Protein AF-A0A838TVC4-F1 (afdb_monomer_lite)

Foldseek 3Di:
DDDDDDDDDDDDDDDDDDDDDDDPPPPPPPQDDDADDPLWFFCADCAGDPQKDWPWPQWDWDQNDQPPAPDDRTWIKIFHAFFTKTKIFGLDWDFPVWFFWKKKKKAWQDPQWWKWKWWAFNVRHTDDDTGTQVVFHNTHDHRDIHMGTGTDDPGTITGMMMITIPSRHGRGMMIMHSTITHTDPPCPPDPPPQFDFDFWQAALFGDPQKDWPWPQWDWDNHCQPPHDPDGTWIKIWRRFFFTKTKIFGPDWAFCQFFFWKKKKKEDQDPPFKKWKAFAFPVRDTLDPTHICCVVNDHDYPDIDMDTGTCVNRNCVRTTTGIMMIIGHPRGTDGIMIMHRTGTGGDPPPDPPPPDDDDDDDDDDDDDDDDDDLDQQAADAAPDDADALVRLLVSQPADPDALCVVCQQQLPDWFAQQDDALFLFDPVLRVPQSRRQTLPDHHHLLSLLSSLCRRLRHGSLLSLLQLCLQPLSAQQDFDDDPVPGTQFGGRNGDGPVRGDRLPPSCSRHSSNVSNSLSSSLSSQLNQRRVPDDSVSNNVSLQSSQCSPAVDGPFADCPDPPRGSNVSSNSSVVCSVVVCVVPPCSRPDDD

Secondary structure (DSSP, 8-state):
----------------------------------PPPTTSEEEESSSBPTTEEE--EEEEEEEEE-SS-SSSS-EEEEEEEEEEEEEEEEEEEEETTTEEEEEEEEEESSTT--EEEEEE-TTS-B-SS-EEGGGSSSPP-TT--EEEEEEPPTT-EEEEEEEEE-S--SSEEEEEEEEEEEEPP-----------EEEEEESSSBPTTEEE--BSEEEEEEE-SS-SSSS-EEEEEE-STT-EEEEEEEEEEEGGGEEEEEEEEEESSTT--EEEEEEETTS-BSSSPEEGGGG-PPPBTSEEEEEEETTTTT-TT-EEEEEEEEE-SSS--PPEEEEEEEEEE------------------------PPP-----PPPTTPPPPPHHHHHHHS---S--S-GGGHHHHT-------S--TT--HHHHHHHGGG------S-HHHHHHHHHHHHT--HHHHHHHHHHHHTT-TT-EE---SSS--EETTTTEETTTSTT-TTHHHH-HHHHHHHHHHHHHHHHTT--TTS-GGGTT-HHHHHHHHHHSSTT-S-TTSTT-SHHHHHHHHHHHHHH-GGGSGGGSS---

Sequence (589 aa):
MKLKLKIVSVFCLALVVLPGFVWLLLTGKIAQAFTPTSTDSIIYDESLSNGWQNWSWNSTVDFNALETPKSGAKAIAATMNSWGGLYLHTDTAIDSTVSEAIIFSLRPTQDGTNFAVLLYDENNQPIGNSMPITTFGEAPTIHMWKSYSIPHPANRKVKGVAIQDISGKNDNKVLIDDFFVKQKPIVIPTPIAVPAKGGTIYTEGLASGWENWSWSSAINFDNATPALTGQKSLAFAPQSPWAGMYLHTNAAVDANLFASLQFSLYASQANQQFALTVIDEYSQMAASPINLEKYGAPVQGAWKTYTVPLSDLGATNKRLRGIILQEVKGQAQPAIYLDDVAFISNATSSPAIVQPSVLATQAPTAMPTPLPVRKFTTLTPGSQLPSGEECTAMVRRSPWEPRPENTQANNTKGIQLTTRIDGANAEGNQKYLARINGDFTGTTDEIIQWGACKWGLDEEIVRAVAAQESWWRQSTLGDYNGKDYESYGLLQVRRTYHEGTHPTSVTSVPFNVDYALGWRRACMDGYFDWIPAESRGDEWGCVGLWFSGQWKNGDQNVPYSGSNWYTGKVKGYLETKPWLHPDFVGSSQ

pLDDT: mean 82.08, std 20.89, range [23.67, 98.81]

Structure (mmCIF, N/CA/C/O backbone):
data_AF-A0A838TVC4-F1
#
_entry.id   AF-A0A838TVC4-F1
#
loop_
_atom_site.group_PDB
_atom_site.id
_atom_site.type_symbol
_atom_site.label_atom_id
_atom_site.label_alt_id
_atom_site.label_comp_id
_atom_site.label_asym_id
_atom_site.label_entity_id
_atom_site.label_seq_id
_atom_site.pdbx_PDB_ins_code
_atom_site.Cartn_x
_atom_site.Cartn_y
_atom_site.Cartn_z
_atom_site.occupancy
_atom_site.B_iso_or_equiv
_atom_site.auth_seq_id
_atom_site.auth_comp_id
_atom_site.auth_asym_id
_atom_site.auth_atom_id
_at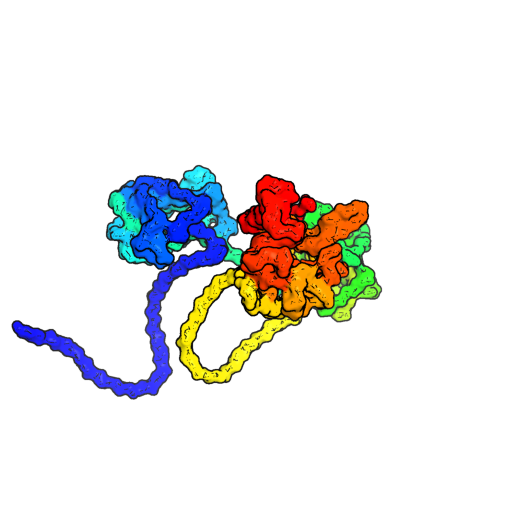om_site.pdbx_PDB_model_num
ATOM 1 N N . MET A 1 1 ? -74.069 -22.576 29.865 1.00 34.75 1 MET A N 1
ATOM 2 C CA . MET A 1 1 ? -73.734 -23.362 28.660 1.00 34.75 1 MET A CA 1
ATOM 3 C C . MET A 1 1 ? -73.745 -22.419 27.459 1.00 34.75 1 MET A C 1
ATOM 5 O O . MET A 1 1 ? -74.777 -21.831 27.191 1.00 34.75 1 MET A O 1
ATOM 9 N N . LYS A 1 2 ? -72.579 -22.255 26.821 1.00 33.16 2 LYS A N 1
ATOM 10 C CA . LYS A 1 2 ? -72.332 -21.864 25.418 1.00 33.16 2 LYS A CA 1
ATOM 11 C C . LYS A 1 2 ? -72.866 -20.521 24.854 1.00 33.16 2 LYS A C 1
ATOM 13 O O . LYS A 1 2 ? -74.043 -20.346 24.587 1.00 33.16 2 LYS A O 1
ATOM 18 N N . LEU A 1 3 ? -71.872 -19.680 24.534 1.00 31.53 3 LEU A N 1
ATOM 19 C CA . LEU A 1 3 ? -71.645 -18.994 23.250 1.00 31.53 3 LEU A CA 1
ATOM 20 C C . LEU A 1 3 ? -72.685 -17.954 22.778 1.00 31.53 3 LEU A C 1
ATOM 22 O O . LEU A 1 3 ? -73.655 -18.276 22.102 1.00 31.53 3 LEU A O 1
ATOM 26 N N . LYS A 1 4 ? -72.388 -16.666 23.005 1.00 28.44 4 LYS A N 1
ATOM 27 C CA . LYS A 1 4 ? -72.875 -15.566 22.155 1.00 28.44 4 LYS A CA 1
ATOM 28 C C . LYS A 1 4 ? -71.727 -15.075 21.274 1.00 28.44 4 LYS A C 1
ATOM 30 O O . LYS A 1 4 ? -70.900 -14.275 21.699 1.00 28.44 4 LYS A O 1
ATOM 35 N N . LEU A 1 5 ? -71.693 -15.600 20.052 1.00 28.67 5 LEU A N 1
ATOM 36 C CA . LEU A 1 5 ? -70.869 -15.130 18.945 1.00 28.67 5 LEU A CA 1
ATOM 37 C C . LEU A 1 5 ? -71.483 -13.812 18.435 1.00 28.67 5 LEU A C 1
ATOM 39 O O . LEU A 1 5 ? -72.615 -13.803 17.949 1.00 28.67 5 LEU A O 1
ATOM 43 N N . LYS A 1 6 ? -70.783 -12.684 18.597 1.00 30.80 6 LYS A N 1
ATOM 44 C CA . LYS A 1 6 ? -71.183 -11.402 18.001 1.00 30.80 6 LYS A CA 1
ATOM 45 C C . LYS A 1 6 ? -70.674 -11.339 16.559 1.00 30.80 6 LYS A C 1
ATOM 47 O O . LYS A 1 6 ? -69.481 -11.205 16.329 1.00 30.80 6 LYS A O 1
ATOM 52 N N . ILE A 1 7 ? -71.623 -11.494 15.640 1.00 29.84 7 ILE A N 1
ATOM 53 C CA . ILE A 1 7 ? -71.842 -10.733 14.399 1.00 29.84 7 ILE A CA 1
ATOM 54 C C . ILE A 1 7 ? -70.603 -9.991 13.868 1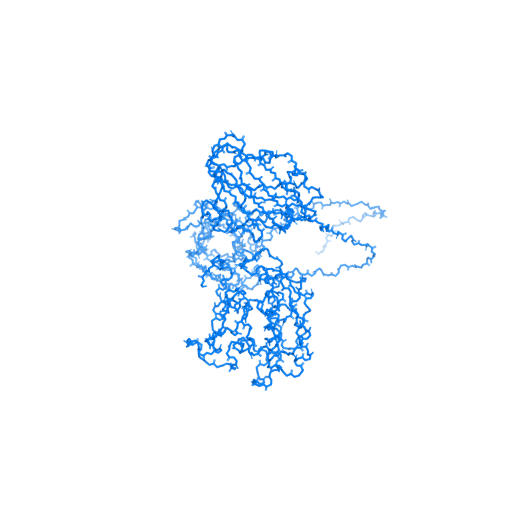.00 29.84 7 ILE A C 1
ATOM 56 O O . ILE A 1 7 ? -70.255 -8.921 14.361 1.00 29.84 7 ILE A O 1
ATOM 60 N N . VAL A 1 8 ? -70.036 -10.513 12.780 1.00 27.53 8 VAL A N 1
ATOM 61 C CA . VAL A 1 8 ? -69.363 -9.699 11.763 1.00 27.53 8 VAL A CA 1
ATOM 62 C C . VAL A 1 8 ? -70.283 -9.699 10.547 1.00 27.53 8 VAL A C 1
ATOM 64 O O . VAL A 1 8 ? -70.556 -10.750 9.967 1.00 27.53 8 VAL A O 1
ATOM 67 N N . SER A 1 9 ? -70.819 -8.525 10.217 1.00 28.19 9 SER A N 1
ATOM 68 C CA . SER A 1 9 ? -71.619 -8.310 9.017 1.00 28.19 9 SER A CA 1
ATOM 69 C C . SER A 1 9 ? -70.767 -8.539 7.775 1.00 28.19 9 SER A C 1
ATOM 71 O O . SER A 1 9 ? -69.770 -7.857 7.550 1.00 28.19 9 SER A O 1
ATOM 73 N N . VAL A 1 10 ? -71.215 -9.484 6.958 1.00 32.06 10 VAL A N 1
ATOM 74 C CA . VAL A 1 10 ? -70.822 -9.645 5.562 1.00 32.06 10 VAL A CA 1
ATOM 75 C C . VAL A 1 10 ? -71.477 -8.508 4.780 1.00 32.06 10 VAL A C 1
ATOM 77 O O . VAL A 1 10 ? -72.697 -8.485 4.637 1.00 32.06 10 VAL A O 1
ATOM 80 N N . PHE A 1 11 ? -70.679 -7.565 4.283 1.00 27.64 11 PHE A N 1
ATOM 81 C CA . PHE A 1 11 ? -71.085 -6.702 3.177 1.00 27.64 11 PHE A CA 1
ATOM 82 C C . PHE A 1 11 ? -70.313 -7.129 1.933 1.00 27.64 11 PHE A C 1
ATOM 84 O O . PHE A 1 11 ? -69.095 -6.995 1.846 1.00 27.64 11 PHE A O 1
ATOM 91 N N . CYS A 1 12 ? -71.065 -7.680 0.985 1.00 31.25 12 CYS A N 1
ATOM 92 C CA . CYS A 1 12 ? -70.664 -7.855 -0.398 1.00 31.25 12 CYS A CA 1
ATOM 93 C C . CYS A 1 12 ? -70.329 -6.471 -0.972 1.00 31.25 12 CYS A C 1
ATOM 95 O O . CYS A 1 12 ? -71.213 -5.619 -1.053 1.00 31.25 12 CYS A O 1
ATOM 97 N N . LEU A 1 13 ? -69.086 -6.251 -1.400 1.00 27.48 13 LEU A N 1
ATOM 98 C CA . LEU A 1 13 ? -68.775 -5.200 -2.362 1.00 27.48 13 LEU A CA 1
ATOM 99 C C . LEU A 1 13 ? -67.993 -5.836 -3.507 1.00 27.48 13 LEU A C 1
ATOM 101 O O . LEU A 1 13 ? -66.939 -6.437 -3.309 1.00 27.48 13 LEU A O 1
ATOM 105 N N . ALA A 1 14 ? -68.596 -5.768 -4.689 1.00 30.25 14 ALA A N 1
ATOM 106 C CA . ALA A 1 14 ? -68.063 -6.287 -5.931 1.00 30.25 14 ALA A CA 1
ATOM 107 C C . ALA A 1 14 ? -66.675 -5.697 -6.215 1.00 30.25 14 ALA A C 1
ATOM 109 O O . ALA A 1 14 ? -66.478 -4.483 -6.143 1.00 30.25 14 ALA A O 1
ATOM 110 N N . LEU A 1 15 ? -65.728 -6.569 -6.567 1.00 26.12 15 LEU A N 1
ATOM 111 C CA . LEU A 1 15 ? -64.448 -6.177 -7.140 1.00 26.12 15 LEU A CA 1
ATOM 112 C C . LEU A 1 15 ? -64.706 -5.487 -8.489 1.00 26.12 15 LEU A C 1
ATOM 114 O O . LEU A 1 15 ? -65.032 -6.142 -9.476 1.00 26.12 15 LEU A O 1
ATOM 118 N N . VAL A 1 16 ? -64.522 -4.170 -8.532 1.00 30.31 16 VAL A N 1
ATOM 119 C CA . VAL A 1 16 ? -64.167 -3.455 -9.759 1.00 30.31 16 VAL A CA 1
ATOM 120 C C . VAL A 1 16 ? -62.679 -3.159 -9.653 1.00 30.31 16 VAL A C 1
ATOM 122 O O . VAL A 1 16 ? -62.239 -2.397 -8.795 1.00 30.31 16 VAL A O 1
ATOM 125 N N . VAL A 1 17 ? -61.897 -3.830 -10.493 1.00 37.28 17 VAL A N 1
ATOM 126 C CA . VAL A 1 17 ? -60.451 -3.644 -10.594 1.00 37.28 17 VAL A CA 1
ATOM 127 C C . VAL A 1 17 ? -60.181 -2.353 -11.366 1.00 37.28 17 VAL A C 1
ATOM 129 O O . VAL A 1 17 ? -60.438 -2.283 -12.564 1.00 37.28 17 VAL A O 1
ATOM 132 N N . LEU A 1 18 ? -59.622 -1.356 -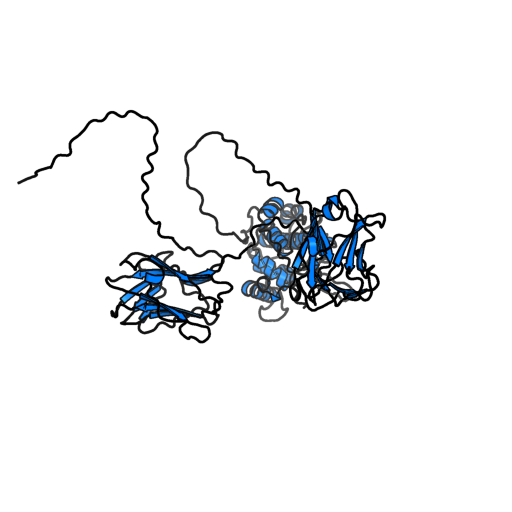10.683 1.00 30.02 18 LEU A N 1
ATOM 133 C CA . LEU A 1 18 ? -58.846 -0.267 -11.279 1.00 30.02 18 LEU A CA 1
ATOM 134 C C . LEU A 1 18 ? -57.564 -0.085 -10.442 1.00 30.02 18 LEU A C 1
ATOM 136 O O . LEU A 1 18 ? -57.641 -0.142 -9.212 1.00 30.02 18 LEU A O 1
ATOM 140 N N . PRO A 1 19 ? -56.380 0.099 -11.055 1.00 35.38 19 PRO A N 1
ATOM 141 C CA . PRO A 1 19 ? -55.118 0.122 -10.330 1.00 35.38 19 PRO A CA 1
ATOM 142 C C . PRO A 1 19 ? -54.889 1.508 -9.717 1.00 35.38 19 PRO A C 1
ATOM 144 O O . PRO A 1 19 ? -54.484 2.446 -10.396 1.00 35.38 19 PRO A O 1
ATOM 147 N N . GLY A 1 20 ? -55.141 1.632 -8.416 1.00 31.16 20 GLY A N 1
ATOM 148 C CA . GLY A 1 20 ? -54.747 2.781 -7.606 1.00 31.16 20 GLY A CA 1
ATOM 149 C C . GLY A 1 20 ? -53.953 2.300 -6.398 1.00 31.16 20 GLY A C 1
ATOM 150 O O . GLY A 1 20 ? -54.527 1.771 -5.450 1.00 31.16 20 GLY A O 1
ATOM 151 N N . PHE A 1 21 ? -52.630 2.450 -6.442 1.00 32.91 21 PHE A N 1
ATOM 152 C CA . PHE A 1 21 ? -51.742 2.196 -5.309 1.00 32.91 21 PHE A CA 1
ATOM 153 C C . PHE A 1 21 ? -52.058 3.189 -4.179 1.00 32.91 21 PHE A C 1
ATOM 155 O O . PHE A 1 21 ? -51.666 4.352 -4.238 1.00 32.91 21 PHE A O 1
ATOM 162 N N . VAL A 1 22 ? -52.754 2.736 -3.136 1.00 27.67 22 VAL A N 1
ATOM 163 C CA . VAL A 1 22 ? -52.838 3.454 -1.858 1.00 27.67 22 VAL A CA 1
ATOM 164 C C . VAL A 1 22 ? -51.601 3.080 -1.047 1.00 27.67 22 VAL A C 1
ATOM 166 O O . VAL A 1 22 ? -51.481 1.956 -0.563 1.00 27.67 22 VAL A O 1
ATOM 169 N N . TRP A 1 23 ? -50.660 4.014 -0.913 1.00 25.03 23 TRP A N 1
ATOM 170 C CA . TRP A 1 23 ? -49.555 3.896 0.037 1.00 25.03 23 TRP A CA 1
ATOM 171 C C . TRP A 1 23 ? -50.095 4.098 1.456 1.00 25.03 23 TRP A C 1
ATOM 173 O O . TRP A 1 23 ? -50.334 5.222 1.894 1.00 25.03 23 TRP A O 1
ATOM 183 N N . LEU A 1 24 ? -50.287 3.003 2.190 1.00 27.67 24 LEU A N 1
ATOM 184 C CA . LEU A 1 24 ? -50.418 3.055 3.641 1.00 27.67 24 LEU A CA 1
ATOM 185 C C . LEU A 1 24 ? -49.003 3.244 4.215 1.00 27.67 24 LEU A C 1
ATOM 187 O O . LEU A 1 24 ? -48.240 2.287 4.334 1.00 27.67 24 LEU A O 1
ATOM 191 N N . LEU A 1 25 ? -48.625 4.489 4.512 1.00 29.84 25 LEU A N 1
ATOM 192 C CA . LEU A 1 25 ? -47.379 4.819 5.209 1.00 29.84 25 LEU A CA 1
ATOM 193 C C . LEU A 1 25 ? -47.442 4.280 6.648 1.00 29.84 25 LEU A C 1
ATOM 195 O O . LEU A 1 25 ? -47.848 4.985 7.570 1.00 29.84 25 LEU A O 1
ATOM 199 N N . LEU A 1 26 ? -47.025 3.028 6.858 1.00 30.11 26 LEU A N 1
ATOM 200 C CA . LEU A 1 26 ? -46.535 2.605 8.166 1.00 30.11 26 LEU A CA 1
ATOM 201 C C . LEU A 1 26 ? -45.203 3.323 8.401 1.00 30.11 26 LEU A C 1
ATOM 203 O O . LEU A 1 26 ? -44.170 2.925 7.868 1.00 30.11 26 LEU A O 1
ATOM 207 N N . THR A 1 27 ? -45.206 4.371 9.221 1.00 38.78 27 THR A N 1
ATOM 208 C CA . THR A 1 27 ? -43.979 4.964 9.770 1.00 38.78 27 THR A CA 1
ATOM 209 C C . THR A 1 27 ? -43.417 4.054 10.863 1.00 38.78 27 THR A C 1
ATOM 211 O O . THR A 1 27 ? -43.375 4.412 12.039 1.00 38.78 27 THR A O 1
ATOM 214 N N . GLY A 1 28 ? -43.018 2.838 10.495 1.00 31.03 28 GLY A N 1
ATOM 215 C CA . GLY A 1 28 ? -42.122 2.048 11.324 1.00 31.03 28 GLY A CA 1
ATOM 216 C C . GLY A 1 28 ? -40.736 2.665 11.211 1.00 31.03 28 GLY A C 1
ATOM 217 O O . GLY A 1 28 ? -40.090 2.518 10.177 1.00 31.03 28 GLY A O 1
ATOM 218 N N . LYS A 1 29 ? -40.279 3.383 12.245 1.00 35.72 29 LYS A N 1
ATOM 219 C CA . LYS A 1 29 ? -38.851 3.688 12.394 1.00 35.72 29 LYS A CA 1
ATOM 220 C C . LYS A 1 29 ? -38.128 2.346 12.473 1.00 35.72 29 LYS A C 1
ATOM 222 O O . LYS A 1 29 ? -38.241 1.638 13.469 1.00 35.72 29 LYS A O 1
ATOM 227 N N . ILE A 1 30 ? -37.459 1.967 11.393 1.00 34.75 30 ILE A N 1
ATOM 228 C CA . ILE A 1 30 ? -36.629 0.767 11.356 1.00 34.75 30 ILE A CA 1
ATOM 229 C C . ILE A 1 30 ? -35.493 1.006 12.356 1.00 34.75 30 ILE A C 1
ATOM 231 O O . ILE A 1 30 ? -34.791 2.012 12.260 1.00 34.75 30 ILE A O 1
ATOM 235 N N . ALA A 1 31 ? -35.352 0.120 13.343 1.00 42.56 31 ALA A N 1
ATOM 236 C CA . ALA A 1 31 ? -34.215 0.134 14.251 1.00 42.56 31 ALA A CA 1
ATOM 237 C C . ALA A 1 31 ? -32.936 -0.012 13.417 1.00 42.56 31 ALA A C 1
ATOM 239 O O . ALA A 1 31 ? -32.775 -0.989 12.684 1.00 42.56 31 ALA A O 1
ATOM 240 N N . GLN A 1 32 ? -32.062 0.988 13.483 1.00 42.69 32 GLN A N 1
ATOM 241 C CA . GLN A 1 32 ? -30.815 0.998 12.733 1.00 42.69 32 GLN A CA 1
ATOM 242 C C . GLN A 1 32 ? -29.891 -0.065 13.335 1.00 42.69 32 GLN A C 1
ATOM 244 O O . GLN A 1 32 ? -29.397 0.084 14.450 1.00 42.69 32 GLN A O 1
ATOM 249 N N . ALA A 1 33 ? -29.721 -1.183 12.632 1.00 54.28 33 ALA A N 1
ATOM 250 C CA . ALA A 1 33 ? -28.702 -2.159 12.981 1.00 54.28 33 ALA A CA 1
ATOM 251 C C . ALA A 1 33 ? -27.337 -1.567 12.612 1.00 54.28 33 ALA A C 1
ATOM 253 O O . ALA A 1 33 ? -27.116 -1.188 11.461 1.00 54.28 33 ALA A O 1
ATOM 254 N N . PHE A 1 34 ? -26.440 -1.460 13.589 1.00 63.44 34 PHE A N 1
ATOM 255 C CA . PHE A 1 34 ? -25.065 -1.035 13.363 1.00 63.44 34 PHE A CA 1
ATOM 256 C C . PHE A 1 34 ? -24.195 -2.282 13.238 1.00 63.44 34 PHE A C 1
ATOM 258 O O . PHE A 1 34 ? -23.872 -2.913 14.236 1.00 63.44 34 PHE A O 1
ATOM 265 N N . THR A 1 35 ? -23.847 -2.658 12.012 1.00 70.25 35 THR A N 1
ATOM 266 C CA . THR A 1 35 ? -22.865 -3.718 11.754 1.00 70.25 35 THR A CA 1
ATOM 267 C C . THR A 1 35 ? -21.490 -3.086 11.534 1.00 70.25 35 THR A C 1
ATOM 269 O O . THR A 1 35 ? -21.408 -2.150 10.726 1.00 70.25 35 THR A O 1
ATOM 272 N N . PRO A 1 36 ? -20.424 -3.565 12.199 1.00 71.81 36 PRO A N 1
ATOM 273 C CA . PRO A 1 36 ? -19.084 -3.034 11.985 1.00 71.81 36 PRO A CA 1
ATOM 274 C C . PRO A 1 36 ? -18.639 -3.249 10.532 1.00 71.81 36 PRO A C 1
ATOM 276 O O . PRO A 1 36 ? -18.905 -4.288 9.925 1.00 71.81 36 PRO A O 1
ATOM 279 N N . THR A 1 37 ? -17.971 -2.253 9.952 1.00 66.88 37 THR A N 1
ATOM 280 C CA . THR A 1 37 ? -17.292 -2.366 8.651 1.00 66.88 37 THR A CA 1
ATOM 281 C C . THR A 1 37 ? -15.850 -2.836 8.838 1.00 66.88 37 THR A C 1
ATOM 283 O O . THR A 1 37 ? -15.317 -2.786 9.938 1.00 66.88 37 THR A O 1
ATOM 286 N N . SER A 1 38 ? -15.165 -3.245 7.764 1.00 51.25 38 SER A N 1
ATOM 287 C CA . SER A 1 38 ? -13.771 -3.732 7.840 1.00 51.25 38 SER A CA 1
ATOM 288 C C . SER A 1 38 ? -12.761 -2.713 8.387 1.00 51.25 38 SER A C 1
ATOM 290 O O . SER A 1 38 ? -11.631 -3.072 8.695 1.00 51.25 38 SER A O 1
ATOM 292 N N . THR A 1 39 ? -13.143 -1.438 8.441 1.00 62.69 39 THR A N 1
ATOM 293 C CA . THR A 1 39 ? -12.354 -0.340 9.006 1.00 62.69 39 THR A CA 1
ATOM 294 C C . THR A 1 39 ? -12.625 -0.113 10.489 1.00 62.69 39 THR A C 1
ATOM 296 O O . THR A 1 39 ? -11.811 0.522 11.145 1.00 62.69 39 THR A O 1
ATOM 299 N N . ASP A 1 40 ? -13.758 -0.582 11.014 1.00 81.31 40 ASP A N 1
ATOM 300 C CA . ASP A 1 40 ? -14.143 -0.357 12.404 1.00 81.31 40 ASP A CA 1
ATOM 301 C C . ASP A 1 40 ? -13.272 -1.197 13.343 1.00 81.31 40 ASP A C 1
ATOM 303 O O . ASP A 1 40 ? -12.870 -2.316 13.022 1.00 81.31 40 ASP A O 1
ATOM 307 N N . SER A 1 41 ? -12.950 -0.650 14.514 1.00 85.88 41 SER A N 1
ATOM 308 C CA . SER A 1 41 ? -12.091 -1.341 15.478 1.00 85.88 41 SER A CA 1
ATOM 309 C C . SER A 1 41 ? -12.947 -2.095 16.483 1.00 85.88 41 SER A C 1
ATOM 311 O O . SER A 1 41 ? -13.598 -1.487 17.330 1.00 85.88 41 SER A O 1
ATOM 313 N N . ILE A 1 42 ? -12.950 -3.421 16.394 1.00 88.94 42 ILE A N 1
ATOM 314 C CA . ILE A 1 42 ? -13.739 -4.282 17.277 1.00 88.94 42 ILE A CA 1
ATOM 315 C C . ILE A 1 42 ? -13.236 -4.171 18.721 1.00 88.94 42 ILE A C 1
ATOM 317 O O . ILE A 1 42 ? -12.038 -4.305 18.975 1.00 88.94 42 ILE A O 1
ATOM 321 N N . ILE A 1 43 ? -14.154 -3.961 19.665 1.00 92.19 43 ILE A N 1
ATOM 322 C CA . ILE A 1 43 ? -13.892 -4.031 21.110 1.00 92.19 43 ILE A CA 1
ATOM 323 C C . ILE A 1 43 ? -14.217 -5.439 21.611 1.00 92.19 43 ILE A C 1
ATOM 325 O O . ILE A 1 43 ? -13.424 -6.035 22.338 1.00 92.19 43 ILE A O 1
ATOM 329 N N . TYR A 1 44 ? -15.357 -5.985 21.191 1.00 94.06 44 TYR A N 1
ATOM 330 C CA . TYR A 1 44 ? -15.773 -7.349 21.487 1.00 94.06 44 TYR A CA 1
ATOM 331 C C . TYR A 1 44 ? -16.507 -7.961 20.290 1.00 94.06 44 TYR A C 1
ATOM 333 O O . TYR A 1 44 ? -17.456 -7.363 19.783 1.00 94.06 44 TYR A O 1
ATOM 341 N N . ASP A 1 45 ? -16.067 -9.153 19.891 1.00 87.69 45 ASP A N 1
ATOM 342 C CA . ASP A 1 45 ? -16.735 -10.057 18.946 1.00 87.69 45 ASP A CA 1
ATOM 343 C C . ASP A 1 45 ? -16.335 -11.489 19.314 1.00 87.69 45 ASP A C 1
ATOM 345 O O . ASP A 1 45 ? -15.158 -11.855 19.210 1.00 87.69 45 ASP A O 1
ATOM 349 N N . GLU A 1 46 ? -17.274 -12.257 19.875 1.00 88.69 46 GLU A N 1
ATOM 350 C CA . GLU A 1 46 ? -17.082 -13.602 20.460 1.00 88.69 46 GLU A CA 1
ATOM 351 C C . GLU A 1 46 ? -16.029 -13.719 21.590 1.00 88.69 46 GLU A C 1
ATOM 353 O O . GLU A 1 46 ? -15.910 -14.742 22.275 1.00 88.69 46 GLU A O 1
ATOM 358 N N . SER A 1 47 ? -15.227 -12.678 21.774 1.00 89.88 47 SER A N 1
ATOM 359 C CA . SER A 1 47 ? -14.105 -12.544 22.685 1.00 89.88 47 SER A CA 1
ATOM 360 C C . SER A 1 47 ? -13.726 -11.065 22.788 1.00 89.88 47 SER A C 1
ATOM 362 O O . SER A 1 47 ? -13.974 -10.275 21.875 1.00 89.88 47 SER A O 1
ATOM 364 N N . LEU A 1 48 ? -13.128 -10.678 23.915 1.00 92.12 48 LEU A N 1
ATOM 365 C CA . LEU A 1 48 ? -12.578 -9.335 24.078 1.00 92.12 48 LEU A CA 1
ATOM 366 C C . LEU A 1 48 ? -11.361 -9.176 23.155 1.00 92.12 48 LEU A C 1
ATOM 368 O O . LEU A 1 48 ? -10.437 -9.990 23.213 1.00 92.12 48 LEU A O 1
ATOM 372 N N . SER A 1 49 ? -11.361 -8.140 22.317 1.00 86.81 49 SER A N 1
ATOM 373 C CA . SER A 1 49 ? -10.281 -7.886 21.363 1.00 86.81 49 SER A CA 1
ATOM 374 C C . SER A 1 49 ? -8.933 -7.684 22.052 1.00 86.81 49 SER A C 1
ATOM 376 O O . SER A 1 49 ? -8.843 -7.090 23.128 1.00 86.81 49 SER A O 1
ATOM 378 N N . ASN A 1 50 ? -7.856 -8.111 21.389 1.00 78.81 50 ASN A N 1
ATOM 379 C CA . ASN A 1 50 ? -6.499 -7.887 21.882 1.00 78.81 50 ASN A CA 1
ATOM 380 C C . ASN A 1 50 ? -6.230 -6.383 22.094 1.00 78.81 50 ASN A C 1
ATOM 382 O O . ASN A 1 50 ? -6.594 -5.558 21.257 1.00 78.81 50 ASN A O 1
ATOM 386 N N . GLY A 1 51 ? -5.596 -6.034 23.214 1.00 80.81 51 GLY A N 1
ATOM 387 C CA . GLY A 1 51 ? -5.377 -4.646 23.635 1.00 80.81 51 GLY A CA 1
ATOM 388 C C . GLY A 1 51 ? -6.505 -4.041 24.480 1.00 80.81 51 GLY A C 1
ATOM 389 O O . GLY A 1 51 ? -6.287 -2.994 25.087 1.00 80.81 51 GLY A O 1
ATOM 390 N N . TRP A 1 52 ? -7.662 -4.704 24.590 1.00 93.31 52 TRP A N 1
ATOM 391 C CA . TRP A 1 52 ? -8.718 -4.323 25.528 1.00 93.31 52 TRP A CA 1
ATOM 392 C C . TRP A 1 52 ? -8.651 -5.131 26.825 1.00 93.31 52 TRP A C 1
ATOM 394 O O . TRP A 1 52 ? -8.321 -6.315 26.843 1.00 93.31 52 TRP A O 1
ATOM 404 N N . GLN A 1 53 ? -8.982 -4.473 27.929 1.00 94.31 53 GLN A N 1
ATOM 405 C CA . GLN A 1 53 ? -8.908 -4.988 29.289 1.00 94.31 53 GLN A CA 1
ATOM 406 C C . GLN A 1 53 ? -10.219 -4.713 30.025 1.00 94.31 53 GLN A C 1
ATOM 408 O O . GLN A 1 53 ? -10.881 -3.700 29.804 1.00 94.31 53 GLN A O 1
ATOM 413 N N . ASN A 1 54 ? -10.576 -5.607 30.943 1.00 97.06 54 ASN A N 1
ATOM 414 C CA . ASN A 1 54 ? -11.732 -5.438 31.812 1.00 97.06 54 ASN A CA 1
ATOM 415 C C . ASN A 1 54 ? -11.336 -4.701 33.097 1.00 97.06 54 ASN A C 1
ATOM 417 O O . ASN A 1 54 ? -10.654 -5.271 33.945 1.00 97.06 54 ASN A O 1
ATOM 421 N N . TRP A 1 55 ? -11.773 -3.453 33.243 1.00 97.50 55 TRP A N 1
ATOM 422 C CA . TRP A 1 55 ? -11.545 -2.608 34.423 1.00 97.50 55 TRP A CA 1
ATOM 423 C C . TRP A 1 55 ? -12.861 -2.313 35.166 1.00 97.50 55 TRP A C 1
ATOM 425 O O . TRP A 1 55 ? -13.008 -1.301 35.851 1.00 97.50 55 TRP A O 1
ATOM 435 N N . SER A 1 56 ? -13.852 -3.189 34.996 1.00 97.75 56 SER A N 1
ATOM 436 C CA . SER A 1 56 ? -15.182 -3.064 35.596 1.00 97.75 56 SER A CA 1
ATOM 437 C C . SER A 1 56 ? -15.137 -2.965 37.121 1.00 97.75 56 SER A C 1
ATOM 439 O O . SER A 1 56 ? -14.264 -3.538 37.772 1.00 97.75 56 SER A O 1
ATOM 441 N N . TRP A 1 57 ? -16.112 -2.268 37.706 1.00 97.62 57 TRP A N 1
ATOM 442 C CA . TRP A 1 57 ? -16.219 -2.089 39.154 1.00 97.62 57 TRP A CA 1
ATOM 443 C C . TRP A 1 57 ? -17.603 -2.478 39.659 1.00 97.62 57 TRP A C 1
ATOM 445 O O . TRP A 1 57 ? -18.614 -2.281 38.981 1.00 97.62 57 TRP A O 1
ATOM 455 N N . ASN A 1 58 ? -17.642 -2.990 40.892 1.00 97.19 58 ASN A N 1
ATOM 456 C CA . ASN A 1 58 ? -18.867 -3.397 41.584 1.00 97.19 58 ASN A CA 1
ATOM 457 C C . ASN A 1 58 ? -19.814 -4.238 40.697 1.00 97.19 58 ASN A C 1
ATOM 459 O O . ASN A 1 58 ? -21.036 -4.086 40.723 1.00 97.19 58 ASN A O 1
ATOM 463 N N . SER A 1 59 ? -19.227 -5.092 39.862 1.00 97.44 59 SER A N 1
ATOM 464 C CA . SER A 1 59 ? -19.919 -5.930 38.895 1.00 97.44 59 SER A CA 1
ATOM 465 C C . SER A 1 59 ? -19.134 -7.220 38.665 1.00 97.44 59 SER A C 1
ATOM 467 O O . SER A 1 59 ? -17.929 -7.290 38.911 1.00 97.44 59 SER A O 1
ATOM 469 N N . THR A 1 60 ? -19.828 -8.259 38.210 1.00 97.94 60 THR A N 1
ATOM 470 C CA . THR A 1 60 ? -19.218 -9.492 37.695 1.00 97.94 60 THR A CA 1
ATOM 471 C C . THR A 1 60 ? -19.410 -9.523 36.186 1.00 97.94 60 THR A C 1
ATOM 473 O O . THR A 1 60 ? -20.532 -9.323 35.721 1.00 97.94 60 THR A O 1
ATOM 476 N N . VAL A 1 61 ? -18.338 -9.763 35.426 1.00 98.19 61 VAL A N 1
ATOM 477 C CA . VAL A 1 61 ? -18.361 -9.753 33.955 1.00 98.19 61 VAL A CA 1
ATOM 478 C C . VAL A 1 61 ? -17.923 -11.106 33.410 1.00 98.19 61 VAL A C 1
ATOM 480 O O . VAL A 1 61 ? -16.836 -11.582 33.729 1.00 98.19 61 VAL A O 1
ATOM 483 N N . ASP A 1 62 ? -18.761 -11.692 32.563 1.00 97.31 62 ASP A N 1
ATOM 484 C CA . ASP A 1 62 ? -18.483 -12.901 31.793 1.00 97.31 62 ASP A CA 1
ATOM 485 C C . ASP A 1 62 ? -18.460 -12.564 30.295 1.00 97.31 62 ASP A C 1
ATOM 487 O O . ASP A 1 62 ? -19.462 -12.129 29.732 1.00 97.31 62 ASP A O 1
ATOM 491 N N . PHE A 1 63 ? -17.312 -12.764 29.647 1.00 96.25 63 PHE A N 1
ATOM 492 C CA . PHE A 1 63 ? -17.116 -12.527 28.210 1.00 96.25 63 PHE A CA 1
ATOM 493 C C . PHE A 1 63 ? -17.505 -13.724 27.331 1.00 96.25 63 PHE A C 1
ATOM 495 O O . PHE A 1 63 ? -17.356 -13.654 26.113 1.00 96.25 63 PHE A O 1
ATOM 502 N N . ASN A 1 64 ? -17.948 -14.837 27.918 1.00 94.88 64 ASN A N 1
ATOM 503 C CA . ASN A 1 64 ? -18.300 -16.066 27.206 1.00 94.88 64 ASN A CA 1
ATOM 504 C C . ASN A 1 64 ? -19.766 -16.464 27.426 1.00 94.88 64 ASN A C 1
ATOM 506 O O . ASN A 1 64 ? -20.105 -17.644 27.308 1.00 94.88 64 ASN A O 1
ATOM 510 N N . ALA A 1 65 ? -20.637 -15.506 27.748 1.00 93.25 65 ALA A N 1
ATOM 511 C CA . ALA A 1 65 ? -22.032 -15.802 28.023 1.00 93.25 65 ALA A CA 1
ATOM 512 C C . ALA A 1 65 ? -22.734 -16.302 26.751 1.00 93.25 65 ALA A C 1
ATOM 514 O O . ALA A 1 65 ? -22.755 -15.626 25.727 1.00 93.25 65 ALA A O 1
ATOM 515 N N . LEU A 1 66 ? -23.341 -17.487 26.836 1.00 91.69 66 LEU A N 1
ATOM 516 C CA . LEU A 1 66 ? -24.027 -18.148 25.714 1.00 91.69 66 LEU A CA 1
ATOM 517 C C . LEU A 1 66 ? -25.522 -17.800 25.633 1.00 91.69 66 LEU A C 1
ATOM 519 O O . LEU A 1 66 ? -26.247 -18.283 24.764 1.00 91.69 66 LEU A O 1
ATOM 523 N N . GLU A 1 67 ? -26.028 -17.016 26.583 1.00 82.75 67 GLU A N 1
ATOM 524 C CA . GLU A 1 67 ? -27.449 -16.706 26.668 1.00 82.75 67 GLU A CA 1
ATOM 525 C C . GLU A 1 67 ? -27.839 -15.556 25.737 1.00 82.75 67 GLU A C 1
ATOM 527 O O . GLU A 1 67 ? -27.532 -14.392 25.972 1.00 82.75 67 GLU A O 1
ATOM 532 N N . THR A 1 68 ? -28.640 -15.870 24.718 1.00 85.19 68 THR A N 1
ATOM 533 C CA . THR A 1 68 ? -29.309 -14.880 23.853 1.00 85.19 68 THR A CA 1
ATOM 534 C C . THR A 1 68 ? -28.382 -13.839 23.198 1.00 85.19 68 THR A C 1
ATOM 536 O O . THR A 1 68 ? -28.741 -12.656 23.220 1.00 85.19 68 THR A O 1
ATOM 539 N N . PRO A 1 69 ? -27.232 -14.234 22.610 1.00 88.44 69 PRO A N 1
ATOM 540 C CA . PRO A 1 69 ? -26.369 -13.299 21.890 1.00 88.44 69 PRO A CA 1
ATOM 541 C C . PRO A 1 69 ? -27.148 -12.602 20.765 1.00 88.44 69 PRO A C 1
ATOM 543 O O . PRO A 1 69 ? -28.115 -13.151 20.222 1.00 88.44 69 PRO A O 1
ATOM 546 N N . LYS A 1 70 ? -26.790 -11.352 20.469 1.00 86.06 70 LYS A N 1
ATOM 547 C CA . LYS A 1 70 ? -27.408 -10.582 19.385 1.00 86.06 70 LYS A CA 1
ATOM 548 C C . LYS A 1 70 ? -26.874 -11.060 18.040 1.00 86.06 70 LYS A C 1
ATOM 550 O O . LYS A 1 70 ? -27.657 -11.209 17.100 1.00 86.06 70 LYS A O 1
ATOM 555 N N . SER A 1 71 ? -25.568 -11.284 17.973 1.00 81.81 71 SER A N 1
ATOM 556 C CA . SER A 1 71 ? -24.840 -11.809 16.827 1.00 81.81 71 SER A CA 1
ATOM 557 C C . SER A 1 71 ? -23.908 -12.935 17.294 1.00 81.81 71 SER A C 1
ATOM 559 O O . SER A 1 71 ? -23.587 -13.045 18.469 1.00 81.81 71 SER A O 1
ATOM 561 N N . GLY A 1 72 ? -23.566 -13.857 16.390 1.00 85.75 72 GLY A N 1
ATOM 562 C CA . GLY A 1 72 ? -22.685 -14.979 16.724 1.00 85.75 72 GLY A CA 1
ATOM 563 C C . GLY A 1 72 ? -23.217 -15.922 17.820 1.00 85.75 72 GLY A C 1
ATOM 564 O O . GLY A 1 72 ? -24.403 -16.269 17.837 1.00 85.75 72 GLY A O 1
ATOM 565 N N . ALA A 1 73 ? -22.319 -16.425 18.667 1.00 90.12 73 ALA A N 1
ATOM 566 C CA . ALA A 1 73 ? -22.570 -17.438 19.690 1.00 90.12 73 ALA A CA 1
ATOM 567 C C . ALA A 1 73 ? -22.367 -16.936 21.129 1.00 90.12 73 ALA A C 1
ATOM 569 O O . ALA A 1 73 ? -22.833 -17.608 22.057 1.00 90.12 73 ALA A O 1
ATOM 570 N N . LYS A 1 74 ? -21.706 -15.790 21.339 1.00 92.12 74 LYS A N 1
ATOM 571 C CA . LYS A 1 74 ? -21.394 -15.266 22.675 1.00 92.12 74 LYS A CA 1
ATOM 572 C C . LYS A 1 74 ? -21.688 -13.776 22.793 1.00 92.12 74 LYS A C 1
ATOM 574 O O . LYS A 1 74 ? -21.517 -13.020 21.853 1.00 92.12 74 LYS A O 1
ATOM 579 N N . ALA A 1 75 ? -22.064 -13.364 23.998 1.00 95.38 75 ALA A N 1
ATOM 580 C CA . ALA A 1 75 ? -22.177 -11.966 24.389 1.00 95.38 75 ALA A CA 1
ATOM 581 C C . ALA A 1 75 ? -21.410 -11.707 25.694 1.00 95.38 75 ALA A C 1
ATOM 583 O O . ALA A 1 75 ? -21.035 -12.630 26.426 1.00 95.38 75 ALA A O 1
ATOM 584 N N . ILE A 1 76 ? -21.227 -10.432 26.030 1.00 98.06 76 ILE A N 1
ATOM 585 C CA . ILE A 1 76 ? -20.777 -10.025 27.361 1.00 98.06 76 ILE A CA 1
ATOM 586 C C . ILE A 1 76 ? -21.988 -10.046 28.294 1.00 98.06 76 ILE A C 1
ATOM 588 O O . ILE A 1 76 ? -22.968 -9.349 28.042 1.00 98.06 76 ILE A O 1
ATOM 592 N N . ALA A 1 77 ? -21.914 -10.769 29.407 1.00 97.75 77 ALA A N 1
ATOM 593 C CA . ALA A 1 77 ? -22.853 -10.624 30.513 1.00 97.75 77 ALA A CA 1
ATOM 594 C C . ALA A 1 77 ? -22.203 -9.839 31.653 1.00 97.75 77 ALA A C 1
ATOM 596 O O . ALA A 1 77 ? -21.217 -10.284 32.236 1.00 97.75 77 ALA A O 1
ATOM 597 N N . ALA A 1 78 ? -22.777 -8.690 32.002 1.00 97.81 78 ALA A N 1
ATOM 598 C CA . ALA A 1 78 ? -22.373 -7.903 33.159 1.00 97.81 78 ALA A CA 1
ATOM 599 C C . ALA A 1 78 ? -23.494 -7.905 34.204 1.00 97.81 78 ALA A C 1
ATOM 601 O O . ALA A 1 78 ? -24.597 -7.427 33.941 1.00 97.81 78 ALA A O 1
ATOM 602 N N . THR A 1 79 ? -23.212 -8.431 35.394 1.00 97.44 79 THR A N 1
ATOM 603 C CA . THR A 1 79 ? -24.110 -8.386 36.556 1.00 97.44 79 THR A CA 1
ATOM 604 C C . THR A 1 79 ? -23.621 -7.297 37.499 1.00 97.44 79 THR A C 1
ATOM 606 O O . THR A 1 79 ? -22.590 -7.462 38.151 1.00 97.44 79 THR A O 1
ATOM 609 N N . MET A 1 80 ? -24.322 -6.166 37.530 1.00 96.81 80 MET A N 1
ATOM 610 C CA . MET A 1 80 ? -23.925 -4.961 38.259 1.00 96.81 80 MET A CA 1
ATOM 611 C C . MET A 1 80 ? -24.657 -4.867 39.599 1.00 96.81 80 MET A C 1
ATOM 613 O O . MET A 1 80 ? -25.875 -5.016 39.656 1.00 96.81 80 MET A O 1
ATOM 617 N N . ASN A 1 81 ? -23.929 -4.579 40.675 1.00 94.56 81 ASN A N 1
ATOM 618 C CA . ASN A 1 81 ? -24.544 -4.120 41.920 1.00 94.56 81 ASN A CA 1
ATOM 619 C C . ASN A 1 81 ? -24.894 -2.627 41.821 1.00 94.56 81 ASN A C 1
ATOM 621 O O . ASN A 1 81 ? -24.579 -1.987 40.818 1.00 94.56 81 ASN A O 1
ATOM 625 N N . SER A 1 82 ? -25.508 -2.059 42.865 1.00 92.62 82 SER A N 1
ATOM 626 C CA . SER A 1 82 ? -25.897 -0.642 42.897 1.00 92.62 82 SER A CA 1
ATOM 627 C C . SER A 1 82 ? -24.735 0.261 42.456 1.00 92.62 82 SER A C 1
ATOM 629 O O . SER A 1 82 ? -23.662 0.234 43.067 1.00 92.62 82 SER A O 1
ATOM 631 N N . TRP A 1 83 ? -24.929 1.029 41.376 1.00 92.44 83 TRP A N 1
ATOM 632 C CA . TRP A 1 83 ? -23.919 1.921 40.770 1.00 92.44 83 TRP A CA 1
ATOM 633 C C . TRP A 1 83 ? -22.663 1.245 40.188 1.00 92.44 83 TRP A C 1
ATOM 635 O O . TRP A 1 83 ? -21.670 1.922 39.885 1.00 92.44 83 TRP A O 1
ATOM 645 N N . GLY A 1 84 ? -22.685 -0.077 40.023 1.00 96.31 84 GLY A N 1
ATOM 646 C CA . GLY A 1 84 ? -21.648 -0.839 39.333 1.00 96.31 84 GLY A CA 1
ATOM 647 C C . GLY A 1 84 ? -21.628 -0.577 37.832 1.00 96.31 84 GLY A C 1
ATOM 648 O O . GLY A 1 84 ? -22.587 -0.054 37.265 1.00 96.31 84 GLY A O 1
ATOM 649 N N . GLY A 1 85 ? -20.520 -0.927 37.185 1.00 96.62 85 GLY A N 1
ATOM 650 C CA . GLY A 1 85 ? -20.344 -0.691 35.757 1.00 96.62 85 GLY A CA 1
ATOM 651 C C . GLY A 1 85 ? -19.525 -1.767 35.063 1.00 96.62 85 GLY A C 1
ATOM 652 O O . GLY A 1 85 ? -18.668 -2.404 35.678 1.00 96.62 85 GLY A O 1
ATOM 653 N N . LEU A 1 86 ? -19.807 -1.956 33.776 1.00 98.38 86 LEU A N 1
ATOM 654 C CA . LEU A 1 86 ? -18.935 -2.632 32.821 1.00 98.38 86 LEU A CA 1
ATOM 655 C C . LEU A 1 86 ? -17.984 -1.573 32.279 1.00 98.38 86 LEU A C 1
ATOM 657 O O . LEU A 1 86 ? -18.460 -0.626 31.660 1.00 98.38 86 LEU A O 1
ATOM 661 N N . TYR A 1 87 ? -16.682 -1.727 32.488 1.00 98.12 87 TYR A N 1
ATOM 662 C CA . TYR A 1 87 ? -15.672 -0.798 31.990 1.00 98.12 87 TYR A CA 1
ATOM 663 C C . TYR A 1 87 ? -14.624 -1.535 31.169 1.00 98.12 87 TYR A C 1
ATOM 665 O O . TYR A 1 87 ? -13.907 -2.393 31.688 1.00 98.12 87 TYR A O 1
ATOM 673 N N . LEU A 1 88 ? -14.555 -1.197 29.881 1.00 97.69 88 LEU A N 1
ATOM 674 C CA . LEU A 1 88 ? -13.543 -1.712 28.968 1.00 97.69 88 LEU A CA 1
ATOM 675 C C . LEU A 1 88 ? -12.510 -0.618 28.699 1.00 97.69 88 LEU A C 1
ATOM 677 O O . LEU A 1 88 ? -12.863 0.497 28.306 1.00 97.69 88 LEU A O 1
ATOM 681 N N . HIS A 1 89 ? -11.246 -0.960 28.938 1.00 95.19 89 HIS A N 1
ATOM 682 C CA . HIS A 1 89 ? -10.085 -0.075 28.864 1.00 95.19 89 HIS A CA 1
ATOM 683 C C . HIS A 1 89 ? -9.101 -0.553 27.797 1.00 95.19 89 HIS A C 1
ATOM 685 O O . HIS A 1 89 ? -8.916 -1.753 27.626 1.00 95.19 89 HIS A O 1
ATOM 691 N N . THR A 1 90 ? -8.427 0.372 27.124 1.00 91.44 90 THR A N 1
ATOM 692 C CA . THR A 1 90 ? -7.300 0.112 26.227 1.00 91.44 90 THR A CA 1
ATOM 693 C C . THR A 1 90 ? -6.145 1.057 26.540 1.00 91.44 90 THR A C 1
ATOM 695 O O . THR A 1 90 ? -6.330 2.246 26.806 1.00 91.44 90 THR A O 1
ATOM 698 N N . ASP A 1 91 ? -4.913 0.549 26.475 1.00 86.69 91 ASP A N 1
ATOM 699 C CA . ASP A 1 91 ? -3.719 1.380 26.660 1.00 86.69 91 ASP A CA 1
ATOM 700 C C . ASP A 1 91 ? -3.401 2.232 25.423 1.00 86.69 91 ASP A C 1
ATOM 702 O O . ASP A 1 91 ? -2.674 3.229 25.519 1.00 86.69 91 ASP A O 1
ATOM 706 N N . THR A 1 92 ? -4.002 1.898 24.278 1.00 82.19 92 THR A N 1
ATOM 707 C CA . THR A 1 92 ? -3.898 2.653 23.031 1.00 82.19 92 THR A CA 1
ATOM 708 C C . THR A 1 92 ? -5.048 3.647 22.928 1.00 82.19 92 THR A C 1
ATOM 710 O O . THR A 1 92 ? -6.202 3.277 22.737 1.00 82.19 92 THR A O 1
ATOM 713 N N . ALA A 1 93 ? -4.727 4.935 23.036 1.00 80.56 93 ALA A N 1
ATOM 714 C CA . ALA A 1 93 ? -5.714 5.999 22.906 1.00 80.56 93 ALA A CA 1
ATOM 715 C C . ALA A 1 93 ? -6.377 6.004 21.519 1.00 80.56 93 ALA A C 1
ATOM 717 O O . ALA A 1 93 ? -5.697 6.051 20.496 1.00 80.56 93 ALA A O 1
ATOM 718 N N . ILE A 1 94 ? -7.707 6.040 21.505 1.00 83.94 94 ILE A N 1
ATOM 719 C CA . ILE A 1 94 ? -8.534 6.225 20.315 1.00 83.94 94 ILE A CA 1
ATOM 720 C C . ILE A 1 94 ? -8.660 7.728 20.060 1.00 83.94 94 ILE A C 1
ATOM 722 O O . ILE A 1 94 ? -9.146 8.468 20.920 1.00 83.94 94 ILE A O 1
ATOM 726 N N . ASP A 1 95 ? -8.218 8.194 18.894 1.00 76.06 95 ASP A N 1
ATOM 727 C CA . ASP A 1 95 ? -8.220 9.616 18.546 1.00 76.06 95 ASP A CA 1
ATOM 728 C C . ASP A 1 95 ? -9.501 10.028 17.797 1.00 76.06 95 ASP A C 1
ATOM 730 O O . ASP A 1 95 ? -9.981 9.336 16.892 1.00 76.06 95 ASP A O 1
ATOM 734 N N . SER A 1 96 ? -10.028 11.204 18.143 1.00 74.38 96 SER A N 1
ATOM 735 C CA . SER A 1 96 ? -11.160 11.847 17.466 1.00 74.38 96 SER A CA 1
ATOM 736 C C . SER A 1 96 ? -10.908 12.185 15.991 1.00 74.38 96 SER A C 1
ATOM 738 O O . SER A 1 96 ? -11.850 12.490 15.263 1.00 74.38 96 SER A O 1
ATOM 740 N N . THR A 1 97 ? -9.658 12.174 15.523 1.00 68.12 97 THR A N 1
ATOM 741 C CA . THR A 1 97 ? -9.295 12.379 14.110 1.00 68.12 97 THR A CA 1
ATOM 742 C C . THR A 1 97 ? -9.680 11.195 13.229 1.00 68.12 97 THR A C 1
ATOM 744 O O . THR A 1 97 ? -10.037 11.408 12.072 1.00 68.12 97 THR A O 1
ATOM 747 N N . VAL A 1 98 ? -9.684 9.979 13.781 1.00 64.69 98 VAL A N 1
ATOM 748 C CA . VAL A 1 98 ? -9.955 8.738 13.038 1.00 64.69 98 VAL A CA 1
ATOM 749 C C . VAL A 1 98 ? -11.292 8.103 13.397 1.00 64.69 98 VAL A C 1
ATOM 751 O O . VAL A 1 98 ? -11.878 7.444 12.551 1.00 64.69 98 VAL A O 1
ATOM 754 N N . SER A 1 99 ? -11.832 8.360 14.590 1.00 82.19 99 SER A N 1
ATOM 755 C CA . SER A 1 99 ? -13.074 7.750 15.088 1.00 82.19 99 SER A CA 1
ATOM 756 C C . SER A 1 99 ? -14.238 8.740 15.183 1.00 82.19 99 SER A C 1
ATOM 758 O O . SER A 1 99 ? -14.043 9.931 15.441 1.00 82.19 99 SER A O 1
ATOM 760 N N . GLU A 1 100 ? -15.461 8.264 14.927 1.00 86.81 100 GLU A N 1
ATOM 761 C CA . GLU A 1 100 ? -16.687 9.074 15.025 1.00 86.81 100 GLU A CA 1
ATOM 762 C C . GLU A 1 100 ? -17.570 8.692 16.207 1.00 86.81 100 GLU A C 1
ATOM 764 O O . GLU A 1 100 ? -18.220 9.565 16.783 1.00 86.81 100 GLU A O 1
ATOM 769 N N . ALA A 1 101 ? -17.597 7.414 16.585 1.00 89.81 101 ALA A N 1
ATOM 770 C CA . ALA A 1 101 ? -18.439 6.933 17.667 1.00 89.81 101 ALA A CA 1
ATOM 771 C C . ALA A 1 101 ? -17.933 5.614 18.255 1.00 89.81 101 ALA A C 1
ATOM 773 O O . ALA A 1 101 ? -17.162 4.885 17.639 1.00 89.81 101 ALA A O 1
ATOM 774 N N . ILE A 1 102 ? -18.427 5.280 19.440 1.00 93.94 102 ILE A N 1
ATOM 775 C CA . ILE A 1 102 ? -18.355 3.945 20.025 1.00 93.94 102 ILE A CA 1
ATOM 776 C C . ILE A 1 102 ? -19.758 3.345 19.959 1.00 93.94 102 ILE A C 1
ATOM 778 O O . ILE A 1 102 ? -20.722 3.951 20.429 1.00 93.94 102 ILE A O 1
ATOM 782 N N . ILE A 1 103 ? -19.871 2.169 19.355 1.00 94.56 103 ILE A N 1
ATOM 783 C CA . ILE A 1 103 ? -21.121 1.455 19.122 1.00 94.56 103 ILE A CA 1
ATOM 784 C C . ILE A 1 103 ? -21.168 0.242 20.041 1.00 94.56 103 ILE A C 1
ATOM 786 O O . ILE A 1 103 ? -20.184 -0.484 20.161 1.00 94.56 103 ILE A O 1
ATOM 790 N N . PHE A 1 104 ? -22.321 0.006 20.659 1.00 95.56 104 PHE A N 1
ATOM 791 C CA . PHE A 1 104 ? -22.626 -1.265 21.306 1.00 95.56 104 PHE A CA 1
ATOM 792 C C . PHE A 1 104 ? -24.127 -1.529 21.300 1.00 95.56 104 PHE A C 1
ATOM 794 O O . PHE A 1 104 ? -24.954 -0.613 21.248 1.00 95.56 104 PHE A O 1
ATOM 801 N N . SER A 1 105 ? -24.493 -2.796 21.403 1.00 94.38 105 SER A N 1
ATOM 802 C CA . SER A 1 105 ? -25.852 -3.239 21.669 1.00 94.38 105 SER A CA 1
ATOM 803 C C . SER A 1 105 ? -25.991 -3.686 23.109 1.00 94.38 105 SER A C 1
ATOM 805 O O . SER A 1 105 ? -25.091 -4.300 23.664 1.00 94.38 105 SER A O 1
ATOM 807 N N . LEU A 1 106 ? -27.132 -3.383 23.716 1.00 95.12 106 LEU A N 1
ATOM 808 C CA . LEU A 1 106 ? -27.434 -3.694 25.102 1.00 95.12 106 LEU A CA 1
ATOM 809 C C . LEU A 1 106 ? -28.829 -4.320 25.214 1.00 95.12 106 LEU A C 1
ATOM 811 O O . LEU A 1 106 ? -29.787 -3.851 24.590 1.00 95.12 106 LEU A O 1
ATOM 815 N N . ARG A 1 107 ? -28.944 -5.372 26.030 1.00 95.19 107 ARG A N 1
ATOM 816 C CA . ARG A 1 107 ? -30.195 -6.064 26.362 1.00 95.19 107 ARG A CA 1
ATOM 817 C C . ARG A 1 107 ? -30.297 -6.266 27.876 1.00 95.19 107 ARG A C 1
ATOM 819 O O . ARG A 1 107 ? -29.614 -7.133 28.424 1.00 95.19 107 ARG A O 1
ATOM 826 N N . PRO A 1 108 ? -31.154 -5.506 28.575 1.00 94.31 108 PRO A N 1
ATOM 827 C CA . PRO A 1 108 ? -31.381 -5.723 29.996 1.00 94.31 108 PRO A CA 1
ATOM 828 C C . PRO A 1 108 ? -32.174 -7.009 30.230 1.00 94.31 108 PRO A C 1
ATOM 830 O O . PRO A 1 108 ? -33.041 -7.387 29.433 1.00 94.31 108 PRO A O 1
ATOM 833 N N . THR A 1 109 ? -31.890 -7.679 31.344 1.00 93.56 109 THR A N 1
ATOM 834 C CA . THR A 1 109 ? -32.582 -8.920 31.733 1.00 93.56 109 THR A CA 1
ATOM 835 C C . THR A 1 109 ? -33.637 -8.708 32.817 1.00 93.56 109 THR A C 1
ATOM 837 O O . THR A 1 109 ? -34.403 -9.622 33.106 1.00 93.56 109 THR A O 1
ATOM 840 N N . GLN A 1 110 ? -33.705 -7.505 33.390 1.00 89.62 110 GLN A N 1
ATOM 841 C CA . GLN A 1 110 ? -34.627 -7.138 34.462 1.00 89.62 110 GLN A CA 1
ATOM 842 C C . GLN A 1 110 ? -35.412 -5.879 34.092 1.00 89.62 110 GLN A C 1
ATOM 844 O O . GLN A 1 110 ? -34.979 -5.080 33.262 1.00 89.62 110 GLN A O 1
ATOM 849 N N . ASP A 1 111 ? -36.583 -5.709 34.703 1.00 87.31 111 ASP A N 1
ATOM 850 C CA . ASP A 1 111 ? -37.410 -4.517 34.506 1.00 87.31 111 ASP A CA 1
ATOM 851 C C . ASP A 1 111 ? -36.904 -3.352 35.369 1.00 87.31 111 ASP A C 1
ATOM 853 O O . ASP A 1 111 ? -36.225 -3.559 36.376 1.00 87.31 111 ASP A O 1
ATOM 857 N N . GLY A 1 112 ? -37.234 -2.115 35.002 1.00 83.56 112 GLY A N 1
ATOM 858 C CA . GLY A 1 112 ? -36.867 -0.904 35.743 1.00 83.56 112 GLY A CA 1
ATOM 859 C C . GLY A 1 112 ? -35.357 -0.670 35.866 1.00 83.56 112 GLY A C 1
ATOM 860 O O . GLY A 1 112 ? -34.914 -0.070 36.843 1.00 83.56 112 GLY A O 1
ATOM 861 N N . THR A 1 113 ? -34.566 -1.193 34.929 1.00 87.75 113 THR A N 1
ATOM 862 C CA . THR A 1 113 ? -33.121 -0.955 34.829 1.00 87.75 113 THR A CA 1
ATOM 863 C C . THR A 1 113 ? -32.855 0.341 34.081 1.00 87.75 113 THR A C 1
ATOM 865 O O . THR A 1 113 ? -33.561 0.656 33.121 1.00 87.75 113 THR A O 1
ATOM 868 N N . ASN A 1 114 ? -31.809 1.062 34.466 1.00 91.06 114 ASN A N 1
ATOM 869 C CA . ASN A 1 114 ? -31.399 2.277 33.782 1.00 91.06 114 ASN A CA 1
ATOM 870 C C . ASN A 1 114 ? -29.875 2.358 33.769 1.00 91.06 114 ASN A C 1
ATOM 872 O O . ASN A 1 114 ? -29.238 1.981 34.752 1.00 91.06 114 ASN A O 1
ATOM 876 N N . PHE A 1 115 ? -29.309 2.846 32.669 1.00 95.50 115 PHE A N 1
ATOM 877 C CA . PHE A 1 115 ? -27.865 2.861 32.460 1.00 95.50 115 PHE A CA 1
ATOM 878 C C . PHE A 1 115 ? -27.385 4.242 32.032 1.00 95.50 115 PHE A C 1
ATOM 880 O O . PHE A 1 115 ? -28.129 5.011 31.419 1.00 95.50 115 PHE A O 1
ATOM 887 N N . ALA A 1 116 ? -26.126 4.533 32.323 1.00 95.50 116 ALA A N 1
ATOM 888 C CA . ALA A 1 116 ? -25.416 5.687 31.807 1.00 95.50 116 ALA A CA 1
ATOM 889 C C . ALA A 1 116 ? -24.083 5.272 31.184 1.00 95.50 116 ALA A C 1
ATOM 891 O O . ALA A 1 116 ? -23.533 4.224 31.516 1.00 95.50 116 ALA A O 1
ATOM 892 N N . VAL A 1 117 ? -23.578 6.100 30.276 1.00 97.25 117 VAL A N 1
ATOM 893 C CA . VAL A 1 117 ? -22.287 5.910 29.617 1.00 97.25 117 VAL A CA 1
ATOM 894 C C . VAL A 1 117 ? -21.295 6.954 30.115 1.00 97.25 117 VAL A C 1
ATOM 896 O O . VAL A 1 117 ? -21.628 8.138 30.221 1.00 97.25 117 VAL A O 1
ATOM 899 N N . LEU A 1 118 ? -20.073 6.506 30.404 1.00 95.56 118 LEU A N 1
ATOM 900 C CA . LEU A 1 118 ? -18.926 7.347 30.734 1.00 95.56 118 LEU A CA 1
ATOM 901 C C . LEU A 1 118 ? -17.773 7.015 29.785 1.00 95.56 118 LEU A C 1
ATOM 903 O O . LEU A 1 118 ? -17.487 5.845 29.541 1.00 95.56 118 LEU A O 1
ATOM 907 N N . LEU A 1 119 ? -17.098 8.040 29.270 1.00 95.62 119 LEU A N 1
ATOM 908 C CA . LEU A 1 119 ? -15.865 7.888 28.496 1.00 95.62 119 LEU A CA 1
ATOM 909 C C . LEU A 1 119 ? -14.679 8.361 29.332 1.00 95.62 119 LEU A C 1
ATOM 911 O O . LEU A 1 119 ? -14.832 9.281 30.131 1.00 95.62 119 LEU A O 1
ATOM 915 N N . TYR A 1 120 ? -13.510 7.763 29.130 1.00 94.75 120 TYR A N 1
ATOM 916 C CA . TYR A 1 120 ? -12.286 8.083 29.867 1.00 94.75 120 TYR A CA 1
ATOM 917 C C . TYR A 1 120 ? -11.182 8.542 28.919 1.00 94.75 120 TYR A C 1
ATOM 919 O O . TYR A 1 120 ? -11.022 7.975 27.835 1.00 94.75 120 TYR A O 1
ATOM 927 N N . ASP A 1 121 ? -10.437 9.575 29.314 1.00 92.25 121 ASP A N 1
ATOM 928 C CA . ASP A 1 121 ? -9.353 10.147 28.515 1.00 92.25 121 ASP A CA 1
ATOM 929 C C . ASP A 1 121 ? -8.025 9.385 28.641 1.00 92.25 121 ASP A C 1
ATOM 931 O O . ASP A 1 121 ? -7.927 8.346 29.291 1.00 92.25 121 ASP A O 1
ATOM 935 N N . GLU A 1 122 ? -6.977 9.902 27.996 1.00 87.81 122 GLU A N 1
ATOM 936 C CA . GLU A 1 122 ? -5.643 9.291 27.992 1.00 87.81 122 GLU A CA 1
ATOM 937 C C . GLU A 1 122 ? -4.975 9.196 29.376 1.00 87.81 122 GLU A C 1
ATOM 939 O O . GLU A 1 122 ? -4.039 8.411 29.533 1.00 87.81 122 GLU A O 1
ATOM 944 N N . ASN A 1 123 ? -5.483 9.942 30.364 1.00 89.31 123 ASN A N 1
ATOM 945 C CA . ASN A 1 123 ? -5.037 9.946 31.757 1.00 89.31 123 ASN A CA 1
ATOM 946 C C . ASN A 1 123 ? -5.997 9.168 32.676 1.00 89.31 123 ASN A C 1
ATOM 948 O O . ASN A 1 123 ? -5.936 9.310 33.902 1.00 89.31 123 ASN A O 1
ATOM 952 N N . ASN A 1 124 ? -6.899 8.367 32.097 1.00 88.38 124 ASN A N 1
ATOM 953 C CA . ASN A 1 124 ? -7.941 7.616 32.796 1.00 88.38 124 ASN A CA 1
ATOM 954 C C . ASN A 1 124 ? -8.881 8.508 33.626 1.00 88.38 124 ASN A C 1
ATOM 956 O O . ASN A 1 124 ? -9.404 8.072 34.652 1.00 88.38 124 ASN A O 1
ATOM 960 N N . GLN A 1 125 ? -9.105 9.756 33.202 1.00 92.44 125 GLN A N 1
ATOM 961 C CA . GLN A 1 125 ? -10.075 10.651 33.833 1.00 92.44 125 GLN A CA 1
ATOM 962 C C . GLN A 1 125 ? -11.401 10.653 33.060 1.00 92.44 125 GLN A C 1
ATOM 964 O O . GLN A 1 125 ? -11.379 10.601 31.828 1.00 92.44 125 GLN A O 1
ATOM 969 N N . PRO A 1 126 ? -12.561 10.740 33.741 1.00 91.88 126 PRO A N 1
ATOM 970 C CA . PRO A 1 126 ? -13.848 10.860 33.066 1.00 91.88 126 PRO A CA 1
ATOM 971 C C . PRO A 1 126 ? -13.908 12.093 32.152 1.00 91.88 126 PRO A C 1
ATOM 973 O O . PRO A 1 126 ? -13.618 13.219 32.563 1.00 91.88 126 PRO A O 1
ATOM 976 N N . ILE A 1 127 ? -14.335 11.891 30.908 1.00 89.44 127 ILE A N 1
ATOM 977 C CA . ILE A 1 127 ? -14.604 12.955 29.944 1.00 89.44 127 ILE A CA 1
ATOM 978 C C . ILE A 1 127 ? -16.027 13.455 30.178 1.00 89.44 127 ILE A C 1
ATOM 980 O O . ILE A 1 127 ? -16.998 12.905 29.660 1.00 89.44 127 ILE A O 1
ATOM 984 N N . GLY A 1 128 ? -16.142 14.535 30.946 1.00 86.31 128 GLY A N 1
ATOM 985 C CA . GLY A 1 128 ? -17.433 15.135 31.270 1.00 86.31 128 GLY A CA 1
ATOM 986 C C . GLY A 1 128 ? -18.233 14.320 32.290 1.00 86.31 128 GLY A C 1
ATOM 987 O O . GLY A 1 128 ? -17.680 13.556 33.077 1.00 86.31 128 GLY A O 1
ATOM 988 N N . ASN A 1 129 ? -19.549 14.538 32.302 1.00 87.88 129 ASN A N 1
ATOM 989 C CA . ASN A 1 129 ? -20.460 13.890 33.244 1.00 87.88 129 ASN A CA 1
ATOM 990 C C . ASN A 1 129 ? -20.988 12.561 32.693 1.00 87.88 129 ASN A C 1
ATOM 992 O O . ASN A 1 129 ? -21.086 12.376 31.481 1.00 87.88 129 ASN A O 1
ATOM 996 N N . SER A 1 130 ? -21.416 11.680 33.600 1.00 87.81 130 SER A N 1
ATOM 997 C CA . SER A 1 130 ? -22.165 10.469 33.254 1.00 87.81 130 SER A CA 1
ATOM 998 C C . SER A 1 130 ? -23.428 10.820 32.466 1.00 87.81 130 SER A C 1
ATOM 1000 O O . SER A 1 130 ? -24.239 11.636 32.914 1.00 87.81 130 SER A O 1
ATOM 1002 N N . MET A 1 131 ? -23.574 10.238 31.274 1.00 92.81 131 MET A N 1
ATOM 1003 C CA . MET A 1 131 ? -24.679 10.538 30.365 1.00 92.81 131 MET A CA 1
ATOM 1004 C C . MET A 1 131 ? -25.697 9.396 30.367 1.00 92.81 131 MET A C 1
ATOM 1006 O O . MET A 1 131 ? -25.328 8.279 30.004 1.00 92.81 131 MET A O 1
ATOM 1010 N N . PRO A 1 132 ? -26.977 9.635 30.717 1.00 94.00 132 PRO A N 1
ATOM 1011 C CA . PRO A 1 132 ? -28.013 8.609 30.630 1.00 94.00 132 PRO A CA 1
ATOM 1012 C C . PRO A 1 132 ? -28.067 8.003 29.228 1.00 94.00 132 PRO A C 1
ATOM 1014 O O . PRO A 1 132 ? -27.995 8.733 28.238 1.00 94.00 132 PRO A O 1
ATOM 1017 N N . ILE A 1 133 ? -28.234 6.684 29.127 1.00 92.56 133 ILE A N 1
ATOM 1018 C CA . ILE A 1 133 ? -28.197 5.966 27.845 1.00 92.56 133 ILE A CA 1
ATOM 1019 C C . ILE A 1 133 ? -29.309 6.427 26.883 1.00 92.56 133 ILE A C 1
ATOM 1021 O O . ILE A 1 133 ? -29.145 6.393 25.665 1.00 92.56 133 ILE A O 1
ATOM 1025 N N . THR A 1 134 ? -30.404 6.966 27.431 1.00 90.12 134 THR A N 1
ATOM 1026 C CA . THR A 1 134 ? -31.507 7.608 26.699 1.00 90.12 134 THR A CA 1
ATOM 1027 C C . THR A 1 134 ? -31.103 8.879 25.944 1.00 90.12 134 THR A C 1
ATOM 1029 O O . THR A 1 134 ? -31.860 9.362 25.107 1.00 90.12 134 THR A O 1
ATOM 1032 N N . THR A 1 135 ? -29.912 9.421 26.204 1.00 90.88 135 THR A N 1
ATOM 1033 C CA . THR A 1 135 ? -29.331 10.534 25.435 1.00 90.88 135 THR A CA 1
ATOM 1034 C C . THR A 1 135 ? -28.964 10.102 24.011 1.00 90.88 135 THR A C 1
ATOM 1036 O O . THR A 1 135 ? -28.965 10.926 23.101 1.00 90.88 135 THR A O 1
ATOM 1039 N N . PHE A 1 136 ? -28.676 8.812 23.801 1.00 87.75 136 PHE A N 1
ATOM 1040 C CA . PHE A 1 136 ? -28.163 8.272 22.533 1.00 87.75 136 PHE A CA 1
ATOM 1041 C C . PHE A 1 136 ? -29.175 7.410 21.774 1.00 87.75 136 PHE A C 1
ATOM 1043 O O . PHE A 1 136 ? -28.871 6.891 20.703 1.00 87.75 136 PHE A O 1
ATOM 1050 N N . GLY A 1 137 ? -30.372 7.220 22.327 1.00 85.62 137 GLY A N 1
ATOM 1051 C CA . GLY A 1 137 ? -31.389 6.357 21.745 1.00 85.62 137 GLY A CA 1
ATOM 1052 C C . GLY A 1 137 ? -32.602 6.196 22.651 1.00 85.62 137 GLY A C 1
ATOM 1053 O O . GLY A 1 137 ? -32.706 6.801 23.715 1.00 85.62 137 GLY A O 1
ATOM 1054 N N . GLU A 1 138 ? -33.547 5.364 22.227 1.00 87.06 138 GLU A N 1
ATOM 1055 C CA . GLU A 1 138 ? -34.694 5.023 23.064 1.00 87.06 138 GLU A CA 1
ATOM 1056 C C . GLU A 1 138 ? -34.267 4.272 24.328 1.00 87.06 138 GLU A C 1
ATOM 1058 O O . GLU A 1 138 ? -33.295 3.520 24.311 1.00 87.06 138 GLU A O 1
ATOM 1063 N N . ALA A 1 139 ? -35.055 4.392 25.400 1.00 87.25 139 ALA A N 1
ATOM 1064 C CA . ALA A 1 139 ? -34.802 3.657 26.635 1.00 87.25 139 ALA A CA 1
ATOM 1065 C C . ALA A 1 139 ? -34.680 2.138 26.382 1.00 87.25 139 ALA A C 1
ATOM 1067 O O . ALA A 1 139 ? -35.484 1.594 25.610 1.00 87.25 139 ALA A O 1
ATOM 1068 N N . PRO A 1 140 ? -33.724 1.446 27.033 1.00 90.56 140 PRO A N 1
ATOM 1069 C CA . PRO A 1 140 ? -33.619 -0.005 26.987 1.00 90.56 140 PRO A CA 1
ATOM 1070 C C . PRO A 1 140 ? -34.954 -0.654 27.342 1.00 90.56 140 PRO A C 1
ATOM 1072 O O . PRO A 1 140 ? -35.652 -0.200 28.247 1.00 90.56 140 PRO A O 1
ATOM 1075 N N . THR A 1 141 ? -35.317 -1.726 26.643 1.00 90.88 141 THR A N 1
ATOM 1076 C CA . THR A 1 141 ? -36.513 -2.501 26.985 1.00 90.88 141 THR A CA 1
ATOM 1077 C C . THR A 1 141 ? -36.094 -3.895 27.395 1.00 90.88 141 THR A C 1
ATOM 1079 O O . THR A 1 141 ? -35.237 -4.496 26.746 1.00 90.88 141 THR A O 1
ATOM 1082 N N . ILE A 1 142 ? -36.688 -4.395 28.479 1.00 93.19 142 ILE A N 1
ATOM 1083 C CA . ILE A 1 142 ? -36.390 -5.724 29.004 1.00 93.19 142 ILE A CA 1
ATOM 1084 C C . ILE A 1 142 ? -36.446 -6.769 27.886 1.00 93.19 142 ILE A C 1
ATOM 1086 O O . ILE A 1 142 ? -37.360 -6.779 27.061 1.00 93.19 142 ILE A O 1
ATOM 1090 N N . HIS A 1 143 ? -35.425 -7.621 27.840 1.00 91.12 143 HIS A N 1
ATOM 1091 C CA . HIS A 1 143 ? -35.283 -8.719 26.888 1.00 91.12 143 HIS A CA 1
ATOM 1092 C C . HIS A 1 143 ? -35.212 -8.336 25.405 1.00 91.12 143 HIS A C 1
ATOM 1094 O O . HIS A 1 143 ? -35.160 -9.238 24.563 1.00 91.12 143 HIS A O 1
ATOM 1100 N N . MET A 1 144 ? -35.122 -7.048 25.073 1.00 91.75 144 MET A N 1
ATOM 1101 C CA . MET A 1 144 ? -34.935 -6.580 23.705 1.00 91.75 144 MET A CA 1
ATOM 1102 C C . MET A 1 144 ? -33.559 -5.950 23.530 1.00 91.75 144 MET A C 1
ATOM 1104 O O . MET A 1 144 ? -33.125 -5.128 24.336 1.00 91.75 144 MET A O 1
ATOM 1108 N N . TRP A 1 145 ? -32.885 -6.322 22.445 1.00 92.75 145 TRP A N 1
ATOM 1109 C CA . TRP A 1 145 ? -31.639 -5.691 22.035 1.00 92.75 145 TRP A CA 1
ATOM 1110 C C . TRP A 1 145 ? -31.906 -4.283 21.508 1.00 92.75 145 TRP A C 1
ATOM 1112 O O . TRP A 1 145 ? -32.689 -4.107 20.573 1.00 92.75 145 TRP A O 1
ATOM 1122 N N . LYS A 1 146 ? -31.206 -3.294 22.063 1.00 91.12 146 LYS A N 1
ATOM 1123 C CA . LYS A 1 146 ? -31.132 -1.936 21.513 1.00 91.12 146 LYS A CA 1
ATOM 1124 C C . LYS A 1 146 ? -29.680 -1.547 21.288 1.00 91.12 146 LYS A C 1
ATOM 1126 O O . LYS A 1 146 ? -28.834 -1.862 22.115 1.00 91.12 146 LYS A O 1
ATOM 1131 N N . SER A 1 147 ? -29.407 -0.886 20.171 1.00 91.69 147 SER A N 1
ATOM 1132 C CA . SER A 1 147 ? -28.063 -0.446 19.797 1.00 91.69 147 SER A CA 1
ATOM 1133 C C . SER A 1 147 ? -27.917 1.052 20.033 1.00 91.69 147 SER A C 1
ATOM 1135 O O . SER A 1 147 ? -28.840 1.815 19.748 1.00 91.69 147 SER A O 1
ATOM 1137 N N . TYR A 1 148 ? -26.766 1.454 20.560 1.00 92.31 148 TYR A N 1
ATOM 1138 C CA . TYR A 1 148 ? -26.451 2.828 20.928 1.00 92.31 148 TYR A CA 1
ATOM 1139 C C . TYR A 1 148 ? -25.162 3.259 20.235 1.00 92.31 148 TYR A C 1
ATOM 1141 O O . TYR A 1 148 ? -24.209 2.487 20.145 1.00 92.31 148 TYR A O 1
ATOM 1149 N N . SER A 1 149 ? -25.151 4.503 19.758 1.00 93.12 149 SER A N 1
ATOM 1150 C CA . SER A 1 149 ? -23.993 5.148 19.143 1.00 93.12 149 SER A CA 1
ATOM 1151 C C . SER A 1 149 ? -23.567 6.318 20.010 1.00 93.12 149 SER A C 1
ATOM 1153 O O . SER A 1 149 ? -24.269 7.325 20.081 1.00 93.12 149 SER A O 1
ATOM 1155 N N . ILE A 1 150 ? -22.426 6.181 20.675 1.00 93.69 150 ILE A N 1
ATOM 1156 C CA . ILE A 1 150 ? -21.868 7.183 21.579 1.00 93.69 150 ILE A CA 1
ATOM 1157 C C . ILE A 1 150 ? -20.879 8.034 20.784 1.00 93.69 150 ILE A C 1
ATOM 1159 O O . ILE A 1 150 ? -19.823 7.516 20.422 1.00 93.69 150 ILE A O 1
ATOM 1163 N N . PRO A 1 151 ? -21.180 9.308 20.477 1.00 91.88 151 PRO A N 1
ATOM 1164 C CA . PRO A 1 151 ? -20.292 10.136 19.674 1.00 91.88 151 PRO A CA 1
ATOM 1165 C C . PRO A 1 151 ? -18.920 10.276 20.326 1.00 91.88 151 PRO A C 1
ATOM 1167 O O . PRO A 1 151 ? -18.811 10.499 21.535 1.00 91.88 151 PRO A O 1
ATOM 1170 N N . HIS A 1 152 ? -17.873 10.188 19.512 1.00 89.31 152 HIS A N 1
ATOM 1171 C CA . HIS A 1 152 ? -16.519 10.411 19.983 1.00 89.31 152 HIS A CA 1
ATOM 1172 C C . HIS A 1 152 ? -16.336 11.899 20.335 1.00 89.31 152 HIS A C 1
ATOM 1174 O O . HIS A 1 152 ? -16.656 12.769 19.518 1.00 89.31 152 HIS A O 1
ATOM 1180 N N . PRO A 1 153 ? -15.831 12.237 21.535 1.00 86.69 153 PRO A N 1
ATOM 1181 C CA . PRO A 1 153 ? -15.674 13.624 21.953 1.00 86.69 153 PRO A CA 1
ATOM 1182 C C . PRO A 1 153 ? -14.645 14.357 21.077 1.00 86.69 153 PRO A C 1
ATOM 1184 O O . PRO A 1 153 ? -13.510 13.911 20.911 1.00 86.69 153 PRO A O 1
ATOM 1187 N N . ALA A 1 154 ? -15.031 15.506 20.515 1.00 80.25 154 ALA A N 1
ATOM 1188 C CA . ALA A 1 154 ? -14.172 16.282 19.621 1.00 80.25 154 ALA A CA 1
ATOM 1189 C C . ALA A 1 154 ? -12.857 16.701 20.301 1.00 80.25 154 ALA A C 1
ATOM 1191 O O . ALA A 1 154 ? -12.866 17.184 21.435 1.00 80.25 154 ALA A O 1
ATOM 1192 N N . ASN A 1 155 ? -11.735 16.557 19.585 1.00 80.00 155 ASN A N 1
ATOM 1193 C CA . ASN A 1 155 ? -10.386 16.913 20.045 1.00 80.00 155 ASN A CA 1
ATOM 1194 C C . ASN A 1 155 ? -9.976 16.220 21.355 1.00 80.00 155 ASN A C 1
ATOM 1196 O O . ASN A 1 155 ? -9.200 16.763 22.143 1.00 80.00 155 ASN A O 1
ATOM 1200 N N . ARG A 1 156 ? -10.525 15.032 21.618 1.00 83.62 156 ARG A N 1
ATOM 1201 C CA . ARG A 1 156 ? -10.196 14.220 22.787 1.00 83.62 156 ARG A CA 1
ATOM 1202 C C . ARG A 1 156 ? -9.769 12.829 22.353 1.00 83.62 156 ARG A C 1
ATOM 1204 O O . ARG A 1 156 ? -10.284 12.256 21.392 1.00 83.62 156 ARG A O 1
ATOM 1211 N N . LYS A 1 157 ? -8.836 12.281 23.116 1.00 88.00 157 LYS A N 1
ATOM 1212 C CA . LYS A 1 157 ? -8.456 10.876 23.065 1.00 88.00 157 LYS A CA 1
ATOM 1213 C C . LYS A 1 157 ? -9.280 10.100 24.079 1.00 88.00 157 LYS A C 1
ATOM 1215 O O . LYS A 1 157 ? -9.465 10.588 25.190 1.00 88.00 157 LYS A O 1
ATOM 1220 N N . VAL A 1 158 ? -9.756 8.921 23.698 1.00 92.12 158 VAL A N 1
ATOM 1221 C CA . VAL A 1 158 ? -10.539 8.028 24.560 1.00 92.12 158 VAL A CA 1
ATOM 1222 C C . VAL A 1 158 ? -9.752 6.741 24.776 1.00 92.12 158 VAL A C 1
ATOM 1224 O O . VAL A 1 158 ? -9.303 6.132 23.810 1.00 92.12 158 VAL A O 1
ATOM 1227 N N . LYS A 1 159 ? -9.574 6.325 26.030 1.00 93.56 159 LYS A N 1
ATOM 1228 C CA . LYS A 1 159 ? -8.963 5.035 26.392 1.00 93.56 159 LYS A CA 1
ATOM 1229 C C . LYS A 1 159 ? -9.939 4.053 27.011 1.00 93.56 159 LYS A C 1
ATOM 1231 O O . LYS A 1 159 ? -9.616 2.882 27.150 1.00 93.56 159 LYS A O 1
ATOM 1236 N N . GLY A 1 160 ? -11.148 4.490 27.335 1.00 93.00 160 GLY A N 1
ATOM 1237 C CA . GLY A 1 160 ? -12.114 3.561 27.876 1.00 93.00 160 GLY A CA 1
ATOM 1238 C C . GLY A 1 160 ? -13.547 4.048 27.817 1.00 93.00 160 GLY A C 1
ATOM 1239 O O . GLY A 1 160 ? -13.830 5.244 27.719 1.00 93.00 160 GLY A O 1
ATOM 1240 N N . VAL A 1 161 ? -14.445 3.074 27.876 1.00 96.50 161 VAL A N 1
ATOM 1241 C CA . VAL A 1 161 ? -15.893 3.251 27.826 1.00 96.50 161 VAL A CA 1
ATOM 1242 C C . VAL A 1 161 ? -16.526 2.407 28.921 1.00 96.50 161 VAL A C 1
ATOM 1244 O O . VAL A 1 161 ? -16.290 1.200 29.008 1.00 96.50 161 VAL A O 1
ATOM 1247 N N . ALA A 1 162 ? -17.319 3.050 29.775 1.00 97.75 162 ALA A N 1
ATOM 1248 C CA . ALA A 1 162 ? -18.065 2.390 30.828 1.00 97.75 162 ALA A CA 1
ATOM 1249 C C . ALA A 1 162 ? -19.573 2.500 30.607 1.00 97.75 162 ALA A C 1
ATOM 1251 O O . ALA A 1 162 ? -20.078 3.565 30.255 1.00 97.75 162 ALA A O 1
ATOM 1252 N N . ILE A 1 163 ? -20.281 1.405 30.870 1.00 97.94 163 ILE A N 1
ATOM 1253 C CA . ILE A 1 163 ? -21.739 1.339 30.966 1.00 97.94 163 ILE A CA 1
ATOM 1254 C C . ILE A 1 163 ? -22.060 1.085 32.436 1.00 97.94 163 ILE A C 1
ATOM 1256 O O . ILE A 1 163 ? -21.729 0.027 32.967 1.00 97.94 163 ILE A O 1
ATOM 1260 N N . GLN A 1 164 ? -22.668 2.063 33.095 1.00 96.50 164 GLN A N 1
ATOM 1261 C CA . GLN A 1 164 ? -22.922 2.065 34.532 1.00 96.50 164 GLN A CA 1
ATOM 1262 C C . GLN A 1 164 ? -24.414 1.906 34.824 1.00 96.50 164 GLN A C 1
ATOM 1264 O O . GLN A 1 164 ? -25.232 2.574 34.191 1.00 96.50 164 GLN A O 1
ATOM 1269 N N . ASP A 1 165 ? -24.777 1.085 35.810 1.00 95.06 165 ASP A N 1
ATOM 1270 C CA . ASP A 1 165 ? -26.119 1.106 36.391 1.00 95.06 165 ASP A CA 1
ATOM 1271 C C . ASP A 1 165 ? -26.379 2.443 37.100 1.00 95.06 165 ASP A C 1
ATOM 1273 O O . ASP A 1 165 ? -25.609 2.878 37.953 1.00 95.06 165 ASP A O 1
ATOM 1277 N N . ILE A 1 166 ? -27.503 3.077 36.776 1.00 94.00 166 ILE A N 1
ATOM 1278 C CA . ILE A 1 166 ? -28.000 4.276 37.468 1.00 94.00 166 ILE A CA 1
ATOM 1279 C C . ILE A 1 166 ? -29.403 4.062 38.048 1.00 94.00 166 ILE A C 1
ATOM 1281 O O . ILE A 1 166 ? -30.068 5.017 38.447 1.00 94.00 166 ILE A O 1
ATOM 1285 N N . SER A 1 167 ? -29.886 2.815 38.067 1.00 90.81 167 SER A N 1
ATOM 1286 C CA . SER A 1 167 ? -31.145 2.464 38.733 1.00 90.81 167 SER A CA 1
ATOM 1287 C C . SER A 1 167 ? -30.970 2.249 40.237 1.00 90.81 167 SER A C 1
ATOM 1289 O O . SER A 1 167 ? -31.945 2.328 40.984 1.00 90.81 167 SER A O 1
ATOM 1291 N N . GLY A 1 168 ? -29.737 1.986 40.683 1.00 88.00 168 GLY A N 1
ATOM 1292 C CA . GLY A 1 168 ? -29.398 1.708 42.073 1.00 88.00 168 GLY A CA 1
ATOM 1293 C C . GLY A 1 168 ? -29.732 0.279 42.506 1.00 88.00 168 GLY A C 1
ATOM 1294 O O . GLY A 1 168 ? -29.667 -0.015 43.702 1.00 88.00 168 GLY A O 1
ATOM 1295 N N . LYS A 1 169 ? -30.090 -0.605 41.568 1.00 88.69 169 LYS A N 1
ATOM 1296 C CA . LYS A 1 169 ? -30.444 -2.003 41.840 1.00 88.69 169 LYS A CA 1
ATOM 1297 C C . LYS A 1 169 ? -29.202 -2.862 42.052 1.00 88.69 169 LYS A C 1
ATOM 1299 O O . LYS A 1 169 ? -28.159 -2.614 41.459 1.00 88.69 169 LYS A O 1
ATOM 1304 N N . ASN A 1 170 ? -29.339 -3.896 42.877 1.00 92.06 170 ASN A N 1
ATOM 1305 C CA . ASN A 1 170 ? -28.333 -4.951 42.988 1.00 92.06 170 ASN A CA 1
ATOM 1306 C C . ASN A 1 170 ? -28.629 -6.081 42.006 1.00 92.06 170 ASN A C 1
ATOM 1308 O O . ASN A 1 170 ? -29.778 -6.250 41.595 1.00 92.06 170 ASN A O 1
ATOM 1312 N N . ASP A 1 171 ? -27.588 -6.833 41.650 1.00 92.12 171 ASP A N 1
ATOM 1313 C CA . ASP A 1 171 ? -27.667 -7.957 40.716 1.00 92.12 171 ASP A CA 1
ATOM 1314 C C . ASP A 1 171 ? -28.329 -7.601 39.371 1.00 92.12 171 ASP A C 1
ATOM 1316 O O . ASP A 1 171 ? -28.952 -8.446 38.725 1.00 92.12 171 ASP A O 1
ATOM 1320 N N . ASN A 1 172 ? -28.207 -6.344 38.928 1.00 93.94 172 ASN A N 1
ATOM 1321 C CA . ASN A 1 172 ? -28.748 -5.872 37.663 1.00 93.94 172 ASN A CA 1
ATOM 1322 C C . ASN A 1 172 ? -27.925 -6.449 36.503 1.00 93.94 172 ASN A C 1
ATOM 1324 O O . ASN A 1 172 ? -26.848 -5.950 36.168 1.00 93.94 172 ASN A O 1
ATOM 1328 N N . LYS A 1 173 ? -28.435 -7.526 35.899 1.00 95.12 173 LYS A N 1
ATOM 1329 C CA . LYS A 1 173 ? -27.782 -8.214 34.787 1.00 95.12 173 LYS A CA 1
ATOM 1330 C C . LYS A 1 173 ? -28.179 -7.628 33.436 1.00 95.12 173 LYS A C 1
ATOM 1332 O O . LYS A 1 173 ? -29.362 -7.520 33.089 1.00 95.12 173 LYS A O 1
ATOM 1337 N N . VAL A 1 174 ? -27.166 -7.342 32.632 1.00 96.12 174 VAL A N 1
ATOM 1338 C CA . VAL A 1 174 ? -27.294 -6.810 31.281 1.00 96.12 174 VAL A CA 1
ATOM 1339 C C . VAL A 1 174 ? -26.365 -7.548 30.323 1.00 96.12 174 VAL A C 1
ATOM 1341 O O . VAL A 1 174 ? -25.248 -7.915 30.686 1.00 96.12 174 VAL A O 1
ATOM 1344 N N . LEU A 1 175 ? -26.851 -7.785 29.106 1.00 97.62 175 LEU A N 1
ATOM 1345 C CA . LEU A 1 175 ? -26.066 -8.356 28.018 1.00 97.62 175 LEU A CA 1
ATOM 1346 C C . LEU A 1 175 ? -25.592 -7.247 27.079 1.00 97.62 175 LEU A C 1
ATOM 1348 O O . LEU A 1 175 ? -26.373 -6.343 26.773 1.00 97.62 175 LEU A O 1
ATOM 1352 N N . ILE A 1 176 ? -24.336 -7.320 26.640 1.00 97.38 176 ILE A N 1
ATOM 1353 C CA . ILE A 1 176 ? -23.715 -6.393 25.692 1.00 97.38 176 ILE A CA 1
ATOM 1354 C C . ILE A 1 176 ? -23.137 -7.188 24.520 1.00 97.38 176 ILE A C 1
ATOM 1356 O O . ILE A 1 176 ? -22.515 -8.226 24.730 1.00 97.38 176 ILE A O 1
ATOM 1360 N N . ASP A 1 177 ? -23.354 -6.699 23.303 1.00 93.94 177 ASP A N 1
ATOM 1361 C CA . ASP A 1 177 ? -22.904 -7.337 22.062 1.00 93.94 177 ASP A CA 1
ATOM 1362 C C . ASP A 1 177 ? -22.701 -6.292 20.945 1.00 93.94 177 ASP A C 1
ATOM 1364 O O . ASP A 1 177 ? -23.067 -5.130 21.137 1.00 93.94 177 ASP A O 1
ATOM 1368 N N . ASP A 1 178 ? -22.137 -6.667 19.794 1.00 91.00 178 ASP A N 1
ATOM 1369 C CA . ASP A 1 178 ? -21.767 -5.764 18.686 1.00 91.00 178 ASP A CA 1
ATOM 1370 C C . ASP A 1 178 ? -20.974 -4.527 19.178 1.00 91.00 178 ASP A C 1
ATOM 1372 O O . ASP A 1 178 ? -21.332 -3.384 18.877 1.00 91.00 178 ASP A O 1
ATOM 1376 N N . PHE A 1 179 ? -19.933 -4.732 19.997 1.00 95.31 179 PHE A N 1
ATOM 1377 C CA . PHE A 1 179 ? -19.186 -3.644 20.644 1.00 95.31 179 PHE A CA 1
ATOM 1378 C C . PHE A 1 179 ? -17.956 -3.256 19.809 1.00 95.31 179 PHE A C 1
ATOM 1380 O O . PHE A 1 179 ? -16.994 -4.018 19.710 1.00 95.31 179 PHE A O 1
ATOM 1387 N N . PHE A 1 180 ? -17.944 -2.058 19.222 1.00 93.81 180 PHE A N 1
ATOM 1388 C CA . PHE A 1 180 ? -16.840 -1.588 18.381 1.00 93.81 180 PHE A CA 1
ATOM 1389 C C . PHE A 1 180 ? -16.696 -0.062 18.363 1.00 93.81 180 PHE A C 1
ATOM 1391 O O . PHE A 1 180 ? -17.623 0.686 18.660 1.00 93.81 180 PHE A O 1
ATOM 1398 N N . VAL A 1 181 ? -15.517 0.417 17.976 1.00 91.62 181 VAL A N 1
ATOM 1399 C CA . VAL A 1 181 ? -15.269 1.816 17.620 1.00 91.62 181 VAL A CA 1
ATOM 1400 C C . VAL A 1 181 ? -15.610 1.999 16.148 1.00 91.62 181 VAL A C 1
ATOM 1402 O O . VAL A 1 181 ? -14.983 1.394 15.275 1.00 91.62 181 VAL A O 1
ATOM 1405 N N . LYS A 1 182 ? -16.584 2.862 15.872 1.00 88.50 182 LYS A N 1
ATOM 1406 C CA . LYS A 1 182 ? -16.910 3.313 14.527 1.00 88.50 182 LYS A CA 1
ATOM 1407 C C . LYS A 1 182 ? -15.837 4.294 14.070 1.00 88.50 182 LYS A C 1
ATOM 1409 O O . LYS A 1 182 ? -15.704 5.389 14.630 1.00 88.50 182 LYS A O 1
ATOM 1414 N N . GLN A 1 183 ? -15.058 3.897 13.070 1.00 82.06 183 GLN A N 1
ATOM 1415 C CA . GLN A 1 183 ? -14.114 4.822 12.458 1.00 82.06 183 GLN A CA 1
ATOM 1416 C C . GLN A 1 183 ? -14.895 5.840 11.626 1.00 82.06 183 GLN A C 1
ATOM 1418 O O . GLN A 1 183 ? -15.901 5.499 10.996 1.00 82.06 183 GLN A O 1
ATOM 1423 N N . LYS A 1 184 ? -14.429 7.092 11.616 1.00 72.81 184 LYS A N 1
ATOM 1424 C CA . LYS A 1 184 ? -14.894 8.086 10.654 1.00 72.81 184 LYS A CA 1
ATOM 1425 C C . LYS A 1 184 ? -14.799 7.462 9.268 1.00 72.81 184 LYS A C 1
ATOM 1427 O O . LYS A 1 184 ? -13.790 6.812 8.967 1.00 72.81 184 LYS A O 1
ATOM 1432 N N . PRO A 1 185 ? -15.802 7.678 8.406 1.00 45.16 185 PRO A N 1
ATOM 1433 C CA . PRO A 1 185 ? -15.634 7.414 6.996 1.00 45.16 185 PRO A CA 1
ATOM 1434 C C . PRO A 1 185 ? -14.327 8.073 6.581 1.00 45.16 185 PRO A C 1
ATOM 1436 O O . PRO A 1 185 ? -14.128 9.266 6.838 1.00 45.16 185 PRO A O 1
ATOM 1439 N N . ILE A 1 186 ? -13.425 7.305 5.969 1.00 40.97 186 ILE A N 1
ATOM 1440 C CA . ILE A 1 186 ? -12.342 7.925 5.222 1.00 40.97 186 ILE A CA 1
ATOM 1441 C C . ILE A 1 186 ? -13.074 8.839 4.252 1.00 40.97 186 ILE A C 1
ATOM 1443 O O . ILE A 1 186 ? -13.831 8.361 3.402 1.00 40.97 186 ILE A O 1
ATOM 1447 N N . VAL A 1 187 ? -12.923 10.152 4.432 1.00 31.55 187 VAL A N 1
ATOM 1448 C CA . VAL A 1 187 ? -13.348 11.115 3.430 1.00 31.55 187 VAL A CA 1
ATOM 1449 C C . VAL A 1 187 ? -12.372 10.903 2.290 1.00 31.55 187 VAL A C 1
ATOM 1451 O O . VAL A 1 187 ? -11.373 11.597 2.154 1.00 31.55 187 VAL A O 1
ATOM 1454 N N . ILE A 1 188 ? -12.634 9.862 1.507 1.00 32.34 188 ILE A N 1
ATOM 1455 C CA . ILE A 1 188 ? -12.194 9.803 0.136 1.00 32.34 188 ILE A CA 1
ATOM 1456 C C . ILE A 1 188 ? -12.914 11.013 -0.444 1.00 32.34 188 ILE A C 1
ATOM 1458 O O . ILE A 1 188 ? -14.152 11.005 -0.442 1.00 32.34 188 ILE A O 1
ATOM 1462 N N . PRO A 1 189 ? -12.210 12.102 -0.804 1.00 23.67 189 PRO A N 1
ATOM 1463 C CA . PRO A 1 189 ? -12.881 13.197 -1.473 1.00 23.67 189 PRO A CA 1
ATOM 1464 C C . PRO A 1 189 ? -13.680 12.560 -2.605 1.00 23.67 189 PRO A C 1
ATOM 1466 O O . PRO A 1 189 ? -13.139 11.732 -3.345 1.00 23.67 189 PRO A O 1
ATOM 1469 N N . THR A 1 190 ? -14.984 12.863 -2.662 1.00 26.64 190 THR A N 1
ATOM 1470 C CA . THR A 1 190 ? -15.866 12.519 -3.783 1.00 26.64 190 THR A CA 1
ATOM 1471 C C . THR A 1 190 ? -15.027 12.579 -5.048 1.00 26.64 190 THR A C 1
ATOM 1473 O O . THR A 1 190 ? -14.324 13.585 -5.170 1.00 26.64 190 THR A O 1
ATOM 1476 N N . PRO A 1 191 ? -15.014 11.563 -5.935 1.00 28.81 191 PRO A N 1
ATOM 1477 C CA . PRO A 1 191 ? -14.117 11.567 -7.077 1.00 28.81 191 PRO A CA 1
ATOM 1478 C C . PRO A 1 191 ? -14.486 12.748 -7.977 1.00 28.81 191 PRO A C 1
ATOM 1480 O O . PRO A 1 191 ? -15.279 12.643 -8.905 1.00 28.81 191 PRO A O 1
ATOM 1483 N N . ILE A 1 192 ? -13.901 13.907 -7.688 1.00 30.50 192 ILE A N 1
ATOM 1484 C CA . ILE A 1 192 ? -13.500 14.862 -8.691 1.00 30.50 192 ILE A CA 1
ATOM 1485 C C . ILE A 1 192 ? -12.579 14.011 -9.539 1.00 30.50 192 ILE A C 1
ATOM 1487 O O . ILE A 1 192 ? -11.613 13.462 -9.011 1.00 30.50 192 ILE A O 1
ATOM 1491 N N . ALA A 1 193 ? -12.945 13.792 -10.798 1.00 29.38 193 ALA A N 1
ATOM 1492 C CA . ALA A 1 193 ? -12.076 13.135 -11.752 1.00 29.38 193 ALA A CA 1
ATOM 1493 C C . ALA A 1 193 ? -10.693 13.795 -11.647 1.00 29.38 193 ALA A C 1
ATOM 1495 O O . ALA A 1 193 ? -10.515 14.917 -12.113 1.00 29.38 193 ALA A O 1
ATOM 1496 N N . VAL A 1 194 ? -9.756 13.142 -10.956 1.00 32.06 194 VAL A N 1
ATOM 1497 C CA . VAL A 1 194 ? -8.344 13.503 -10.965 1.00 32.06 194 VAL A CA 1
ATOM 1498 C C . VAL A 1 194 ? -7.816 12.775 -12.187 1.00 32.06 194 VAL A C 1
ATOM 1500 O O . VAL A 1 194 ? -7.718 11.546 -12.161 1.00 32.06 194 VAL A O 1
ATOM 1503 N N . PRO A 1 195 ? -7.575 13.472 -13.304 1.00 33.78 195 PRO A N 1
ATOM 1504 C CA . PRO A 1 195 ? -7.070 12.809 -14.489 1.00 33.78 195 PRO A CA 1
ATOM 1505 C C . PRO A 1 195 ? -5.642 12.331 -14.189 1.00 33.78 195 PRO A C 1
ATOM 1507 O O . PRO A 1 195 ? -4.907 12.969 -13.432 1.00 33.78 195 PRO A O 1
ATOM 1510 N N . ALA A 1 196 ? -5.251 11.178 -14.731 1.00 35.84 196 ALA A N 1
ATOM 1511 C CA . ALA A 1 196 ? -3.958 10.567 -14.434 1.00 35.84 196 ALA A CA 1
ATOM 1512 C C . ALA A 1 196 ? -2.806 11.541 -14.755 1.00 35.84 196 ALA A C 1
ATOM 1514 O O . ALA A 1 196 ? -2.765 12.087 -15.863 1.00 35.84 196 ALA A O 1
ATOM 1515 N N . LYS A 1 197 ? -1.877 11.761 -13.809 1.00 41.50 197 LYS A N 1
ATOM 1516 C CA . LYS A 1 197 ? -0.597 12.450 -14.058 1.00 41.50 197 LYS A CA 1
ATOM 1517 C C . LYS A 1 197 ? 0.175 11.620 -15.092 1.00 41.50 197 LYS A C 1
ATOM 1519 O O . LYS A 1 197 ? 0.568 10.499 -14.793 1.00 41.50 197 LYS A O 1
ATOM 1524 N N . GLY A 1 198 ? 0.342 12.128 -16.311 1.00 48.41 198 GLY A N 1
ATOM 1525 C CA . GLY A 1 198 ? 1.001 11.395 -17.406 1.00 48.41 198 GLY A CA 1
ATOM 1526 C C . GLY A 1 198 ? 2.231 12.103 -17.983 1.00 48.41 198 GLY A C 1
ATOM 1527 O O . GLY A 1 198 ? 2.852 11.581 -18.902 1.00 48.41 198 GLY A O 1
ATOM 1528 N N . GLY A 1 199 ? 2.586 13.282 -17.460 1.00 65.38 199 GLY A N 1
ATOM 1529 C CA . GLY A 1 199 ? 3.774 14.038 -17.862 1.00 65.38 199 GLY A CA 1
ATOM 1530 C C . GLY A 1 199 ? 4.436 14.712 -16.667 1.00 65.38 199 GLY A C 1
ATOM 1531 O O . GLY A 1 199 ? 4.386 15.934 -16.556 1.00 65.38 199 GLY A O 1
ATOM 1532 N N . THR A 1 200 ? 4.990 13.921 -15.746 1.00 82.00 200 THR A N 1
ATOM 1533 C CA . THR A 1 200 ? 5.696 14.420 -14.555 1.00 82.00 200 THR A CA 1
ATOM 1534 C C . THR A 1 200 ? 6.878 15.306 -14.946 1.00 82.00 200 THR A C 1
ATOM 1536 O O . THR A 1 200 ? 7.688 14.932 -15.792 1.00 82.00 200 THR A O 1
ATOM 1539 N N . ILE A 1 201 ? 6.973 16.472 -14.306 1.00 86.12 201 ILE A N 1
ATOM 1540 C CA . ILE A 1 201 ? 8.035 17.466 -14.502 1.00 86.12 201 ILE A CA 1
ATOM 1541 C C . ILE A 1 201 ? 8.899 17.556 -13.241 1.00 86.12 201 ILE A C 1
ATOM 1543 O O . ILE A 1 201 ? 10.122 17.527 -13.336 1.00 86.12 201 ILE A O 1
ATOM 1547 N N . TYR A 1 202 ? 8.284 17.624 -12.059 1.00 90.19 202 TYR A N 1
ATOM 1548 C CA . TYR A 1 202 ? 8.987 17.676 -10.776 1.00 90.19 202 TYR A CA 1
ATOM 1549 C C . TYR A 1 202 ? 8.147 17.026 -9.665 1.00 90.19 202 TYR A C 1
ATOM 1551 O O . TYR A 1 202 ? 6.950 17.288 -9.582 1.00 90.19 202 TYR A O 1
ATOM 1559 N N . THR A 1 203 ? 8.774 16.200 -8.825 1.00 81.38 203 THR A N 1
ATOM 1560 C CA . THR A 1 203 ? 8.189 15.637 -7.583 1.00 81.38 203 THR A CA 1
ATOM 1561 C C . THR A 1 203 ? 9.233 15.676 -6.462 1.00 81.38 203 THR A C 1
ATOM 1563 O O . THR A 1 203 ? 9.347 16.674 -5.779 1.00 81.38 203 THR A O 1
ATOM 1566 N N . GLU A 1 204 ? 10.121 14.684 -6.373 1.00 81.12 204 GLU A N 1
ATOM 1567 C CA . GLU A 1 204 ? 11.256 14.674 -5.420 1.00 81.12 204 GLU A CA 1
ATOM 1568 C C . GLU A 1 204 ? 12.575 15.148 -6.052 1.00 81.12 204 GLU A C 1
ATOM 1570 O O . GLU A 1 204 ? 13.678 14.925 -5.547 1.00 81.12 204 GLU A O 1
ATOM 1575 N N . GLY A 1 205 ? 12.458 15.733 -7.236 1.00 80.56 205 GLY A N 1
ATOM 1576 C CA . GLY A 1 205 ? 13.548 16.027 -8.142 1.00 80.56 205 GLY A CA 1
ATOM 1577 C C . GLY A 1 205 ? 13.007 16.325 -9.532 1.00 80.56 205 GLY A C 1
ATOM 1578 O O . GLY A 1 205 ? 11.865 15.990 -9.867 1.00 80.56 205 GLY A O 1
ATOM 1579 N N . LEU A 1 206 ? 13.833 16.983 -10.340 1.00 84.81 206 LEU A N 1
ATOM 1580 C CA . LEU A 1 206 ? 13.507 17.263 -11.732 1.00 84.81 206 LEU A CA 1
ATOM 1581 C C . LEU A 1 206 ? 13.442 15.940 -12.511 1.00 84.81 206 LEU A C 1
ATOM 1583 O O . LEU A 1 206 ? 14.357 15.119 -12.425 1.00 84.81 206 LEU A O 1
ATOM 1587 N N . ALA A 1 207 ? 12.348 15.714 -13.238 1.00 79.19 207 ALA A N 1
ATOM 1588 C CA . ALA A 1 207 ? 12.137 14.474 -13.973 1.00 79.19 207 ALA A CA 1
ATOM 1589 C C . ALA A 1 207 ? 13.197 14.282 -15.072 1.00 79.19 207 ALA A C 1
ATOM 1591 O O . ALA A 1 207 ? 13.700 15.241 -15.658 1.00 79.19 207 ALA A O 1
ATOM 1592 N N . SER A 1 208 ? 13.524 13.024 -15.383 1.00 76.44 208 SER A N 1
ATOM 1593 C CA . SER A 1 208 ? 14.503 12.707 -16.429 1.00 76.44 208 SER A CA 1
ATOM 1594 C C . SER A 1 208 ? 14.102 13.329 -17.773 1.00 76.44 208 SER A C 1
ATOM 1596 O O . SER A 1 208 ? 12.943 13.252 -18.181 1.00 76.44 208 SER A O 1
ATOM 1598 N N . GLY A 1 209 ? 15.060 13.962 -18.452 1.00 75.81 209 GLY A N 1
ATOM 1599 C CA . GLY A 1 209 ? 14.829 14.685 -19.706 1.00 75.81 209 GLY A CA 1
ATOM 1600 C C . GLY A 1 209 ? 14.329 16.124 -19.539 1.00 75.81 209 GLY A C 1
ATOM 1601 O O . GLY A 1 209 ? 14.182 16.813 -20.551 1.00 75.81 209 GLY A O 1
ATOM 1602 N N . TRP A 1 210 ? 14.101 16.587 -18.306 1.00 88.88 210 TRP A N 1
ATOM 1603 C CA . TRP A 1 210 ? 13.882 17.996 -17.989 1.00 88.88 210 TRP A CA 1
ATOM 1604 C C . TRP A 1 210 ? 15.160 18.655 -17.466 1.00 88.88 210 TRP A C 1
ATOM 1606 O O . TRP A 1 210 ? 15.973 18.044 -16.777 1.00 88.88 210 TRP A O 1
ATOM 1616 N N . GLU A 1 211 ? 15.325 19.929 -17.793 1.00 87.38 211 GLU A N 1
ATOM 1617 C CA . GLU A 1 211 ? 16.500 20.745 -17.519 1.00 87.38 211 GLU A CA 1
ATOM 1618 C C . GLU A 1 211 ? 16.086 22.105 -16.945 1.00 87.38 211 GLU A C 1
ATOM 1620 O O . GLU A 1 211 ? 14.996 22.616 -17.212 1.00 87.38 211 GLU A O 1
ATOM 1625 N N . ASN A 1 212 ? 16.983 22.718 -16.173 1.00 95.06 212 ASN A N 1
ATOM 1626 C CA . ASN A 1 212 ? 16.789 24.056 -15.625 1.00 95.06 212 ASN A CA 1
ATOM 1627 C C . ASN A 1 212 ? 17.332 25.123 -16.579 1.00 95.06 212 ASN A C 1
ATOM 1629 O O . ASN A 1 212 ? 18.542 25.236 -16.752 1.00 95.06 212 ASN A O 1
ATOM 1633 N N . TRP A 1 213 ? 16.440 25.916 -17.161 1.00 94.88 213 TRP A N 1
ATOM 1634 C CA . TRP A 1 213 ? 16.758 27.026 -18.065 1.00 94.88 213 TRP A CA 1
ATOM 1635 C C . TRP A 1 213 ? 16.298 28.375 -17.481 1.00 94.88 213 TRP A C 1
ATOM 1637 O O . TRP A 1 213 ? 16.051 29.343 -18.202 1.00 94.88 213 TRP A O 1
ATOM 1647 N N . SER A 1 214 ? 16.136 28.428 -16.157 1.00 96.38 214 SER A N 1
ATOM 1648 C CA . SER A 1 214 ? 15.678 29.613 -15.427 1.00 96.38 214 SER A CA 1
ATOM 1649 C C . SER A 1 214 ? 16.651 30.786 -15.570 1.00 96.38 214 SER A C 1
ATOM 1651 O O . SER A 1 214 ? 17.862 30.594 -15.680 1.00 96.38 214 SER A O 1
ATOM 1653 N N . TRP A 1 215 ? 16.137 32.014 -15.503 1.00 97.31 215 TRP A N 1
ATOM 1654 C CA . TRP A 1 215 ? 16.944 33.236 -15.587 1.00 97.31 215 TRP A CA 1
ATOM 1655 C C . TRP A 1 215 ? 16.696 34.147 -14.390 1.00 97.31 215 TRP A C 1
ATOM 1657 O O . TRP A 1 215 ? 15.596 34.186 -13.834 1.00 97.31 215 TRP A O 1
ATOM 1667 N N . SER A 1 216 ? 17.727 34.903 -14.002 1.00 96.12 216 SER A N 1
ATOM 1668 C CA . SER A 1 216 ? 17.665 35.906 -12.927 1.00 96.12 216 SER A CA 1
ATOM 1669 C C . SER A 1 216 ? 17.061 35.385 -11.614 1.00 96.12 216 SER A C 1
ATOM 1671 O O . SER A 1 216 ? 16.407 36.124 -10.879 1.00 96.12 216 SER A O 1
ATOM 1673 N N . SER A 1 217 ? 17.258 34.097 -11.331 1.00 96.88 217 SER A N 1
ATOM 1674 C CA . SER A 1 217 ? 16.586 33.365 -10.259 1.00 96.88 217 SER A CA 1
ATOM 1675 C C . SER A 1 217 ? 17.554 32.402 -9.586 1.00 96.88 217 SER A C 1
ATOM 1677 O O . SER A 1 217 ? 18.395 31.802 -10.252 1.00 96.88 217 SER A O 1
ATOM 1679 N N . ALA A 1 218 ? 17.386 32.197 -8.283 1.00 96.12 218 ALA A N 1
ATOM 1680 C CA . ALA A 1 218 ? 17.973 31.068 -7.573 1.00 96.12 218 ALA A CA 1
ATOM 1681 C C . ALA A 1 218 ? 16.976 29.901 -7.585 1.00 96.12 218 ALA A C 1
ATOM 1683 O O . ALA A 1 218 ? 15.841 30.059 -7.133 1.00 96.12 218 ALA A O 1
ATOM 1684 N N . ILE A 1 219 ? 17.406 28.746 -8.101 1.00 97.94 219 ILE A N 1
ATOM 1685 C CA . ILE A 1 219 ? 16.615 27.511 -8.142 1.00 97.94 219 ILE A CA 1
ATOM 1686 C C . ILE A 1 219 ? 17.308 26.449 -7.294 1.00 97.94 219 ILE A C 1
ATOM 1688 O O . ILE A 1 219 ? 18.498 26.197 -7.477 1.00 97.94 219 ILE A O 1
ATOM 1692 N N . ASN A 1 220 ? 16.560 25.817 -6.396 1.00 96.44 220 ASN A N 1
ATOM 1693 C CA . ASN A 1 220 ? 17.006 24.654 -5.638 1.00 96.44 220 ASN A CA 1
ATOM 1694 C C . ASN A 1 220 ? 15.974 23.530 -5.786 1.00 96.44 220 ASN A C 1
ATOM 1696 O O . ASN A 1 220 ? 14.847 23.674 -5.323 1.00 96.44 220 ASN A O 1
ATOM 1700 N N . PHE A 1 221 ? 16.360 22.422 -6.419 1.00 92.94 221 PHE A N 1
ATOM 1701 C CA . PHE A 1 221 ? 15.494 21.254 -6.622 1.00 92.94 221 PHE A CA 1
ATOM 1702 C C . PHE A 1 221 ? 15.464 20.292 -5.426 1.00 92.94 221 PHE A C 1
ATOM 1704 O O . PHE A 1 221 ? 14.675 19.353 -5.435 1.00 92.94 221 PHE A O 1
ATOM 1711 N N . ASP A 1 222 ? 16.305 20.518 -4.416 1.00 92.50 222 ASP A N 1
ATOM 1712 C CA . ASP A 1 222 ? 16.469 19.661 -3.241 1.00 92.50 222 ASP A CA 1
ATOM 1713 C C . ASP A 1 222 ? 16.079 20.399 -1.946 1.00 92.50 222 ASP A C 1
ATOM 1715 O O . ASP A 1 222 ? 16.697 20.217 -0.895 1.00 92.50 222 ASP A O 1
ATOM 1719 N N . ASN A 1 223 ? 15.085 21.293 -2.000 1.00 92.81 223 ASN A N 1
ATOM 1720 C CA . ASN A 1 223 ? 14.656 22.029 -0.814 1.00 92.81 223 ASN A CA 1
ATOM 1721 C C . ASN A 1 223 ? 13.901 21.108 0.156 1.00 92.81 223 ASN A C 1
ATOM 1723 O O . ASN A 1 223 ? 12.812 20.652 -0.160 1.00 92.81 223 ASN A O 1
ATOM 1727 N N . ALA A 1 224 ? 14.445 20.878 1.352 1.00 82.12 224 ALA A N 1
ATOM 1728 C CA . ALA A 1 224 ? 13.876 19.928 2.315 1.00 82.12 224 ALA A CA 1
ATOM 1729 C C . ALA A 1 224 ? 12.631 20.440 3.067 1.00 82.12 224 ALA A C 1
ATOM 1731 O O . ALA A 1 224 ? 11.862 19.656 3.616 1.00 82.12 224 ALA A O 1
ATOM 1732 N N . THR A 1 225 ? 12.441 21.760 3.172 1.00 83.19 225 THR A N 1
ATOM 1733 C CA . THR A 1 225 ? 11.281 22.336 3.867 1.00 83.19 225 THR A CA 1
ATOM 1734 C C . THR A 1 225 ? 10.943 23.737 3.346 1.00 83.19 225 THR A C 1
ATOM 1736 O O . THR A 1 225 ? 11.850 24.555 3.177 1.00 83.19 225 THR A O 1
ATOM 1739 N N . PRO A 1 226 ? 9.663 24.044 3.067 1.00 89.25 226 PRO A N 1
ATOM 1740 C CA . PRO A 1 226 ? 8.510 23.140 3.127 1.00 89.25 226 PRO A CA 1
ATOM 1741 C C . PRO A 1 226 ? 8.509 22.127 1.966 1.00 89.25 226 PRO A C 1
ATOM 1743 O O . PRO A 1 226 ? 8.911 22.478 0.861 1.00 89.25 226 PRO A O 1
ATOM 1746 N N . ALA A 1 227 ? 8.009 20.911 2.194 1.00 79.50 227 ALA A N 1
ATOM 1747 C CA . ALA A 1 227 ? 7.663 19.918 1.164 1.00 79.50 227 ALA A CA 1
ATOM 1748 C C . ALA A 1 227 ? 6.166 19.573 1.295 1.00 79.50 227 ALA A C 1
ATOM 1750 O O . ALA A 1 227 ? 5.641 19.604 2.414 1.00 79.50 227 ALA A O 1
ATOM 1751 N N . LEU A 1 228 ? 5.452 19.355 0.185 1.00 72.81 228 LEU A N 1
ATOM 1752 C CA . LEU A 1 228 ? 4.039 18.949 0.216 1.00 72.81 228 LEU A CA 1
ATOM 1753 C C . LEU A 1 228 ? 3.942 17.429 0.196 1.00 72.81 228 LEU A C 1
ATOM 1755 O O . LEU A 1 228 ? 3.275 16.832 1.041 1.00 72.81 228 LEU A O 1
ATOM 1759 N N . THR A 1 229 ? 4.591 16.836 -0.796 1.00 61.84 229 THR A N 1
ATOM 1760 C CA . THR A 1 229 ? 4.721 15.401 -0.998 1.00 61.84 229 THR A CA 1
ATOM 1761 C C . THR A 1 229 ? 6.176 15.004 -0.779 1.00 61.84 229 THR A C 1
ATOM 1763 O O . THR A 1 229 ? 7.075 15.798 -1.016 1.00 61.84 229 THR A O 1
ATOM 1766 N N . GLY A 1 230 ? 6.391 13.808 -0.225 1.00 69.44 230 GLY A N 1
ATOM 1767 C CA . GLY A 1 230 ? 7.7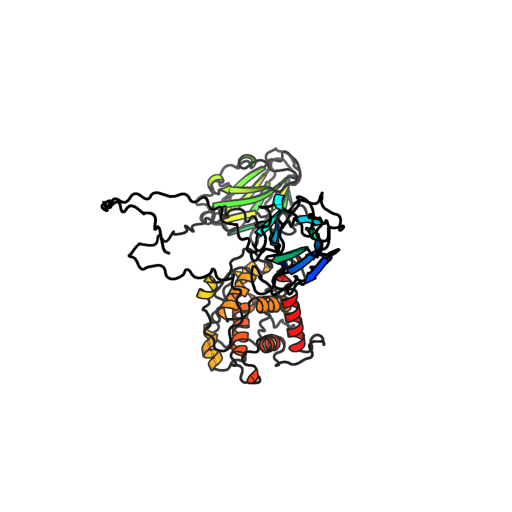24 13.296 0.099 1.00 69.44 230 GLY A CA 1
ATOM 1768 C C . GLY A 1 230 ? 8.584 14.241 0.948 1.00 69.44 230 GLY A C 1
ATOM 1769 O O . GLY A 1 230 ? 8.140 14.702 2.000 1.00 69.44 230 GLY A O 1
ATOM 1770 N N . GLN A 1 231 ? 9.851 14.422 0.568 1.00 74.56 231 GLN A N 1
ATOM 1771 C CA . GLN A 1 231 ? 10.872 15.093 1.386 1.00 74.56 231 GLN A CA 1
ATOM 1772 C C . GLN A 1 231 ? 11.407 16.383 0.765 1.00 74.56 231 GLN A C 1
ATOM 1774 O O . GLN A 1 231 ? 12.119 17.122 1.448 1.00 74.56 231 GLN A O 1
ATOM 1779 N N . LYS A 1 232 ? 11.127 16.644 -0.514 1.00 82.94 232 LYS A N 1
ATOM 1780 C CA . LYS A 1 232 ? 11.717 17.763 -1.249 1.00 82.94 232 LYS A CA 1
ATOM 1781 C C . LYS A 1 232 ? 10.664 18.592 -1.964 1.00 82.94 232 LYS A C 1
ATOM 1783 O O . LYS A 1 232 ? 9.615 18.109 -2.350 1.00 82.94 232 LYS A O 1
ATOM 1788 N N . SER A 1 233 ? 10.990 19.859 -2.168 1.00 94.44 233 SER A N 1
ATOM 1789 C CA . SER A 1 233 ? 10.287 20.752 -3.078 1.00 94.44 233 SER A CA 1
ATOM 1790 C C . SER A 1 233 ? 11.271 21.541 -3.939 1.00 94.44 233 SER A C 1
ATOM 1792 O O . SER A 1 233 ? 12.475 21.618 -3.668 1.00 94.44 233 SER A O 1
ATOM 1794 N N . LEU A 1 234 ? 10.758 22.143 -5.007 1.00 97.44 234 LEU A N 1
ATOM 1795 C CA . LEU A 1 234 ? 11.495 23.063 -5.855 1.00 97.44 234 LEU A CA 1
ATOM 1796 C C . LEU A 1 234 ? 11.375 24.458 -5.248 1.00 97.44 234 LEU A C 1
ATOM 1798 O O . LEU A 1 234 ? 10.315 25.073 -5.312 1.00 97.44 234 LEU A O 1
ATOM 1802 N N . ALA A 1 235 ? 12.459 25.000 -4.701 1.00 97.94 235 ALA A N 1
ATOM 1803 C CA . ALA A 1 235 ? 12.506 26.400 -4.299 1.00 97.94 235 ALA A CA 1
ATOM 1804 C C . ALA A 1 235 ? 12.896 27.295 -5.484 1.00 97.94 235 ALA A C 1
ATOM 1806 O O . ALA A 1 235 ? 13.934 27.095 -6.119 1.00 97.94 235 ALA A O 1
ATOM 1807 N N . PHE A 1 236 ? 12.078 28.311 -5.746 1.00 98.19 236 PHE A N 1
ATOM 1808 C CA . PHE A 1 236 ? 12.293 29.342 -6.754 1.00 98.19 236 PHE A CA 1
ATOM 1809 C C . PHE A 1 236 ? 12.329 30.716 -6.080 1.00 98.19 236 PHE A C 1
ATOM 1811 O O . PHE A 1 236 ? 11.317 31.201 -5.577 1.00 98.19 236 PHE A O 1
ATOM 1818 N N . ALA A 1 237 ? 13.500 31.357 -6.090 1.00 97.44 237 ALA A N 1
ATOM 1819 C CA . ALA A 1 237 ? 13.727 32.696 -5.553 1.00 97.44 237 ALA A CA 1
ATOM 1820 C C . ALA A 1 237 ? 14.071 33.701 -6.674 1.00 97.44 237 ALA A C 1
ATOM 1822 O O . ALA A 1 237 ? 15.205 33.699 -7.165 1.00 97.44 237 ALA A O 1
ATOM 1823 N N . PRO A 1 238 ? 13.127 34.570 -7.085 1.00 97.25 238 PRO A N 1
ATOM 1824 C CA . PRO A 1 238 ? 13.380 35.642 -8.051 1.00 97.25 238 PRO A CA 1
ATOM 1825 C C . PRO A 1 238 ? 14.415 36.657 -7.535 1.00 97.25 238 PRO A C 1
ATOM 1827 O O . PRO A 1 238 ? 14.196 37.302 -6.511 1.00 97.25 238 PRO A O 1
ATOM 1830 N N . GLN A 1 239 ? 15.527 36.855 -8.250 1.00 96.00 239 GLN A N 1
ATOM 1831 C CA . GLN A 1 239 ? 16.613 37.757 -7.828 1.00 96.00 239 GLN A CA 1
ATOM 1832 C C . GLN A 1 239 ? 16.597 39.119 -8.536 1.00 96.00 239 GLN A C 1
ATOM 1834 O O . GLN A 1 239 ? 17.357 40.018 -8.177 1.00 96.00 239 GLN A O 1
ATOM 1839 N N . SER A 1 240 ? 15.767 39.303 -9.562 1.00 93.81 240 SER A N 1
ATOM 1840 C CA . SER A 1 240 ? 15.671 40.556 -10.322 1.00 93.81 240 SER A CA 1
ATOM 1841 C C . SER A 1 240 ? 14.260 40.761 -10.880 1.00 93.81 240 SER A C 1
ATOM 1843 O O . SER A 1 240 ? 13.493 39.798 -10.935 1.00 93.81 240 SER A O 1
ATOM 1845 N N . PRO A 1 241 ? 13.916 41.987 -11.322 1.00 93.81 241 PRO A N 1
ATOM 1846 C CA . PRO A 1 241 ? 12.695 42.229 -12.080 1.00 93.81 241 PRO A CA 1
ATOM 1847 C C . PRO A 1 241 ? 12.567 41.266 -13.263 1.00 93.81 241 PRO A C 1
ATOM 1849 O O . PRO A 1 241 ? 13.520 41.065 -14.016 1.00 93.81 241 PRO A O 1
ATOM 1852 N N . TRP A 1 242 ? 11.377 40.708 -13.432 1.00 91.44 242 TRP A N 1
ATOM 1853 C CA . TRP A 1 242 ? 10.956 39.794 -14.484 1.00 91.44 242 TRP A CA 1
ATOM 1854 C C . TRP A 1 242 ? 11.710 38.462 -14.519 1.00 91.44 242 TRP A C 1
ATOM 1856 O O . TRP A 1 242 ? 11.734 37.796 -15.554 1.00 91.44 242 TRP A O 1
ATOM 1866 N N . ALA A 1 243 ? 12.313 38.066 -13.398 1.00 96.38 243 ALA A N 1
ATOM 1867 C CA . ALA A 1 243 ? 12.945 36.768 -13.217 1.00 96.38 243 ALA A CA 1
ATOM 1868 C C . ALA A 1 243 ? 11.950 35.606 -13.384 1.00 96.38 243 ALA A C 1
ATOM 1870 O O . ALA A 1 243 ? 10.782 35.705 -12.992 1.00 96.38 243 ALA A O 1
ATOM 1871 N N . GLY A 1 244 ? 12.419 34.500 -13.961 1.00 95.56 244 GLY A N 1
ATOM 1872 C CA . GLY A 1 244 ? 11.572 33.359 -14.285 1.00 95.56 244 GLY A CA 1
ATOM 1873 C C . GLY A 1 244 ? 12.214 32.017 -13.977 1.00 95.56 244 GLY A C 1
ATOM 1874 O O . GLY A 1 244 ? 13.395 31.794 -14.252 1.00 95.56 244 GLY A O 1
ATOM 1875 N N . MET A 1 245 ? 11.393 31.114 -13.446 1.00 98.31 245 MET A N 1
ATOM 1876 C CA . MET A 1 245 ? 11.669 29.687 -13.415 1.00 98.31 245 MET A CA 1
ATOM 1877 C C . MET A 1 245 ? 11.260 29.084 -14.757 1.00 98.31 245 MET A C 1
ATOM 1879 O O . MET A 1 245 ? 10.091 29.178 -15.131 1.00 98.31 245 MET A O 1
ATOM 1883 N N . TYR A 1 246 ? 12.195 28.439 -15.448 1.00 97.94 246 TYR A N 1
ATOM 1884 C CA . TYR A 1 246 ? 11.944 27.759 -16.714 1.00 97.94 246 TYR A CA 1
ATOM 1885 C C . TYR A 1 246 ? 12.443 26.321 -16.641 1.00 97.94 246 TYR A C 1
ATOM 1887 O O . TYR A 1 246 ? 13.646 26.072 -16.553 1.00 97.94 246 TYR A O 1
ATOM 1895 N N . LEU A 1 247 ? 11.500 25.381 -16.671 1.00 96.69 247 LEU A N 1
ATOM 1896 C CA . LEU A 1 247 ? 11.796 23.959 -16.802 1.00 96.69 247 LEU A CA 1
ATOM 1897 C C . LEU A 1 247 ? 11.621 23.588 -18.274 1.00 96.69 247 LEU A C 1
ATOM 1899 O O . LEU A 1 247 ? 10.546 23.806 -18.837 1.00 96.69 247 LEU A O 1
ATOM 1903 N N . HIS A 1 248 ? 12.684 23.081 -18.892 1.00 92.75 248 HIS A N 1
ATOM 1904 C CA . HIS A 1 248 ? 12.785 22.832 -20.330 1.00 92.75 248 HIS A CA 1
ATOM 1905 C C . HIS A 1 248 ? 13.025 21.350 -20.627 1.00 92.75 248 HIS A C 1
ATOM 1907 O O . HIS A 1 248 ? 13.672 20.667 -19.845 1.00 92.75 248 HIS A O 1
ATOM 1913 N N . THR A 1 249 ? 12.568 20.855 -21.775 1.00 87.06 249 THR A N 1
ATOM 1914 C CA . THR A 1 249 ? 12.905 19.525 -22.282 1.00 87.06 249 THR A CA 1
ATOM 1915 C C . THR A 1 249 ? 13.236 19.530 -23.776 1.00 87.06 249 THR A C 1
ATOM 1917 O O . THR A 1 249 ? 12.551 20.122 -24.615 1.00 87.06 249 THR A O 1
ATOM 1920 N N . ASN A 1 250 ? 14.280 18.777 -24.131 1.00 79.38 250 ASN A N 1
ATOM 1921 C CA . ASN A 1 250 ? 14.677 18.521 -25.516 1.00 79.38 250 ASN A CA 1
ATOM 1922 C C . ASN A 1 250 ? 13.779 17.486 -26.226 1.00 79.38 250 ASN A C 1
ATOM 1924 O O . ASN A 1 250 ? 13.878 17.322 -27.446 1.00 79.38 250 ASN A O 1
ATOM 1928 N N . ALA A 1 251 ? 12.863 16.829 -25.513 1.00 78.94 251 ALA A N 1
ATOM 1929 C CA . ALA A 1 251 ? 11.870 15.925 -26.084 1.00 78.94 251 ALA A CA 1
ATOM 1930 C C . ALA A 1 251 ? 10.475 16.560 -25.984 1.00 78.94 251 ALA A C 1
ATOM 1932 O O . ALA A 1 251 ? 9.838 16.512 -24.938 1.00 78.94 251 ALA A O 1
ATOM 1933 N N . ALA A 1 252 ? 9.997 17.172 -27.075 1.00 78.81 252 ALA A N 1
ATOM 1934 C CA . ALA A 1 252 ? 8.714 17.875 -27.063 1.00 78.81 252 ALA A CA 1
ATOM 1935 C C . ALA A 1 252 ? 7.553 16.943 -26.674 1.00 78.81 252 ALA A C 1
ATOM 1937 O O . ALA A 1 252 ? 7.335 15.909 -27.315 1.00 78.81 252 ALA A O 1
ATOM 1938 N N . VAL A 1 253 ? 6.792 17.355 -25.666 1.00 83.19 253 VAL A N 1
ATOM 1939 C CA . VAL A 1 253 ? 5.631 16.668 -25.097 1.00 83.19 253 VAL A CA 1
ATOM 1940 C C . VAL A 1 253 ? 4.400 16.957 -25.951 1.00 83.19 253 VAL A C 1
ATOM 1942 O O . VAL A 1 253 ? 4.093 18.115 -26.208 1.00 83.19 253 VAL A O 1
ATOM 1945 N N . ASP A 1 254 ? 3.674 15.931 -26.394 1.00 83.75 254 ASP A N 1
ATOM 1946 C CA . ASP A 1 254 ? 2.423 16.126 -27.139 1.00 83.75 254 ASP A CA 1
ATOM 1947 C C . ASP A 1 254 ? 1.301 16.588 -26.193 1.00 83.75 254 ASP A C 1
ATOM 1949 O O . ASP A 1 254 ? 0.834 15.816 -25.352 1.00 83.75 254 ASP A O 1
ATOM 1953 N N . ALA A 1 255 ? 0.870 17.849 -26.313 1.00 85.12 255 ALA A N 1
ATOM 1954 C CA . ALA A 1 255 ? -0.145 18.429 -25.435 1.00 85.12 255 ALA A CA 1
ATOM 1955 C C . ALA A 1 255 ? -1.521 17.775 -25.613 1.00 85.12 255 ALA A C 1
ATOM 1957 O O . ALA A 1 255 ? -2.342 17.844 -24.704 1.00 85.12 255 ALA A O 1
ATOM 1958 N N . ASN A 1 256 ? -1.780 17.102 -26.740 1.00 81.19 256 ASN A N 1
ATOM 1959 C CA . ASN A 1 256 ? -3.064 16.441 -26.998 1.00 81.19 256 ASN A CA 1
ATOM 1960 C C . ASN A 1 256 ? -3.319 15.241 -26.084 1.00 81.19 256 ASN A C 1
ATOM 1962 O O . ASN A 1 256 ? -4.450 14.769 -25.978 1.00 81.19 256 ASN A O 1
ATOM 1966 N N . LEU A 1 257 ? -2.285 14.753 -25.401 1.00 75.00 257 LEU A N 1
ATOM 1967 C CA . LEU A 1 257 ? -2.412 13.694 -24.408 1.00 75.00 257 LEU A CA 1
ATOM 1968 C C . LEU A 1 257 ? -2.905 14.224 -23.054 1.00 75.00 257 LEU A C 1
ATOM 1970 O O . LEU A 1 257 ? -3.258 13.429 -22.182 1.00 75.00 257 LEU A O 1
ATOM 1974 N N . PHE A 1 258 ? -2.962 15.547 -22.872 1.00 83.19 258 PHE A N 1
ATOM 1975 C CA . PHE A 1 258 ? -3.160 16.197 -21.581 1.00 83.19 258 PHE A CA 1
ATOM 1976 C C . PHE A 1 258 ? -4.282 17.244 -21.598 1.00 83.19 258 PHE A C 1
ATOM 1978 O O . PHE A 1 258 ? -4.456 17.994 -22.555 1.00 83.19 258 PHE A O 1
ATOM 1985 N N . ALA A 1 259 ? -5.037 17.301 -20.504 1.00 83.12 259 ALA A N 1
ATOM 1986 C CA . ALA A 1 259 ? -6.091 18.276 -20.251 1.00 83.12 259 ALA A CA 1
ATOM 1987 C C . ALA A 1 259 ? -5.540 19.553 -19.603 1.00 83.12 259 ALA A C 1
ATOM 1989 O O . ALA A 1 259 ? -5.961 20.665 -19.932 1.00 83.12 259 ALA A O 1
ATOM 1990 N N . SER A 1 260 ? -4.597 19.411 -18.668 1.00 86.56 260 SER A N 1
ATOM 1991 C CA . SER A 1 260 ? -4.119 20.523 -17.840 1.00 86.56 260 SER A CA 1
ATOM 1992 C C . SER A 1 260 ? -2.669 20.362 -17.388 1.00 86.56 260 SER A C 1
ATOM 1994 O O . SER A 1 260 ? -2.143 19.254 -17.333 1.00 86.56 260 SER A O 1
ATOM 1996 N N . LEU A 1 261 ? -2.045 21.474 -17.006 1.00 93.56 261 LEU A N 1
ATOM 1997 C CA . LEU A 1 261 ? -0.826 21.515 -16.199 1.00 93.56 261 LEU A CA 1
ATOM 1998 C C . LEU A 1 261 ? -1.222 21.674 -14.725 1.00 93.56 261 LEU A C 1
ATOM 2000 O O . LEU A 1 261 ? -2.006 22.564 -14.393 1.00 93.56 261 LEU A O 1
ATOM 2004 N N . GLN A 1 262 ? -0.692 20.827 -13.846 1.00 93.06 262 GLN A N 1
ATOM 2005 C CA . GLN A 1 262 ? -0.918 20.889 -12.405 1.00 93.06 262 GLN A CA 1
ATOM 2006 C C . GLN A 1 262 ? 0.399 21.080 -11.655 1.00 93.06 262 GLN A C 1
ATOM 2008 O O . GLN A 1 262 ? 1.420 20.519 -12.042 1.00 93.06 262 GLN A O 1
ATOM 2013 N N . PHE A 1 263 ? 0.369 21.885 -10.597 1.00 95.38 263 PHE A N 1
ATOM 2014 C CA . PHE A 1 263 ? 1.461 22.033 -9.635 1.00 95.38 263 PHE A CA 1
ATOM 2015 C C . PHE A 1 263 ? 0.920 22.570 -8.312 1.00 95.38 263 PHE A C 1
ATOM 2017 O O . PHE A 1 263 ? -0.085 23.283 -8.285 1.00 95.38 263 PHE A O 1
ATOM 2024 N N . SER A 1 264 ? 1.600 22.273 -7.214 1.00 94.25 264 SER A N 1
ATOM 2025 C CA . SER A 1 264 ? 1.328 22.862 -5.906 1.00 94.25 264 SER A CA 1
ATOM 2026 C C . SER A 1 264 ? 2.339 23.953 -5.600 1.00 94.25 264 SER A C 1
ATOM 2028 O O . SER A 1 264 ? 3.515 23.797 -5.897 1.00 94.25 264 SER A O 1
ATOM 2030 N N . LEU A 1 265 ? 1.885 25.070 -5.035 1.00 97.00 265 LEU A N 1
ATOM 2031 C CA . LEU A 1 265 ? 2.714 26.234 -4.738 1.00 97.00 265 LEU A CA 1
ATOM 2032 C C . LEU A 1 265 ? 2.507 26.685 -3.291 1.00 97.00 265 LEU A C 1
ATOM 2034 O O . LEU A 1 265 ? 1.372 26.827 -2.832 1.00 97.00 265 LEU A O 1
ATOM 2038 N N . TYR A 1 266 ? 3.611 26.947 -2.598 1.00 95.50 266 TYR A N 1
ATOM 2039 C CA . TYR A 1 266 ? 3.666 27.556 -1.273 1.00 95.50 266 TYR A CA 1
ATOM 2040 C C . TYR A 1 266 ? 4.344 28.921 -1.374 1.00 95.50 266 TYR A C 1
ATOM 2042 O O . TYR A 1 266 ? 5.492 29.021 -1.820 1.00 95.50 266 TYR A O 1
ATOM 2050 N N . ALA A 1 267 ? 3.663 29.977 -0.928 1.00 94.38 267 ALA A N 1
ATOM 2051 C CA . ALA A 1 267 ? 4.260 31.306 -0.847 1.00 94.38 267 ALA A CA 1
ATOM 2052 C C . ALA A 1 267 ? 4.899 31.528 0.532 1.00 94.38 267 ALA A C 1
ATOM 2054 O O . ALA A 1 267 ? 4.277 31.284 1.570 1.00 94.38 267 ALA A O 1
ATOM 2055 N N . SER A 1 268 ? 6.141 32.016 0.563 1.00 93.38 268 SER A N 1
ATOM 2056 C CA . SER A 1 268 ? 6.804 32.365 1.828 1.00 93.38 268 SER A CA 1
ATOM 2057 C C . SER A 1 268 ? 6.326 33.708 2.387 1.00 93.38 268 SER A C 1
ATOM 2059 O O . SER A 1 268 ? 6.419 33.943 3.593 1.00 93.38 268 SER A O 1
ATOM 2061 N N . GLN A 1 269 ? 5.781 34.578 1.534 1.00 91.62 269 GLN A N 1
ATOM 2062 C CA . GLN A 1 269 ? 5.250 35.889 1.899 1.00 91.62 269 GLN A CA 1
ATOM 2063 C C . GLN A 1 269 ? 3.870 36.136 1.284 1.00 91.62 269 GLN A C 1
ATOM 2065 O O . GLN A 1 269 ? 3.512 35.570 0.252 1.00 91.62 269 GLN A O 1
ATOM 2070 N N . ALA A 1 270 ? 3.092 37.019 1.910 1.00 89.56 270 ALA A N 1
ATOM 2071 C CA . ALA A 1 270 ? 1.847 37.504 1.327 1.00 89.56 270 ALA A CA 1
ATOM 2072 C C . ALA A 1 270 ? 2.112 38.324 0.052 1.00 89.56 270 ALA A C 1
ATOM 2074 O O . ALA A 1 270 ? 3.154 38.966 -0.096 1.00 89.56 270 ALA A O 1
ATOM 2075 N N . ASN A 1 271 ? 1.126 38.363 -0.848 1.00 86.88 271 ASN A N 1
ATOM 2076 C CA . ASN A 1 271 ? 1.131 39.199 -2.055 1.00 86.88 271 ASN A CA 1
ATOM 2077 C C . ASN A 1 271 ? 2.315 38.946 -3.012 1.00 86.88 271 ASN A C 1
ATOM 2079 O O . ASN A 1 271 ? 2.777 39.876 -3.690 1.00 86.88 271 ASN A O 1
ATOM 2083 N N . GLN A 1 272 ? 2.814 37.708 -3.065 1.00 89.62 272 GLN A N 1
ATOM 2084 C CA . GLN A 1 272 ? 3.697 37.259 -4.140 1.00 89.62 272 GLN A CA 1
ATOM 2085 C C . GLN A 1 272 ? 2.856 36.938 -5.382 1.00 89.62 272 GLN A C 1
ATOM 2087 O O . GLN A 1 272 ? 1.847 36.240 -5.286 1.00 89.62 272 GLN A O 1
ATOM 2092 N N . GLN A 1 273 ? 3.256 37.468 -6.538 1.00 89.25 273 GLN A N 1
ATOM 2093 C CA . GLN A 1 273 ? 2.495 37.378 -7.788 1.00 89.25 273 GLN A CA 1
ATOM 2094 C C . GLN A 1 273 ? 3.371 36.830 -8.906 1.00 89.25 273 GLN A C 1
ATOM 2096 O O . GLN A 1 273 ? 4.499 37.293 -9.106 1.00 89.25 273 GLN A O 1
ATOM 2101 N N . PHE A 1 274 ? 2.808 35.882 -9.653 1.00 95.00 274 PHE A N 1
ATOM 2102 C CA . PHE A 1 274 ? 3.483 35.197 -10.743 1.00 95.00 274 PHE A CA 1
ATOM 2103 C C . PHE A 1 274 ? 2.539 34.991 -11.924 1.00 95.00 274 PHE A C 1
ATOM 2105 O O . PHE A 1 274 ? 1.330 34.813 -11.743 1.00 95.00 274 PHE A O 1
ATOM 2112 N N . ALA A 1 275 ? 3.104 34.975 -13.125 1.00 95.94 275 ALA A N 1
ATOM 2113 C CA . ALA A 1 275 ? 2.421 34.569 -14.339 1.00 95.94 275 ALA A CA 1
ATOM 2114 C C . ALA A 1 275 ? 2.994 33.259 -14.882 1.00 95.94 275 ALA A C 1
ATOM 2116 O O . ALA A 1 275 ? 4.197 33.018 -14.821 1.00 95.94 275 ALA A O 1
ATOM 2117 N N . LEU A 1 276 ? 2.109 32.425 -15.417 1.00 97.94 276 LEU A N 1
ATOM 2118 C CA . LEU A 1 276 ? 2.408 31.122 -15.989 1.00 97.94 276 LEU A CA 1
ATOM 2119 C C . LEU A 1 276 ? 2.266 31.174 -17.512 1.00 97.94 276 LEU A C 1
ATOM 2121 O O . LEU A 1 276 ? 1.291 31.714 -18.035 1.00 97.94 276 LEU A O 1
ATOM 2125 N N . THR A 1 277 ? 3.215 30.579 -18.225 1.00 96.81 277 THR A N 1
ATOM 2126 C CA . THR A 1 277 ? 3.094 30.280 -19.657 1.00 96.81 277 THR A CA 1
ATOM 2127 C C . THR A 1 277 ? 3.791 28.960 -19.987 1.00 96.81 277 THR A C 1
ATOM 2129 O O . THR A 1 277 ? 4.490 28.384 -19.150 1.00 96.81 277 THR A O 1
ATOM 2132 N N . VAL A 1 278 ? 3.590 28.465 -21.204 1.00 96.62 278 VAL A N 1
ATOM 2133 C CA . VAL A 1 278 ? 4.260 27.272 -21.733 1.00 96.62 278 VAL A CA 1
ATOM 2134 C C . VAL A 1 278 ? 4.933 27.592 -23.058 1.00 96.62 278 VAL A C 1
ATOM 2136 O O . VAL A 1 278 ? 4.486 28.467 -23.803 1.00 96.62 278 VAL A O 1
ATOM 2139 N N . ILE A 1 279 ? 6.017 26.879 -23.336 1.00 94.94 279 ILE A N 1
ATOM 2140 C CA . ILE A 1 279 ? 6.828 27.032 -24.539 1.00 94.94 279 ILE A CA 1
ATOM 2141 C C . ILE A 1 279 ? 6.527 25.878 -25.488 1.00 94.94 279 ILE A C 1
ATOM 2143 O O . ILE A 1 279 ? 6.547 24.716 -25.075 1.00 94.94 279 ILE A O 1
ATOM 2147 N N . ASP A 1 280 ? 6.229 26.195 -26.746 1.00 91.00 280 ASP A N 1
ATOM 2148 C CA . ASP A 1 280 ? 5.976 25.203 -27.786 1.00 91.00 280 ASP A CA 1
ATOM 2149 C C . ASP A 1 280 ? 7.270 24.627 -28.387 1.00 91.00 280 ASP A C 1
ATOM 2151 O O . ASP A 1 280 ? 8.389 24.981 -28.009 1.00 91.00 280 ASP A O 1
ATOM 2155 N N . GLU A 1 281 ? 7.132 23.681 -29.314 1.00 86.81 281 GLU A N 1
ATOM 2156 C CA . GLU A 1 281 ? 8.273 22.989 -29.911 1.00 86.81 281 GLU A CA 1
ATOM 2157 C C . GLU A 1 281 ? 9.208 23.872 -30.746 1.00 86.81 281 GLU A C 1
ATOM 2159 O O . GLU A 1 281 ? 10.327 23.440 -31.032 1.00 86.81 281 GLU A O 1
ATOM 2164 N N . TYR A 1 282 ? 8.773 25.087 -31.090 1.00 87.81 282 TYR A N 1
ATOM 2165 C CA . TYR A 1 282 ? 9.530 26.092 -31.838 1.00 87.81 282 TYR A CA 1
ATOM 2166 C C . TYR A 1 282 ? 10.137 27.166 -30.924 1.00 87.81 282 TYR A C 1
ATOM 2168 O O . TYR A 1 282 ? 10.570 28.224 -31.394 1.00 87.81 282 TYR A O 1
ATOM 2176 N N . SER A 1 283 ? 10.166 26.907 -29.614 1.00 85.31 283 SER A N 1
ATOM 2177 C CA . SER A 1 283 ? 10.673 27.822 -28.591 1.00 85.31 283 SER A CA 1
ATOM 2178 C C . SER A 1 283 ? 9.910 29.150 -28.526 1.00 85.31 283 SER A C 1
ATOM 2180 O O . SER A 1 283 ? 10.479 30.173 -28.147 1.00 85.31 283 SER A O 1
ATOM 2182 N N . GLN A 1 284 ? 8.626 29.151 -28.899 1.00 89.44 284 GLN A N 1
ATOM 2183 C CA . GLN A 1 284 ? 7.744 30.311 -28.776 1.00 89.44 284 GLN A CA 1
ATOM 2184 C C . GLN A 1 284 ? 6.789 30.138 -27.592 1.00 89.44 284 GLN A C 1
ATOM 2186 O O . GLN A 1 284 ? 6.410 29.022 -27.235 1.00 89.44 284 GLN A O 1
ATOM 2191 N N . MET A 1 285 ? 6.371 31.248 -26.977 1.00 91.81 285 MET A N 1
ATOM 2192 C CA . MET A 1 285 ? 5.288 31.204 -25.991 1.00 91.81 285 MET A CA 1
ATOM 2193 C C . MET A 1 285 ? 3.998 30.765 -26.679 1.00 91.81 285 MET A C 1
ATOM 2195 O O . MET A 1 285 ? 3.594 31.342 -27.690 1.00 91.81 285 MET A O 1
ATOM 2199 N N . ALA A 1 286 ? 3.327 29.761 -26.116 1.00 87.75 286 ALA A N 1
ATOM 2200 C CA . ALA A 1 286 ? 2.119 29.217 -26.718 1.00 87.75 286 ALA A CA 1
ATOM 2201 C C . ALA A 1 286 ? 0.960 30.232 -26.740 1.00 87.75 286 ALA A C 1
ATOM 2203 O O . ALA A 1 286 ? 0.172 30.215 -27.690 1.00 87.75 286 ALA A O 1
ATOM 2204 N N . ALA A 1 287 ? 0.901 31.113 -25.734 1.00 91.88 287 ALA A N 1
ATOM 2205 C CA . ALA A 1 287 ? 0.040 32.289 -25.627 1.00 91.88 287 ALA A CA 1
ATOM 2206 C C . ALA A 1 287 ? 0.631 33.306 -24.624 1.00 91.88 287 ALA A C 1
ATOM 2208 O O . ALA A 1 287 ? 1.659 33.050 -23.988 1.00 91.88 287 ALA A O 1
ATOM 2209 N N . SER A 1 288 ? -0.031 34.458 -24.467 1.00 91.00 288 SER A N 1
ATOM 2210 C CA . SER A 1 288 ? 0.316 35.454 -23.444 1.00 91.00 288 SER A CA 1
ATOM 2211 C C . SER A 1 288 ? 0.307 34.841 -22.033 1.00 91.00 288 SER A C 1
ATOM 2213 O O . SER A 1 288 ? -0.625 34.096 -21.719 1.00 91.00 288 SER A O 1
ATOM 2215 N N . PRO A 1 289 ? 1.281 35.171 -21.161 1.00 93.38 289 PRO A N 1
ATOM 2216 C CA . PRO A 1 289 ? 1.314 34.654 -19.797 1.00 93.38 289 PRO A CA 1
ATOM 2217 C C . PRO A 1 289 ? 0.051 34.991 -19.002 1.00 93.38 289 PRO A C 1
ATOM 2219 O O . PRO A 1 289 ? -0.444 36.119 -19.032 1.00 93.38 289 PRO A O 1
ATOM 2222 N N . ILE A 1 290 ? -0.447 34.013 -18.251 1.00 93.62 290 ILE A N 1
ATOM 2223 C CA . ILE A 1 290 ? -1.631 34.154 -17.403 1.00 93.62 290 ILE A CA 1
ATOM 2224 C C . ILE A 1 290 ? -1.221 34.403 -15.951 1.00 93.62 290 ILE A C 1
ATOM 2226 O O . ILE A 1 290 ? -0.409 33.670 -15.395 1.00 93.62 290 ILE A O 1
ATOM 2230 N N . ASN A 1 291 ? -1.791 35.411 -15.292 1.00 93.38 291 ASN A N 1
ATOM 2231 C CA . ASN A 1 291 ? -1.534 35.626 -13.866 1.00 93.38 291 ASN A CA 1
ATOM 2232 C C . ASN A 1 291 ? -2.194 34.508 -13.036 1.00 93.38 291 ASN A C 1
ATOM 2234 O O . ASN A 1 291 ? -3.371 34.197 -13.242 1.00 93.38 291 ASN A O 1
ATOM 2238 N N . LEU A 1 292 ? -1.457 33.926 -12.083 1.00 91.06 292 LEU A N 1
ATOM 2239 C CA . LEU A 1 292 ? -1.973 32.879 -11.197 1.00 91.06 292 LEU A CA 1
ATOM 2240 C C . LEU A 1 292 ? -3.188 33.322 -10.377 1.00 91.06 292 LEU A C 1
ATOM 2242 O O . LEU A 1 292 ? -4.008 32.479 -10.020 1.00 91.06 292 LEU A O 1
ATOM 2246 N N . GLU A 1 293 ? -3.366 34.623 -10.133 1.00 89.62 293 GLU A N 1
ATOM 2247 C CA . GLU A 1 293 ? -4.562 35.167 -9.478 1.00 89.62 293 GLU A CA 1
ATOM 2248 C C . GLU A 1 293 ? -5.868 34.795 -10.190 1.00 89.62 293 GLU A C 1
ATOM 2250 O O . GLU A 1 293 ? -6.898 34.675 -9.526 1.00 89.62 293 GLU A O 1
ATOM 2255 N N . LYS A 1 294 ? -5.829 34.506 -11.500 1.00 88.62 294 LYS A N 1
ATOM 2256 C CA . LYS A 1 294 ? -6.975 33.959 -12.248 1.00 88.62 294 LYS A CA 1
ATOM 2257 C C . LYS A 1 294 ? -7.495 32.646 -11.641 1.00 88.62 294 LYS A C 1
ATOM 2259 O O . LYS A 1 294 ? -8.694 32.397 -11.669 1.00 88.62 294 LYS A O 1
ATOM 2264 N N . TYR A 1 295 ? -6.609 31.834 -11.064 1.00 83.38 295 TYR A N 1
ATOM 2265 C CA . TYR A 1 295 ? -6.926 30.588 -10.349 1.00 83.38 295 TYR A CA 1
ATOM 2266 C C . TYR A 1 295 ? -6.827 30.777 -8.819 1.00 83.38 295 TYR A C 1
ATOM 2268 O O . TYR A 1 295 ? -6.763 29.824 -8.039 1.00 83.38 295 TYR A O 1
ATOM 2276 N N . GLY A 1 296 ? -6.825 32.037 -8.378 1.00 88.12 296 GLY A N 1
ATOM 2277 C CA . GLY A 1 296 ? -6.703 32.521 -7.009 1.00 88.12 296 GLY A CA 1
ATOM 2278 C C . GLY A 1 296 ? -5.254 32.755 -6.564 1.00 88.12 296 GLY A C 1
ATOM 2279 O O . GLY A 1 296 ? -4.340 32.009 -6.923 1.00 88.12 296 GLY A O 1
ATOM 2280 N N . ALA A 1 297 ? -5.061 33.752 -5.703 1.00 84.62 297 ALA A N 1
ATOM 2281 C CA . ALA A 1 297 ? -3.744 34.173 -5.232 1.00 84.62 297 ALA A CA 1
ATOM 2282 C C . ALA A 1 297 ? -2.950 33.048 -4.526 1.00 84.62 297 ALA A C 1
ATOM 2284 O O . ALA A 1 297 ? -3.564 32.179 -3.887 1.00 84.62 297 ALA A O 1
ATOM 2285 N N . PRO A 1 298 ? -1.606 33.062 -4.630 1.00 89.19 298 PRO A N 1
ATOM 2286 C CA . PRO A 1 298 ? -0.727 32.258 -3.786 1.00 89.19 298 PRO A CA 1
ATOM 2287 C C . PRO A 1 298 ? -1.005 32.483 -2.297 1.00 89.19 298 PRO A C 1
ATOM 2289 O O . PRO A 1 298 ? -1.172 33.621 -1.856 1.00 89.19 298 PRO A O 1
ATOM 2292 N N . VAL A 1 299 ? -1.057 31.399 -1.520 1.00 84.56 299 VAL A N 1
ATOM 2293 C CA . VAL A 1 299 ? -1.361 31.456 -0.085 1.00 84.56 299 VAL A CA 1
ATOM 2294 C C . VAL A 1 299 ? -0.056 31.470 0.701 1.00 84.56 299 VAL A C 1
ATOM 2296 O O . VAL A 1 299 ? 0.786 30.588 0.541 1.00 84.56 299 VAL A O 1
ATOM 2299 N N . GLN A 1 300 ? 0.121 32.482 1.549 1.00 91.25 300 GLN A N 1
ATOM 2300 C CA . GLN A 1 300 ? 1.268 32.533 2.446 1.00 91.25 300 GLN A CA 1
ATOM 2301 C C . GLN A 1 300 ? 1.154 31.429 3.496 1.00 91.25 300 GLN A C 1
ATOM 2303 O O . GLN A 1 300 ? 0.120 31.301 4.148 1.00 91.25 300 GLN A O 1
ATOM 2308 N N . GLY A 1 301 ? 2.235 30.685 3.715 1.00 87.88 301 GLY A N 1
ATOM 2309 C CA . GLY A 1 301 ? 2.300 29.751 4.838 1.00 87.88 301 GLY A CA 1
ATOM 2310 C C . GLY A 1 301 ? 1.561 28.428 4.618 1.00 87.88 301 GLY A C 1
ATOM 2311 O O . GLY A 1 301 ? 1.506 27.610 5.533 1.00 87.88 301 GLY A O 1
ATOM 2312 N N . ALA A 1 302 ? 0.978 28.214 3.435 1.00 85.69 302 ALA A N 1
ATOM 2313 C CA . ALA A 1 302 ? 0.227 27.010 3.112 1.00 85.69 302 ALA A CA 1
ATOM 2314 C C . ALA A 1 302 ? 0.391 26.627 1.639 1.00 85.69 302 ALA A C 1
ATOM 2316 O O . ALA A 1 302 ? 0.574 27.476 0.767 1.00 85.69 302 ALA A O 1
ATOM 2317 N N . TRP A 1 303 ? 0.284 25.330 1.366 1.00 87.69 303 TRP A N 1
ATOM 2318 C CA . TRP A 1 303 ? 0.272 24.801 0.011 1.00 87.69 303 TRP A CA 1
ATOM 2319 C C . TRP A 1 303 ? -1.071 25.050 -0.669 1.00 87.69 303 TRP A C 1
ATOM 2321 O O . TRP A 1 303 ? -2.133 24.833 -0.084 1.00 87.69 303 TRP A O 1
ATOM 2331 N N . LYS A 1 304 ? -1.019 25.445 -1.939 1.00 90.00 304 LYS A N 1
ATOM 2332 C CA . LYS A 1 304 ? -2.182 25.522 -2.818 1.00 90.00 304 LYS A CA 1
ATOM 2333 C C . LYS A 1 304 ? -1.890 24.845 -4.150 1.00 90.00 304 LYS A C 1
ATOM 2335 O O . LYS A 1 304 ? -0.927 25.198 -4.824 1.00 90.00 304 LYS A O 1
ATOM 2340 N N . THR A 1 305 ? -2.763 23.935 -4.565 1.00 88.31 305 THR A N 1
ATOM 2341 C CA . THR A 1 305 ? -2.670 23.267 -5.868 1.00 88.31 305 THR A CA 1
ATOM 2342 C C . THR A 1 305 ? -3.367 24.076 -6.960 1.00 88.31 305 THR A C 1
ATOM 2344 O O . THR A 1 305 ? -4.530 24.461 -6.832 1.00 88.31 305 THR A O 1
ATOM 2347 N N . TYR A 1 306 ? -2.652 24.308 -8.055 1.00 90.06 306 TYR A N 1
ATOM 2348 C CA . TYR A 1 306 ? -3.121 24.935 -9.282 1.00 90.06 306 TYR A CA 1
ATOM 2349 C C . TYR A 1 306 ? -3.333 23.856 -10.338 1.00 90.06 306 TYR A C 1
ATOM 2351 O O . TYR A 1 306 ? -2.439 23.058 -10.586 1.00 90.06 306 TYR A O 1
ATOM 2359 N N . THR A 1 307 ? -4.506 23.837 -10.971 1.00 88.12 307 THR A N 1
ATOM 2360 C CA . THR A 1 307 ? -4.797 23.000 -12.145 1.00 88.12 307 THR A CA 1
ATOM 2361 C C . THR A 1 307 ? -5.229 23.924 -13.275 1.00 88.12 307 THR A C 1
ATOM 2363 O O . THR A 1 307 ? -6.321 24.488 -13.237 1.00 88.12 307 THR A O 1
ATOM 2366 N N . VAL A 1 308 ? -4.343 24.132 -14.247 1.00 91.00 308 VAL A N 1
ATOM 2367 C CA . VAL A 1 308 ? -4.506 25.105 -15.329 1.00 91.00 308 VAL A CA 1
ATOM 2368 C C . VAL A 1 308 ? -4.779 24.359 -16.637 1.00 91.00 308 VAL A C 1
ATOM 2370 O O . VAL A 1 308 ? -3.897 23.637 -17.107 1.00 91.00 308 VAL A O 1
ATOM 2373 N N . PRO A 1 309 ? -5.969 24.508 -17.246 1.00 93.06 309 PRO A N 1
ATOM 2374 C CA . PRO A 1 309 ? -6.274 23.899 -18.539 1.00 93.06 309 PRO A CA 1
ATOM 2375 C C . PRO A 1 309 ? -5.245 24.276 -19.610 1.00 93.06 309 PRO A C 1
ATOM 2377 O O . PRO A 1 309 ? -4.870 25.442 -19.732 1.00 93.06 309 PRO A O 1
ATOM 2380 N N . LEU A 1 310 ? -4.822 23.313 -20.434 1.00 90.25 310 LEU A N 1
ATOM 2381 C CA . LEU A 1 310 ? -3.881 23.584 -21.530 1.00 90.25 310 LEU A CA 1
ATOM 2382 C C . LEU A 1 310 ? -4.477 24.521 -22.592 1.00 90.25 310 LEU A C 1
ATOM 2384 O O . LEU A 1 310 ? -3.740 25.263 -23.241 1.00 90.25 310 LEU A O 1
ATOM 2388 N N . SER A 1 311 ? -5.806 24.566 -22.712 1.00 89.81 311 SER A N 1
ATOM 2389 C CA . SER A 1 311 ? -6.516 25.549 -23.537 1.00 89.81 311 SER A CA 1
ATOM 2390 C C . SER A 1 311 ? -6.253 26.989 -23.097 1.00 89.81 311 SER A C 1
ATOM 2392 O O . SER A 1 311 ? -6.054 27.861 -23.939 1.00 89.81 311 SER A O 1
ATOM 2394 N N . ASP A 1 312 ? -6.195 27.238 -21.788 1.00 90.25 312 ASP A N 1
ATOM 2395 C CA . ASP A 1 312 ? -6.004 28.578 -21.223 1.00 90.25 312 ASP A CA 1
ATOM 2396 C C . ASP A 1 312 ? -4.555 29.058 -21.374 1.00 90.25 312 ASP A C 1
ATOM 2398 O O . ASP A 1 312 ? -4.293 30.258 -21.330 1.00 90.25 312 ASP A O 1
ATOM 2402 N N . LEU A 1 313 ? -3.634 28.117 -21.593 1.00 94.19 313 LEU A N 1
ATOM 2403 C CA . LEU A 1 313 ? -2.225 28.347 -21.910 1.00 94.19 313 LEU A CA 1
ATOM 2404 C C . LEU A 1 313 ? -1.962 28.407 -23.428 1.00 94.19 313 LEU A C 1
ATOM 2406 O O . LEU A 1 313 ? -0.814 28.544 -23.844 1.00 94.19 313 LEU A O 1
ATOM 2410 N N . GLY A 1 314 ? -3.000 28.286 -24.266 1.00 91.69 314 GLY A N 1
ATOM 2411 C CA . GLY A 1 314 ? -2.871 28.279 -25.728 1.00 91.69 314 GLY A CA 1
ATOM 2412 C C . GLY A 1 314 ? -2.154 27.050 -26.294 1.00 91.69 314 GLY A C 1
ATOM 2413 O O . GLY A 1 314 ? -1.590 27.117 -27.387 1.00 91.69 314 GLY A O 1
ATOM 2414 N N . ALA A 1 315 ? -2.147 25.940 -25.555 1.00 91.75 315 ALA A N 1
ATOM 2415 C CA . ALA A 1 315 ? -1.393 24.730 -25.878 1.00 91.75 315 ALA A CA 1
ATOM 2416 C C . ALA A 1 315 ? -2.195 23.653 -26.637 1.00 91.75 315 ALA A C 1
ATOM 2418 O O . ALA A 1 315 ? -1.644 22.605 -26.966 1.00 91.75 315 ALA A O 1
ATOM 2419 N N . THR A 1 316 ? -3.474 23.887 -26.945 1.00 86.69 316 THR A N 1
ATOM 2420 C CA . THR A 1 316 ? -4.304 22.953 -27.727 1.00 86.69 316 THR A CA 1
ATOM 2421 C C . THR A 1 316 ? -3.664 22.641 -29.083 1.00 86.69 316 THR A C 1
ATOM 2423 O O . THR A 1 316 ? -3.298 23.563 -29.811 1.00 86.69 316 THR A O 1
ATOM 2426 N N . ASN A 1 317 ? -3.568 21.356 -29.450 1.00 82.56 317 ASN A N 1
ATOM 2427 C CA . ASN A 1 317 ? -2.936 20.888 -30.692 1.00 82.56 317 ASN A CA 1
ATOM 2428 C C . ASN A 1 317 ? -1.455 21.279 -30.853 1.00 82.56 317 ASN A C 1
ATOM 2430 O O . ASN A 1 317 ? -0.956 21.311 -31.977 1.00 82.56 317 ASN A O 1
ATOM 2434 N N . LYS A 1 318 ? -0.743 21.573 -29.758 1.00 89.50 318 LYS A N 1
ATOM 2435 C CA . LYS A 1 318 ? 0.691 21.891 -29.784 1.00 89.50 318 LYS A CA 1
ATOM 2436 C C . LYS A 1 318 ? 1.532 20.768 -29.190 1.00 89.50 318 LYS A C 1
ATOM 2438 O O . LYS A 1 318 ? 1.052 19.928 -28.434 1.00 89.50 318 LYS A O 1
ATOM 2443 N N . ARG A 1 319 ? 2.828 20.801 -29.482 1.00 86.12 319 ARG A N 1
ATOM 2444 C CA . ARG A 1 319 ? 3.840 20.087 -28.702 1.00 86.12 319 ARG A CA 1
ATOM 2445 C C . ARG A 1 319 ? 4.580 21.095 -27.830 1.00 86.12 319 ARG A C 1
ATOM 2447 O O . ARG A 1 319 ? 4.889 22.186 -28.298 1.00 86.12 319 ARG A O 1
ATOM 2454 N N . LEU A 1 320 ? 4.834 20.750 -26.574 1.00 92.81 320 LEU A N 1
ATOM 2455 C CA . LEU A 1 320 ? 5.413 21.634 -25.566 1.00 92.81 320 LEU A CA 1
ATOM 2456 C C . LEU A 1 320 ? 6.839 21.213 -25.223 1.00 92.81 320 LEU A C 1
ATOM 2458 O O . LEU A 1 320 ? 7.119 20.029 -25.061 1.00 92.81 320 LEU A O 1
ATOM 2462 N N . ARG A 1 321 ? 7.738 22.183 -25.074 1.00 90.62 321 ARG A N 1
ATOM 2463 C CA . ARG A 1 321 ? 9.127 21.975 -24.635 1.00 90.62 321 ARG A CA 1
ATOM 2464 C C . ARG A 1 321 ? 9.448 22.644 -23.312 1.00 90.62 321 ARG A C 1
ATOM 2466 O O . ARG A 1 321 ? 10.541 22.447 -22.797 1.00 90.62 321 ARG A O 1
ATOM 2473 N N . GLY A 1 322 ? 8.513 23.374 -22.715 1.00 89.94 322 GLY A N 1
ATOM 2474 C CA . GLY A 1 322 ? 8.669 23.695 -21.309 1.00 89.94 322 GLY A CA 1
ATOM 2475 C C . GLY A 1 322 ? 7.602 24.577 -20.701 1.00 89.94 322 GLY A C 1
ATOM 2476 O O . GLY A 1 322 ? 6.618 24.943 -21.343 1.00 89.94 322 GLY A O 1
ATOM 2477 N N . ILE A 1 323 ? 7.808 24.877 -19.425 1.00 97.50 323 ILE A N 1
ATOM 2478 C CA . ILE A 1 323 ? 6.889 25.645 -18.588 1.00 97.50 323 ILE A CA 1
ATOM 2479 C C . ILE A 1 323 ? 7.646 26.793 -17.929 1.00 97.50 323 ILE A C 1
ATOM 2481 O O . ILE A 1 323 ? 8.774 26.612 -17.468 1.00 97.50 323 ILE A O 1
ATOM 2485 N N . ILE A 1 324 ? 7.030 27.970 -17.882 1.00 98.12 324 ILE A N 1
ATOM 2486 C CA . ILE A 1 324 ? 7.622 29.169 -17.294 1.00 98.12 324 ILE A CA 1
ATOM 2487 C C . ILE A 1 324 ? 6.703 29.706 -16.211 1.00 98.12 324 ILE A C 1
ATOM 2489 O O . ILE A 1 324 ? 5.543 30.013 -16.486 1.00 98.12 324 ILE A O 1
ATOM 2493 N N . LEU A 1 325 ? 7.253 29.897 -15.014 1.00 98.12 325 LEU A N 1
ATOM 2494 C CA . LEU A 1 325 ? 6.641 30.706 -13.969 1.00 98.12 325 LEU A CA 1
ATOM 2495 C C . LEU A 1 325 ? 7.488 31.961 -13.747 1.00 98.12 325 LEU A C 1
ATOM 2497 O O . LEU A 1 325 ? 8.638 31.875 -13.322 1.00 98.12 325 LEU A O 1
ATOM 2501 N N . GLN A 1 326 ? 6.922 33.125 -14.040 1.00 97.50 326 GLN A N 1
ATOM 2502 C CA . GLN A 1 326 ? 7.631 34.399 -14.044 1.00 97.50 326 GLN A CA 1
ATOM 2503 C C . GLN A 1 326 ? 7.075 35.337 -12.979 1.00 97.50 326 GLN A C 1
ATOM 2505 O O . GLN A 1 326 ? 5.862 35.470 -12.833 1.00 97.50 326 GLN A O 1
ATOM 2510 N N . GLU A 1 327 ? 7.954 36.000 -12.235 1.00 93.94 327 GLU A N 1
ATOM 2511 C CA . GLU A 1 327 ? 7.560 37.046 -11.292 1.00 93.94 327 GLU A CA 1
ATOM 2512 C C . GLU A 1 327 ? 7.040 38.277 -12.064 1.00 93.94 327 GLU A C 1
ATOM 2514 O O . GLU A 1 327 ? 7.608 38.645 -13.094 1.00 93.94 327 GLU A O 1
ATOM 2519 N N . VAL A 1 328 ? 5.955 38.907 -11.597 1.00 94.06 328 VAL A N 1
ATOM 2520 C CA . VAL A 1 328 ? 5.292 40.014 -12.329 1.00 94.06 328 VAL A CA 1
ATOM 2521 C C . VAL A 1 328 ? 5.235 41.337 -11.572 1.00 94.06 328 VAL A C 1
ATOM 2523 O O . VAL A 1 328 ? 4.568 42.275 -12.005 1.00 94.06 328 VAL A O 1
ATOM 2526 N N . LYS A 1 329 ? 5.928 41.436 -10.437 1.00 92.31 329 LYS A N 1
ATOM 2527 C CA . LYS A 1 329 ? 5.985 42.672 -9.646 1.00 92.31 329 LYS A CA 1
ATOM 2528 C C . LYS A 1 329 ? 7.132 43.577 -10.078 1.00 92.31 329 LYS A C 1
ATOM 2530 O O . LYS A 1 329 ? 7.206 44.708 -9.603 1.00 92.31 329 LYS A O 1
ATOM 2535 N N . GLY A 1 330 ? 8.013 43.094 -10.953 1.00 92.19 330 GLY A N 1
ATOM 2536 C CA . GLY A 1 330 ? 9.146 43.859 -11.450 1.00 92.19 330 GLY A CA 1
ATOM 2537 C C . GLY A 1 330 ? 10.179 44.125 -10.358 1.00 92.19 330 GLY A C 1
ATOM 2538 O O . GLY A 1 330 ? 10.786 45.192 -10.339 1.00 92.19 330 GLY A O 1
ATOM 2539 N N . GLN A 1 331 ? 10.365 43.182 -9.432 1.00 90.31 331 GLN A N 1
ATOM 2540 C CA . GLN A 1 331 ? 11.341 43.276 -8.344 1.00 90.31 331 GLN A CA 1
ATOM 2541 C C . GLN A 1 331 ? 11.791 41.884 -7.891 1.00 90.31 331 GLN A C 1
ATOM 2543 O O . GLN A 1 331 ? 11.096 40.896 -8.112 1.00 90.31 331 GLN A O 1
ATOM 2548 N N . ALA A 1 332 ? 12.932 41.809 -7.200 1.00 91.56 332 ALA A N 1
ATOM 2549 C CA . ALA A 1 332 ? 13.320 40.585 -6.503 1.00 91.56 332 ALA A CA 1
ATOM 2550 C C . ALA A 1 332 ? 12.244 40.196 -5.474 1.00 91.56 332 ALA A C 1
ATOM 2552 O O . ALA A 1 332 ? 11.647 41.062 -4.827 1.00 91.56 332 ALA A O 1
ATOM 2553 N N . GLN A 1 333 ? 11.997 38.897 -5.316 1.00 92.56 333 GLN A N 1
ATOM 2554 C CA . GLN A 1 333 ? 11.004 38.380 -4.377 1.00 92.56 333 GLN A CA 1
ATOM 2555 C C . GLN A 1 333 ? 11.590 37.224 -3.551 1.00 92.56 333 GLN A C 1
ATOM 2557 O O . GLN A 1 333 ? 12.461 36.499 -4.032 1.00 92.56 333 GLN A O 1
ATOM 2562 N N . PRO A 1 334 ? 11.113 37.016 -2.310 1.00 94.62 334 PRO A N 1
ATOM 2563 C CA . PRO A 1 334 ? 11.444 35.831 -1.521 1.00 94.62 334 PRO A CA 1
ATOM 2564 C C . PRO A 1 334 ? 11.064 34.526 -2.229 1.00 94.62 334 PRO A C 1
ATOM 2566 O O . PRO A 1 334 ? 10.226 34.519 -3.131 1.00 94.62 334 PRO A O 1
ATOM 2569 N N . ALA A 1 335 ? 11.654 33.412 -1.794 1.00 95.12 335 ALA A N 1
ATOM 2570 C CA . ALA A 1 335 ? 11.405 32.115 -2.409 1.00 95.12 335 ALA A CA 1
ATOM 2571 C C . ALA A 1 335 ? 9.921 31.725 -2.350 1.00 95.12 335 ALA A C 1
ATOM 2573 O O . ALA A 1 335 ? 9.262 31.887 -1.321 1.00 95.12 335 ALA A O 1
ATOM 2574 N N . ILE A 1 336 ? 9.411 31.182 -3.446 1.00 97.81 336 ILE A N 1
ATOM 2575 C CA . ILE A 1 336 ? 8.246 30.302 -3.431 1.00 97.81 336 ILE A CA 1
ATOM 2576 C C . ILE A 1 336 ? 8.715 28.864 -3.593 1.00 97.81 336 ILE A C 1
ATOM 2578 O O . ILE A 1 336 ? 9.819 28.619 -4.081 1.00 97.81 336 ILE A O 1
ATOM 2582 N N . TYR A 1 337 ? 7.869 27.925 -3.195 1.00 98.00 337 TYR A N 1
ATOM 2583 C CA . TYR A 1 337 ? 8.158 26.503 -3.320 1.00 98.00 337 TYR A CA 1
ATOM 2584 C C . TYR A 1 337 ? 7.106 25.865 -4.205 1.00 98.00 337 TYR A C 1
ATOM 2586 O O . TYR A 1 337 ? 5.920 26.158 -4.051 1.00 98.00 337 TYR A O 1
ATOM 2594 N N . LEU A 1 338 ? 7.542 25.034 -5.142 1.00 97.88 338 LEU A N 1
ATOM 2595 C CA . LEU A 1 338 ? 6.684 24.235 -5.991 1.00 97.88 338 LEU A CA 1
ATOM 2596 C C . LEU A 1 338 ? 6.883 22.762 -5.676 1.00 97.88 338 LEU A C 1
ATOM 2598 O O . LEU A 1 338 ? 7.996 22.319 -5.415 1.00 97.88 338 LEU A O 1
ATOM 2602 N N . ASP A 1 339 ? 5.802 22.012 -5.749 1.00 89.19 339 ASP A N 1
ATOM 2603 C CA . ASP A 1 339 ? 5.817 20.566 -5.611 1.00 89.19 339 ASP A CA 1
ATOM 2604 C C . ASP A 1 339 ? 4.833 19.965 -6.616 1.00 89.19 339 ASP A C 1
ATOM 2606 O O . ASP A 1 339 ? 3.914 20.648 -7.088 1.00 89.19 339 ASP A O 1
ATOM 2610 N N . ASP A 1 340 ? 5.015 18.691 -6.937 1.00 88.06 340 ASP A N 1
ATOM 2611 C CA . ASP A 1 340 ? 4.022 17.909 -7.663 1.00 88.06 340 ASP A CA 1
ATOM 2612 C C . ASP A 1 340 ? 3.658 18.483 -9.058 1.00 88.06 340 ASP A C 1
ATOM 2614 O O . ASP A 1 340 ? 2.497 18.513 -9.479 1.00 88.06 340 ASP A O 1
ATOM 2618 N N . VAL A 1 341 ? 4.667 18.965 -9.794 1.00 93.94 341 VAL A N 1
ATOM 2619 C CA . VAL A 1 341 ? 4.526 19.595 -11.116 1.00 93.94 341 VAL A CA 1
ATOM 2620 C C . VAL A 1 341 ? 4.368 18.522 -12.197 1.00 93.94 341 VAL A C 1
ATOM 2622 O O . VAL A 1 341 ? 5.295 17.748 -12.451 1.00 93.94 341 VAL A O 1
ATOM 2625 N N . ALA A 1 342 ? 3.222 18.475 -12.879 1.00 89.12 342 ALA A N 1
ATOM 2626 C CA . ALA A 1 342 ? 2.941 17.479 -13.914 1.00 89.12 342 ALA A CA 1
ATOM 2627 C C . ALA A 1 342 ? 1.872 17.921 -14.925 1.00 89.12 342 ALA A C 1
ATOM 2629 O O . ALA A 1 342 ? 0.942 18.658 -14.597 1.00 89.12 342 ALA A O 1
ATOM 2630 N N . PHE A 1 343 ? 1.937 17.385 -16.146 1.00 87.38 343 PHE A N 1
ATOM 2631 C CA . PHE A 1 343 ? 0.787 17.358 -17.048 1.00 87.38 343 PHE A CA 1
ATOM 2632 C C . PHE A 1 343 ? -0.198 16.248 -16.664 1.00 87.38 343 PHE A C 1
ATOM 2634 O O . PHE A 1 343 ? 0.172 15.128 -16.296 1.00 87.38 343 PHE A O 1
ATOM 2641 N N . ILE A 1 344 ? -1.474 16.574 -16.799 1.00 81.69 344 ILE A N 1
ATOM 2642 C CA . ILE A 1 344 ? -2.624 15.789 -16.368 1.00 81.69 344 ILE A CA 1
ATOM 2643 C C . ILE A 1 344 ? -3.380 15.327 -17.611 1.00 81.69 344 ILE A C 1
ATOM 2645 O O . ILE A 1 344 ? -3.726 16.159 -18.441 1.00 81.69 344 ILE A O 1
ATOM 2649 N N . SER A 1 345 ? -3.593 14.021 -17.776 1.00 74.50 345 SER A N 1
ATOM 2650 C CA . SER A 1 345 ? -4.083 13.405 -19.022 1.00 74.50 345 SER A CA 1
ATOM 2651 C C . SER A 1 345 ? -5.494 13.838 -19.442 1.00 74.50 345 SER A C 1
ATOM 2653 O O . SER A 1 345 ? -6.347 14.159 -18.615 1.00 74.50 345 SER A O 1
ATOM 2655 N N . ASN A 1 346 ? -5.762 13.807 -20.750 1.00 58.88 346 ASN A N 1
ATOM 2656 C CA . ASN A 1 346 ? -7.121 13.844 -21.283 1.00 58.88 346 ASN A CA 1
ATOM 2657 C C . ASN A 1 346 ? -7.783 12.501 -20.973 1.00 58.88 346 ASN A C 1
ATOM 2659 O O . ASN A 1 346 ? -7.581 11.522 -21.686 1.00 58.88 346 ASN A O 1
ATOM 2663 N N . ALA A 1 347 ? -8.554 12.421 -19.892 1.00 46.75 347 ALA A N 1
ATOM 2664 C CA . ALA A 1 347 ? -9.348 11.235 -19.617 1.00 46.75 347 ALA A CA 1
ATOM 2665 C C . ALA A 1 347 ? -10.463 11.094 -20.673 1.00 46.75 347 ALA A C 1
ATOM 2667 O O . ALA A 1 347 ? -11.600 11.497 -20.451 1.00 46.75 347 ALA A O 1
ATOM 2668 N N . THR A 1 348 ? -10.173 10.469 -21.817 1.00 33.72 348 THR A N 1
ATOM 2669 C CA . THR A 1 348 ? -11.195 9.757 -22.592 1.00 33.72 348 THR A CA 1
ATOM 2670 C C . THR A 1 348 ? -11.342 8.357 -22.016 1.00 33.72 348 THR A C 1
ATOM 2672 O O . THR A 1 348 ? -10.913 7.366 -22.597 1.00 33.72 348 THR A O 1
ATOM 2675 N N . SER A 1 349 ? -11.968 8.276 -20.848 1.00 28.67 349 SER A N 1
ATOM 2676 C CA . SER A 1 349 ? -12.764 7.108 -20.488 1.00 28.67 349 SER A CA 1
ATOM 2677 C C . SER A 1 349 ? -14.142 7.617 -20.095 1.00 28.67 349 SER A C 1
ATOM 2679 O O . SER A 1 349 ? -14.427 7.970 -18.956 1.00 28.67 349 SER A O 1
ATOM 2681 N N . SER A 1 350 ? -15.006 7.713 -21.104 1.00 26.19 350 SER A N 1
ATOM 2682 C CA . SER A 1 350 ? -16.440 7.655 -20.865 1.00 26.19 350 SER A CA 1
ATOM 2683 C C . SER A 1 350 ? -16.712 6.326 -20.153 1.00 26.19 350 SER A C 1
ATOM 2685 O O . SER A 1 350 ? -16.324 5.284 -20.691 1.00 26.19 350 SER A O 1
ATOM 2687 N N . PRO A 1 351 ? -17.356 6.299 -18.976 1.00 30.39 351 PRO A N 1
ATOM 2688 C CA . PRO A 1 351 ? -18.012 5.083 -18.556 1.00 30.39 351 PRO A CA 1
ATOM 2689 C C . PRO A 1 351 ? -19.176 4.899 -19.527 1.00 30.39 351 PRO A C 1
ATOM 2691 O O . PRO A 1 351 ? -20.190 5.594 -19.443 1.00 30.39 351 PRO A O 1
ATOM 2694 N N . ALA A 1 352 ? -19.012 3.990 -20.488 1.00 27.22 352 ALA A N 1
ATOM 2695 C CA . ALA A 1 352 ? -20.145 3.444 -21.203 1.00 27.22 352 ALA A CA 1
ATOM 2696 C C . ALA A 1 352 ? -21.057 2.810 -20.147 1.00 27.22 352 ALA A C 1
ATOM 2698 O O . ALA A 1 352 ? -20.776 1.735 -19.616 1.00 27.22 352 ALA A O 1
ATOM 2699 N N . ILE A 1 353 ? -22.133 3.514 -19.800 1.00 29.08 353 ILE A N 1
ATOM 2700 C CA . ILE A 1 353 ? -23.270 2.927 -19.108 1.00 29.08 353 ILE A CA 1
ATOM 2701 C C . ILE A 1 353 ? -23.806 1.877 -20.077 1.00 29.08 353 ILE A C 1
ATOM 2703 O O . ILE A 1 353 ? -24.476 2.208 -21.055 1.00 29.08 353 ILE A O 1
ATOM 2707 N N . VAL A 1 354 ? -23.478 0.609 -19.837 1.00 27.38 354 VAL A N 1
ATOM 2708 C CA . VAL A 1 354 ? -24.206 -0.494 -20.457 1.00 27.38 354 VAL A CA 1
ATOM 2709 C C . VAL A 1 354 ? -25.592 -0.467 -19.830 1.00 27.38 354 VAL A C 1
ATOM 2711 O O . VAL A 1 354 ? -25.822 -0.963 -18.730 1.00 27.38 354 VAL A O 1
ATOM 2714 N N . GLN A 1 355 ? -26.506 0.210 -20.513 1.00 25.61 355 GLN A N 1
ATOM 2715 C CA . GLN A 1 355 ? -27.929 0.157 -20.238 1.00 25.61 355 GLN A CA 1
ATOM 2716 C C . GLN A 1 355 ? -28.369 -1.305 -20.445 1.00 25.61 355 GLN A C 1
ATOM 2718 O O . GLN A 1 355 ? -28.161 -1.833 -21.541 1.00 25.61 355 GLN A O 1
ATOM 2723 N N . PRO A 1 356 ? -28.932 -2.005 -19.443 1.00 31.36 356 PRO A N 1
ATOM 2724 C CA . PRO A 1 356 ? -29.430 -3.353 -19.662 1.00 31.36 356 PRO A CA 1
ATOM 2725 C C . PRO A 1 356 ? -30.651 -3.279 -20.578 1.00 31.36 356 PRO A C 1
ATOM 2727 O O . PRO A 1 356 ? -31.687 -2.716 -20.215 1.00 31.36 356 PRO A O 1
ATOM 2730 N N . SER A 1 357 ? -30.528 -3.848 -21.773 1.00 26.55 357 SER A N 1
ATOM 2731 C CA . SER A 1 357 ? -31.653 -4.114 -22.660 1.00 26.55 357 SER A CA 1
ATOM 2732 C C . SER A 1 357 ? -32.618 -5.074 -21.963 1.00 26.55 357 SER A C 1
ATOM 2734 O O . SER A 1 357 ? -32.268 -6.207 -21.638 1.00 26.55 357 SER A O 1
ATOM 2736 N N . VAL A 1 358 ? -33.839 -4.610 -21.719 1.00 32.84 358 VAL A N 1
ATOM 2737 C CA . VAL A 1 358 ? -34.941 -5.403 -21.169 1.00 32.84 358 VAL A CA 1
ATOM 2738 C C . VAL A 1 358 ? -35.370 -6.496 -22.150 1.00 32.84 358 VAL A C 1
ATOM 2740 O O . VAL A 1 358 ? -35.869 -6.198 -23.233 1.00 32.84 358 VAL A O 1
ATOM 2743 N N . LEU A 1 359 ? -35.275 -7.760 -21.727 1.00 27.95 359 LEU A N 1
ATOM 2744 C CA . LEU A 1 359 ? -36.146 -8.826 -22.218 1.00 27.95 359 LEU A CA 1
ATOM 2745 C C . LEU A 1 359 ? -36.567 -9.754 -21.059 1.00 27.95 359 LEU A C 1
ATOM 2747 O O . LEU A 1 359 ? -35.774 -10.525 -20.534 1.00 27.95 359 LEU A O 1
ATOM 2751 N N . ALA A 1 360 ? -37.834 -9.598 -20.668 1.00 28.69 360 ALA A N 1
ATOM 2752 C CA . ALA A 1 360 ? -38.757 -10.529 -20.005 1.00 28.69 360 ALA A CA 1
ATOM 2753 C C . ALA A 1 360 ? -38.280 -11.455 -18.849 1.00 28.69 360 ALA A C 1
ATOM 2755 O O . ALA A 1 360 ? -37.759 -12.545 -19.051 1.00 28.69 360 ALA A O 1
ATOM 2756 N N . THR A 1 361 ? -38.662 -11.044 -17.634 1.00 36.84 361 THR A N 1
ATOM 2757 C CA . THR A 1 361 ? -39.436 -11.793 -16.616 1.00 36.84 361 THR A CA 1
ATOM 2758 C C . THR A 1 361 ? -39.090 -13.261 -16.310 1.00 36.84 361 THR A C 1
ATOM 2760 O O . THR A 1 361 ? -39.669 -14.158 -16.914 1.00 36.84 361 THR A O 1
ATOM 2763 N N . GLN A 1 362 ? -38.337 -13.504 -15.224 1.00 25.41 362 GLN A N 1
ATOM 2764 C CA . GLN A 1 362 ? -38.603 -14.593 -14.260 1.00 25.41 362 GLN A CA 1
ATOM 2765 C C . GLN A 1 362 ? -38.309 -14.122 -12.818 1.00 25.41 362 GLN A C 1
ATOM 2767 O O . GLN A 1 362 ? -37.497 -13.228 -12.599 1.00 25.41 362 GLN A O 1
ATOM 2772 N N . ALA A 1 363 ? -39.065 -14.671 -11.863 1.00 28.25 363 ALA A N 1
ATOM 2773 C CA . ALA A 1 363 ? -39.205 -14.257 -10.463 1.00 28.25 363 ALA A CA 1
ATOM 2774 C C . ALA A 1 363 ? -37.890 -14.264 -9.639 1.00 28.25 363 ALA A C 1
ATOM 2776 O O . ALA A 1 363 ? -36.967 -15.005 -9.972 1.00 28.25 363 ALA A O 1
ATOM 2777 N N . PRO A 1 364 ? -37.794 -13.478 -8.542 1.00 31.38 364 PRO A N 1
ATOM 2778 C CA . PRO A 1 364 ? -36.550 -13.308 -7.797 1.00 31.38 364 PRO A CA 1
ATOM 2779 C C . PRO A 1 364 ? -36.241 -14.536 -6.930 1.00 31.38 364 PRO A C 1
ATOM 2781 O O . PRO A 1 364 ? -36.847 -14.747 -5.881 1.00 31.38 364 PRO A O 1
ATOM 2784 N N . THR A 1 365 ? -35.258 -15.332 -7.341 1.00 30.70 365 THR A N 1
ATOM 2785 C CA . THR A 1 365 ? -34.479 -16.178 -6.427 1.00 30.70 365 THR A CA 1
ATOM 2786 C C . THR A 1 365 ? -33.426 -15.332 -5.712 1.00 30.70 365 THR A C 1
ATOM 2788 O O . THR A 1 365 ? -32.835 -14.441 -6.316 1.00 30.70 365 THR A O 1
ATOM 2791 N N . ALA A 1 366 ? -33.249 -15.616 -4.418 1.00 29.48 366 ALA A N 1
ATOM 2792 C CA . ALA A 1 366 ? -32.369 -14.975 -3.440 1.00 29.48 366 ALA A CA 1
ATOM 2793 C C . ALA A 1 366 ? -31.183 -14.171 -4.010 1.00 29.48 366 ALA A C 1
ATOM 2795 O O . ALA A 1 366 ? -30.323 -14.696 -4.715 1.00 29.48 366 ALA A O 1
ATOM 2796 N N . MET A 1 367 ? -31.118 -12.897 -3.622 1.00 32.41 367 MET A N 1
ATOM 2797 C CA . MET A 1 367 ? -29.954 -12.040 -3.832 1.00 32.41 367 MET A CA 1
ATOM 2798 C C . MET A 1 367 ? -28.760 -12.632 -3.055 1.00 32.41 367 MET A C 1
ATOM 2800 O O . MET A 1 367 ? -28.923 -12.947 -1.872 1.00 32.41 367 MET A O 1
ATOM 2804 N N . PRO A 1 368 ? -27.580 -12.819 -3.672 1.00 33.34 368 PRO A N 1
ATOM 2805 C CA . PRO A 1 368 ? -26.415 -13.326 -2.964 1.00 33.34 368 PRO A CA 1
ATOM 2806 C C . PRO A 1 368 ? -25.929 -12.280 -1.956 1.00 33.34 368 PRO A C 1
ATOM 2808 O O . PRO A 1 368 ? -25.849 -11.089 -2.254 1.00 33.34 368 PRO A O 1
ATOM 2811 N N . THR A 1 369 ? -25.606 -12.754 -0.757 1.00 29.61 369 THR A N 1
ATOM 2812 C CA . THR A 1 369 ? -24.867 -12.051 0.295 1.00 29.61 369 THR A CA 1
ATOM 2813 C C . THR A 1 369 ? -23.697 -11.257 -0.313 1.00 29.61 369 THR A C 1
ATOM 2815 O O . THR A 1 369 ? -22.964 -11.833 -1.123 1.00 29.61 369 THR A O 1
ATOM 2818 N N . PRO A 1 370 ? -23.467 -9.976 0.046 1.00 29.45 370 PRO A N 1
ATOM 2819 C CA . PRO A 1 370 ? -22.255 -9.291 -0.379 1.00 29.45 370 PRO A CA 1
ATOM 2820 C C . PRO A 1 370 ? -21.063 -10.056 0.199 1.00 29.45 370 PRO A C 1
ATOM 2822 O O . PRO A 1 370 ? -20.948 -10.227 1.412 1.00 29.45 370 PRO A O 1
ATOM 2825 N N . LEU A 1 371 ? -20.225 -10.599 -0.684 1.00 26.44 371 LEU A N 1
ATOM 2826 C CA . LEU A 1 371 ? -19.044 -11.352 -0.287 1.00 26.44 371 LEU A CA 1
ATOM 2827 C C . LEU A 1 371 ? -18.081 -10.426 0.479 1.00 26.44 371 LEU A C 1
ATOM 2829 O O . LEU A 1 371 ? -17.930 -9.265 0.093 1.00 26.44 371 LEU A O 1
ATOM 2833 N N . PRO A 1 372 ? -17.400 -10.927 1.528 1.00 31.70 372 PRO A N 1
ATOM 2834 C CA . PRO A 1 372 ? -16.305 -10.201 2.165 1.00 31.70 372 PRO A CA 1
ATOM 2835 C C . PRO A 1 372 ? -15.268 -9.829 1.100 1.00 31.70 372 PRO A C 1
ATOM 2837 O O . PRO A 1 372 ? -15.092 -10.581 0.138 1.00 31.70 372 PRO A O 1
ATOM 2840 N N . VAL A 1 373 ? -14.582 -8.692 1.253 1.00 42.38 373 VAL A N 1
ATOM 2841 C CA . VAL A 1 373 ? -13.476 -8.296 0.363 1.00 42.38 373 VAL A CA 1
ATOM 2842 C C . VAL A 1 373 ? -12.422 -9.410 0.405 1.00 42.38 373 VAL A C 1
ATOM 2844 O O . VAL A 1 373 ? -11.634 -9.499 1.343 1.00 42.38 373 VAL A O 1
ATOM 2847 N N . ARG A 1 374 ? -12.469 -10.330 -0.566 1.00 53.78 374 ARG A N 1
ATOM 2848 C CA . ARG A 1 374 ? -11.627 -11.530 -0.585 1.00 53.78 374 ARG A CA 1
ATOM 2849 C C . ARG A 1 374 ? -10.204 -11.121 -0.950 1.00 53.78 374 ARG A C 1
ATOM 2851 O O . ARG A 1 374 ? -9.947 -10.730 -2.086 1.00 53.78 374 ARG A O 1
ATOM 2858 N N . LYS A 1 375 ? -9.287 -11.231 0.011 1.00 75.12 375 LYS A N 1
ATOM 2859 C CA . LYS A 1 375 ? -7.855 -11.388 -0.279 1.00 75.12 375 LYS A CA 1
ATOM 2860 C C . LYS A 1 375 ? -7.639 -12.729 -0.988 1.00 75.12 375 LYS A C 1
ATOM 2862 O O . LYS A 1 375 ? -8.408 -13.665 -0.751 1.00 75.12 375 LYS A O 1
ATOM 2867 N N . PHE A 1 376 ? -6.633 -12.825 -1.853 1.00 86.00 376 PHE A N 1
ATOM 2868 C CA . PHE A 1 376 ? -6.263 -14.109 -2.448 1.00 86.00 376 PHE A CA 1
ATOM 2869 C C . PHE A 1 376 ? -5.621 -14.994 -1.382 1.00 86.00 376 PHE A C 1
ATOM 2871 O O . PHE A 1 376 ? -4.752 -14.539 -0.644 1.00 86.00 376 PHE A O 1
ATOM 2878 N N . THR A 1 377 ? -6.072 -16.243 -1.300 1.00 88.12 377 THR A N 1
ATOM 2879 C CA . THR A 1 377 ? -5.524 -17.267 -0.410 1.00 88.12 377 THR A CA 1
ATOM 2880 C C . THR A 1 377 ? -4.962 -18.413 -1.236 1.00 88.12 377 THR A C 1
ATOM 2882 O O . THR A 1 377 ? -5.359 -18.628 -2.387 1.00 88.12 377 THR A O 1
ATOM 2885 N N . THR A 1 378 ? -4.050 -19.174 -0.641 1.00 90.31 378 THR A N 1
ATOM 2886 C CA . THR A 1 378 ? -3.420 -20.300 -1.325 1.00 90.31 378 THR A CA 1
ATOM 2887 C C . THR A 1 378 ? -4.437 -21.379 -1.688 1.00 90.31 378 THR A C 1
ATOM 2889 O O . THR A 1 378 ? -5.134 -21.936 -0.837 1.00 90.31 378 THR A O 1
ATOM 2892 N N . LEU A 1 379 ? -4.514 -21.692 -2.981 1.00 89.00 379 LEU A N 1
ATOM 2893 C CA . LEU A 1 379 ? -5.334 -22.768 -3.516 1.00 89.00 379 LEU A CA 1
ATOM 2894 C C . LEU A 1 379 ? -4.607 -24.101 -3.360 1.00 89.00 379 LEU A C 1
ATOM 2896 O O . LEU A 1 379 ? -3.416 -24.209 -3.662 1.00 89.00 379 LEU A O 1
ATOM 2900 N N . THR A 1 380 ? -5.352 -25.146 -3.000 1.00 85.94 380 THR A N 1
ATOM 2901 C CA . THR A 1 380 ? -4.826 -26.509 -2.862 1.00 85.94 380 THR A CA 1
ATOM 2902 C C . THR A 1 380 ? -4.102 -27.005 -4.123 1.00 85.94 380 THR A C 1
ATOM 2904 O O . THR A 1 380 ? -4.413 -26.569 -5.240 1.00 85.94 380 THR A O 1
ATOM 2907 N N . PRO A 1 381 ? -3.159 -27.951 -3.988 1.00 90.62 381 PRO A N 1
ATOM 2908 C CA . PRO A 1 381 ? -2.463 -28.528 -5.128 1.00 90.62 381 PRO A CA 1
ATOM 2909 C C . PRO A 1 381 ? -3.395 -29.126 -6.188 1.00 90.62 381 PRO A C 1
ATOM 2911 O O . PRO A 1 381 ? -4.296 -29.898 -5.868 1.00 90.62 381 PRO A O 1
ATOM 2914 N N . GLY A 1 382 ? -3.140 -28.833 -7.461 1.00 83.44 382 GLY A N 1
ATOM 2915 C CA . GLY A 1 382 ? -3.941 -29.284 -8.604 1.00 83.44 382 GLY A CA 1
ATOM 2916 C C . GLY A 1 382 ? -5.177 -28.436 -8.933 1.00 83.44 382 GLY A C 1
ATOM 2917 O O . GLY A 1 382 ? -5.821 -28.716 -9.942 1.00 83.44 382 GLY A O 1
ATOM 2918 N N . SER A 1 383 ? -5.494 -27.404 -8.143 1.00 87.94 383 SER A N 1
ATOM 2919 C CA . SER A 1 383 ? -6.586 -26.469 -8.444 1.00 87.94 383 SER A CA 1
ATOM 2920 C C . SER A 1 383 ? -6.422 -25.791 -9.807 1.00 87.94 383 SER A C 1
ATOM 2922 O O . SER A 1 383 ? -5.308 -25.522 -10.261 1.00 87.94 383 SER A O 1
ATOM 2924 N N . GLN A 1 384 ? -7.548 -25.469 -10.448 1.00 87.19 384 GLN A N 1
ATOM 2925 C CA . GLN A 1 384 ? -7.549 -24.640 -11.650 1.00 87.19 384 GLN A CA 1
ATOM 2926 C C . GLN A 1 384 ? -7.108 -23.219 -11.292 1.00 87.19 384 GLN A C 1
ATOM 2928 O O . GLN A 1 384 ? -7.677 -22.586 -10.404 1.00 87.19 384 GLN A O 1
ATOM 2933 N N . LEU A 1 385 ? -6.083 -22.735 -11.989 1.00 90.00 385 LEU A N 1
ATOM 2934 C CA . LEU A 1 385 ? -5.496 -21.424 -11.743 1.00 90.00 385 LEU A CA 1
ATOM 2935 C C . LEU A 1 385 ? -6.127 -20.359 -12.652 1.00 90.00 385 LEU A C 1
ATOM 2937 O O . LEU A 1 385 ? -6.183 -20.591 -13.868 1.00 90.00 385 LEU A O 1
ATOM 2941 N N . PRO A 1 386 ? -6.519 -19.187 -12.116 1.00 86.81 386 PRO A N 1
ATOM 2942 C CA . PRO A 1 386 ? -7.006 -18.073 -12.928 1.00 86.81 386 PRO A CA 1
ATOM 2943 C C . PRO A 1 386 ? -5.952 -17.595 -13.932 1.00 86.81 386 PRO A C 1
ATOM 2945 O O . PRO A 1 386 ? -4.753 -17.660 -13.672 1.00 86.81 386 PRO A O 1
ATOM 2948 N N . SER A 1 387 ? -6.367 -17.118 -15.096 1.00 87.44 387 SER A N 1
ATOM 2949 C CA . SER A 1 387 ? -5.485 -16.492 -16.084 1.00 87.44 387 SER A CA 1
ATOM 2950 C C . SER A 1 387 ? -4.971 -1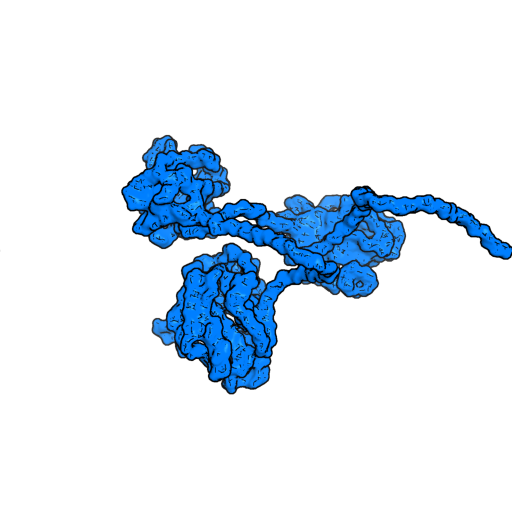5.126 -15.611 1.00 87.44 387 SER A C 1
ATOM 2952 O O . SER A 1 387 ? -5.517 -14.506 -14.698 1.00 87.44 387 SER A O 1
ATOM 2954 N N . GLY A 1 388 ? -3.915 -14.622 -16.259 1.00 80.44 388 GLY A N 1
ATOM 2955 C CA . GLY A 1 388 ? -3.415 -13.271 -15.985 1.00 80.44 388 GLY A CA 1
ATOM 2956 C C . GLY A 1 388 ? -4.449 -12.178 -16.290 1.00 80.44 388 GLY A C 1
ATOM 2957 O O . GLY A 1 388 ? -4.482 -11.166 -15.592 1.00 80.44 388 GLY A O 1
ATOM 2958 N N . GLU A 1 389 ? -5.316 -12.392 -17.281 1.00 84.69 389 GLU A N 1
ATOM 2959 C CA . GLU A 1 389 ? -6.397 -11.469 -17.649 1.00 84.69 389 GLU A CA 1
ATOM 2960 C C . GLU A 1 389 ? -7.510 -11.459 -16.592 1.00 84.69 389 GLU A C 1
ATOM 2962 O O . GLU A 1 389 ? -7.890 -10.393 -16.108 1.00 84.69 389 GLU A O 1
ATOM 2967 N N . GLU A 1 390 ? -7.958 -12.636 -16.141 1.00 77.75 390 GLU A N 1
ATOM 2968 C CA . GLU A 1 390 ? -8.915 -12.747 -15.031 1.00 77.75 390 GLU A CA 1
ATOM 2969 C C . GLU A 1 390 ? -8.368 -12.066 -13.772 1.00 77.75 390 GLU A C 1
ATOM 2971 O O . GLU A 1 390 ? -9.065 -11.275 -13.138 1.00 77.75 390 GLU A O 1
ATOM 2976 N N . CYS A 1 391 ? -7.093 -12.286 -13.449 1.00 85.94 391 CYS A N 1
ATOM 2977 C CA . CYS A 1 391 ? -6.467 -11.640 -12.301 1.00 85.94 391 CYS A CA 1
ATOM 2978 C C . CYS A 1 391 ? -6.307 -10.133 -12.466 1.00 85.94 391 CYS A C 1
ATOM 2980 O O . CYS A 1 391 ? -6.439 -9.408 -11.485 1.00 85.94 391 CYS A O 1
ATOM 2982 N N . THR A 1 392 ? -6.106 -9.633 -13.687 1.00 79.00 392 THR A N 1
ATOM 2983 C CA . THR A 1 392 ? -6.064 -8.187 -13.962 1.00 79.00 392 THR A CA 1
ATOM 2984 C C . THR A 1 392 ? -7.375 -7.509 -13.562 1.00 79.00 392 THR A C 1
ATOM 2986 O O . THR A 1 392 ? -7.350 -6.390 -13.050 1.00 79.00 392 THR A O 1
ATOM 2989 N N . ALA A 1 393 ? -8.506 -8.198 -13.744 1.00 75.19 393 ALA A N 1
ATOM 2990 C CA . ALA A 1 393 ? -9.822 -7.725 -13.321 1.00 75.19 393 ALA A CA 1
ATOM 2991 C C . ALA A 1 393 ? -10.082 -7.892 -11.810 1.00 75.19 393 ALA A C 1
ATOM 2993 O O . ALA A 1 393 ? -10.922 -7.185 -11.258 1.00 75.19 393 ALA A O 1
ATOM 2994 N N . MET A 1 394 ? -9.379 -8.811 -11.136 1.00 78.12 394 MET A N 1
ATOM 2995 C CA . MET A 1 394 ? -9.561 -9.098 -9.705 1.00 78.12 394 MET A CA 1
ATOM 2996 C C . MET A 1 394 ? -8.619 -8.311 -8.780 1.00 78.12 394 MET A C 1
ATOM 2998 O O . MET A 1 394 ? -8.860 -8.268 -7.572 1.00 78.12 394 MET A O 1
ATOM 3002 N N . VAL A 1 395 ? -7.554 -7.696 -9.311 1.00 84.31 395 VAL A N 1
ATOM 3003 C CA . VAL A 1 395 ? -6.653 -6.835 -8.529 1.00 84.31 395 VAL A CA 1
ATOM 3004 C C . VAL A 1 395 ? -7.425 -5.663 -7.930 1.00 84.31 395 VAL A C 1
ATOM 3006 O O . VAL A 1 395 ? -8.151 -4.942 -8.618 1.00 84.31 395 VAL A O 1
ATOM 3009 N N . ARG A 1 396 ? -7.207 -5.420 -6.636 1.00 87.12 396 ARG A N 1
ATOM 3010 C CA . ARG A 1 396 ? -7.695 -4.223 -5.953 1.00 87.12 396 ARG A CA 1
ATOM 3011 C C . ARG A 1 396 ? -6.767 -3.072 -6.301 1.00 87.12 396 ARG A C 1
ATOM 3013 O O . ARG A 1 396 ? -5.694 -2.935 -5.713 1.00 87.12 396 ARG A O 1
ATOM 3020 N N . ARG A 1 397 ? -7.194 -2.282 -7.287 1.00 76.00 397 ARG A N 1
ATOM 3021 C CA . ARG A 1 397 ? -6.439 -1.128 -7.771 1.00 76.00 397 ARG A CA 1
ATOM 3022 C C . ARG A 1 397 ? -6.251 -0.093 -6.664 1.00 76.00 397 ARG A C 1
ATOM 3024 O O . ARG A 1 397 ? -7.196 0.222 -5.941 1.00 76.00 397 ARG A O 1
ATOM 3031 N N . SER A 1 398 ? -5.037 0.425 -6.539 1.00 72.94 398 SER A N 1
ATOM 3032 C CA . SER A 1 398 ? -4.631 1.368 -5.506 1.00 72.94 398 SER A CA 1
ATOM 3033 C C . SER A 1 398 ? -3.537 2.293 -6.040 1.00 72.94 398 SER A C 1
ATOM 3035 O O . SER A 1 398 ? -2.560 1.808 -6.605 1.00 72.94 398 SER A O 1
ATOM 3037 N N . PRO A 1 399 ? -3.625 3.617 -5.815 1.00 61.97 399 PRO A N 1
ATOM 3038 C CA . PRO A 1 399 ? -2.541 4.538 -6.154 1.00 61.97 399 PRO A CA 1
ATOM 3039 C C . PRO A 1 399 ? -1.338 4.415 -5.203 1.00 61.97 399 PRO A C 1
ATOM 3041 O O . PRO A 1 399 ? -0.344 5.115 -5.381 1.00 61.97 399 PRO A O 1
ATOM 3044 N N . TRP A 1 400 ? -1.427 3.575 -4.168 1.00 77.06 400 TRP A N 1
ATOM 3045 C CA . TRP A 1 400 ? -0.347 3.360 -3.216 1.00 77.06 400 TRP A CA 1
ATOM 3046 C C . TRP A 1 400 ? 0.803 2.584 -3.866 1.00 77.06 400 TRP A C 1
ATOM 3048 O O . TRP A 1 400 ? 0.720 1.375 -4.089 1.00 77.06 400 TRP A O 1
ATOM 3058 N N . GLU A 1 401 ? 1.883 3.306 -4.155 1.00 82.56 401 GLU A N 1
ATOM 3059 C CA . GLU A 1 401 ? 3.180 2.764 -4.546 1.00 82.56 401 GLU A CA 1
ATOM 3060 C C . GLU A 1 401 ? 4.198 3.083 -3.441 1.00 82.56 401 GLU A C 1
ATOM 3062 O O . GLU A 1 401 ? 4.692 4.211 -3.373 1.00 82.56 401 GLU A O 1
ATOM 3067 N N . PRO A 1 402 ? 4.527 2.129 -2.553 1.00 76.31 402 PRO A N 1
ATOM 3068 C CA . PRO A 1 402 ? 5.510 2.368 -1.499 1.00 76.31 402 PRO A CA 1
ATOM 3069 C C . PRO A 1 402 ? 6.943 2.464 -2.038 1.00 76.31 402 PRO A C 1
ATOM 3071 O O . PRO A 1 402 ? 7.841 2.867 -1.294 1.00 76.31 402 PRO A O 1
ATOM 3074 N N . ARG A 1 403 ? 7.180 2.068 -3.296 1.00 85.31 403 ARG A N 1
ATOM 3075 C CA . ARG A 1 403 ? 8.493 2.037 -3.947 1.00 85.31 403 ARG A CA 1
ATOM 3076 C C . ARG A 1 403 ? 8.453 2.775 -5.282 1.00 85.31 403 ARG A C 1
ATOM 3078 O O . ARG A 1 403 ? 8.469 2.138 -6.338 1.00 85.31 403 ARG A O 1
ATOM 3085 N N . PRO A 1 404 ? 8.400 4.119 -5.277 1.00 80.25 404 PRO A N 1
ATOM 3086 C CA . PRO A 1 404 ? 8.416 4.905 -6.508 1.00 80.25 404 PRO A CA 1
ATOM 3087 C C . PRO A 1 404 ? 9.614 4.584 -7.412 1.00 80.25 404 PRO A C 1
ATOM 3089 O O . PRO A 1 404 ? 9.496 4.661 -8.636 1.00 80.25 404 PRO A O 1
ATOM 3092 N N . GLU A 1 405 ? 10.743 4.150 -6.845 1.00 82.94 405 GLU A N 1
ATOM 3093 C CA . GLU A 1 405 ? 11.915 3.685 -7.592 1.00 82.94 405 GLU A CA 1
ATOM 3094 C C . GLU A 1 405 ? 11.623 2.487 -8.516 1.00 82.94 405 GLU A C 1
ATOM 3096 O O . GLU A 1 405 ? 12.307 2.307 -9.523 1.00 82.94 405 GLU A O 1
ATOM 3101 N N . ASN A 1 406 ? 10.569 1.708 -8.246 1.00 90.62 406 ASN A N 1
ATOM 3102 C CA . ASN A 1 406 ? 10.152 0.597 -9.097 1.00 90.62 406 ASN A CA 1
ATOM 3103 C C . ASN A 1 406 ? 9.379 1.049 -10.341 1.00 90.62 406 ASN A C 1
ATOM 3105 O O . ASN A 1 406 ? 9.141 0.222 -11.215 1.00 90.62 406 ASN A O 1
ATOM 3109 N N . THR A 1 407 ? 8.984 2.323 -10.466 1.00 87.00 407 THR A N 1
ATOM 3110 C CA . THR A 1 407 ? 8.018 2.787 -11.484 1.00 87.00 407 THR A CA 1
ATOM 3111 C C . THR A 1 407 ? 8.341 2.303 -12.899 1.00 87.00 407 THR A C 1
ATOM 3113 O O . THR A 1 407 ? 7.459 1.788 -13.586 1.00 87.00 407 THR A O 1
ATOM 3116 N N . GLN A 1 408 ? 9.594 2.421 -13.351 1.00 88.00 408 GLN A N 1
ATOM 3117 C CA . GLN A 1 408 ? 9.969 1.955 -14.690 1.00 88.00 408 GLN A CA 1
ATOM 3118 C C . GLN A 1 408 ? 9.774 0.441 -14.834 1.00 88.00 408 GLN A C 1
ATOM 3120 O O . GLN A 1 408 ? 9.202 -0.025 -15.820 1.00 88.00 408 GLN A O 1
ATOM 3125 N N . ALA A 1 409 ? 10.213 -0.327 -13.841 1.00 88.12 409 ALA A N 1
ATOM 3126 C CA . ALA A 1 409 ? 10.130 -1.776 -13.876 1.00 88.12 409 ALA A CA 1
ATOM 3127 C C . ALA A 1 409 ? 8.707 -2.312 -13.645 1.00 88.12 409 ALA A C 1
ATOM 3129 O O . ALA A 1 409 ? 8.344 -3.341 -14.209 1.00 88.12 409 ALA A O 1
ATOM 3130 N N . ASN A 1 410 ? 7.877 -1.591 -12.894 1.00 96.31 410 ASN A N 1
ATOM 3131 C CA . ASN A 1 410 ? 6.449 -1.855 -12.717 1.00 96.31 410 ASN A CA 1
ATOM 3132 C C . ASN A 1 410 ? 5.653 -1.672 -14.017 1.00 96.31 410 ASN A C 1
ATOM 3134 O O . ASN A 1 410 ? 4.660 -2.361 -14.249 1.00 96.31 410 ASN A O 1
ATOM 3138 N N . ASN A 1 411 ? 6.106 -0.759 -14.882 1.00 94.12 411 ASN A N 1
ATOM 3139 C CA . ASN A 1 411 ? 5.515 -0.500 -16.197 1.00 94.12 411 ASN A CA 1
ATOM 3140 C C . ASN A 1 411 ? 6.188 -1.280 -17.336 1.00 94.12 411 ASN A C 1
ATOM 3142 O O . ASN A 1 411 ? 5.766 -1.187 -18.489 1.00 94.12 411 ASN A O 1
ATOM 3146 N N . THR A 1 412 ? 7.217 -2.069 -17.030 1.00 95.25 412 THR A N 1
ATOM 3147 C CA . THR A 1 412 ? 7.870 -2.947 -18.000 1.00 95.25 412 THR A CA 1
ATOM 3148 C C . THR A 1 412 ? 7.227 -4.323 -17.911 1.00 95.25 412 THR A C 1
ATOM 3150 O O . THR A 1 412 ? 7.435 -5.051 -16.941 1.00 95.25 412 THR A O 1
ATOM 3153 N N . LYS A 1 413 ? 6.438 -4.689 -18.925 1.00 93.75 413 LYS A N 1
ATOM 3154 C CA . LYS A 1 413 ? 5.901 -6.049 -19.058 1.00 93.75 413 LYS A CA 1
ATOM 3155 C C . LYS A 1 413 ? 7.026 -7.065 -19.253 1.00 93.75 413 LYS A C 1
ATOM 3157 O O . LYS A 1 413 ? 8.129 -6.724 -19.682 1.00 93.75 413 LYS A O 1
ATOM 3162 N N . GLY A 1 414 ? 6.730 -8.315 -18.929 1.00 93.88 414 GLY A N 1
ATOM 3163 C CA . GLY A 1 414 ? 7.660 -9.419 -19.101 1.00 93.88 414 GLY A CA 1
ATOM 3164 C C . GLY A 1 414 ? 7.796 -9.919 -20.534 1.00 93.88 414 GLY A C 1
ATOM 3165 O O . GLY A 1 414 ? 7.306 -9.330 -21.498 1.00 93.88 414 GLY A O 1
ATOM 3166 N N . ILE A 1 415 ? 8.476 -11.056 -20.645 1.00 92.06 415 ILE A N 1
ATOM 3167 C CA . ILE A 1 415 ? 8.563 -11.853 -21.866 1.00 92.06 415 ILE A CA 1
ATOM 3168 C C . ILE A 1 415 ? 7.901 -13.202 -21.627 1.00 92.06 415 ILE A C 1
ATOM 3170 O O . ILE A 1 415 ? 7.907 -13.702 -20.505 1.00 92.06 415 ILE A O 1
ATOM 3174 N N . GLN A 1 416 ? 7.398 -13.833 -22.685 1.00 96.56 416 GLN A N 1
ATOM 3175 C CA . GLN A 1 416 ? 7.018 -15.239 -22.605 1.00 96.56 416 GLN A CA 1
ATOM 3176 C C . GLN A 1 416 ? 8.264 -16.082 -22.305 1.00 96.56 416 GLN A C 1
ATOM 3178 O O . GLN A 1 416 ? 9.205 -16.098 -23.102 1.00 96.56 416 GLN A O 1
ATOM 3183 N N . LEU A 1 417 ? 8.273 -16.794 -21.177 1.00 94.94 417 LEU A N 1
ATOM 3184 C CA . LEU A 1 417 ? 9.365 -17.712 -20.870 1.00 94.94 417 LEU A CA 1
ATOM 3185 C C . LEU A 1 417 ? 9.305 -18.919 -21.816 1.00 94.94 417 LEU A C 1
ATOM 3187 O O . LEU A 1 417 ? 8.250 -19.527 -21.993 1.00 94.94 417 LEU A O 1
ATOM 3191 N N . THR A 1 418 ? 10.440 -19.259 -22.426 1.00 92.19 418 THR A N 1
ATOM 3192 C CA . THR A 1 418 ? 10.546 -20.321 -23.447 1.00 92.19 418 THR A CA 1
ATOM 3193 C C . THR A 1 418 ? 11.506 -21.447 -23.070 1.00 92.19 418 THR A C 1
ATOM 3195 O O . THR A 1 418 ? 11.567 -22.451 -23.772 1.00 92.19 418 THR A O 1
ATOM 3198 N N . THR A 1 419 ? 12.245 -21.295 -21.972 1.00 94.19 419 THR A N 1
ATOM 3199 C CA . THR A 1 419 ? 13.248 -22.253 -21.495 1.00 94.19 419 THR A CA 1
ATOM 3200 C C . THR A 1 419 ? 12.600 -23.326 -20.622 1.00 94.19 419 THR A C 1
ATOM 3202 O O . THR A 1 419 ? 12.224 -24.384 -21.121 1.00 94.19 419 THR A O 1
ATOM 3205 N N . ARG A 1 420 ? 12.479 -23.070 -19.316 1.00 95.25 420 ARG A N 1
ATOM 3206 C CA . ARG A 1 420 ? 11.866 -23.955 -18.321 1.00 95.25 420 ARG A CA 1
ATOM 3207 C C . ARG A 1 420 ? 11.663 -23.237 -16.986 1.00 95.25 420 ARG A C 1
ATOM 3209 O O . ARG A 1 420 ? 12.311 -22.239 -16.689 1.00 95.25 420 ARG A O 1
ATOM 3216 N N . ILE A 1 421 ? 10.805 -23.805 -16.152 1.00 97.44 421 ILE A N 1
ATOM 3217 C CA . ILE A 1 421 ? 10.791 -23.597 -14.707 1.00 97.44 421 ILE A CA 1
ATOM 3218 C C . ILE A 1 421 ? 11.828 -24.560 -14.121 1.00 97.44 421 ILE A C 1
ATOM 3220 O O . ILE A 1 421 ? 11.613 -25.773 -14.093 1.00 97.44 421 ILE A O 1
ATOM 3224 N N . ASP A 1 422 ? 12.975 -24.033 -13.701 1.00 94.94 422 ASP A N 1
ATOM 3225 C CA . ASP A 1 422 ? 14.066 -24.839 -13.149 1.00 94.94 422 ASP A CA 1
ATOM 3226 C C . ASP A 1 422 ? 13.629 -25.624 -11.909 1.00 94.94 422 ASP A C 1
ATOM 3228 O O . ASP A 1 422 ? 12.946 -25.101 -11.035 1.00 94.94 422 ASP A O 1
ATOM 3232 N N . GLY A 1 423 ? 14.005 -26.901 -11.838 1.00 92.75 423 GLY A N 1
ATOM 3233 C CA . GLY A 1 423 ? 13.569 -27.822 -10.784 1.00 92.75 423 GLY A CA 1
ATOM 3234 C C . GLY A 1 423 ? 12.231 -28.521 -11.055 1.00 92.75 423 GLY A C 1
ATOM 3235 O O . GLY A 1 423 ? 12.005 -29.581 -10.473 1.00 92.75 423 GLY A O 1
ATOM 3236 N N . ALA A 1 424 ? 11.385 -28.009 -11.958 1.00 96.81 424 ALA A N 1
ATOM 3237 C CA . ALA A 1 424 ? 10.169 -28.707 -12.374 1.00 96.81 424 ALA A CA 1
ATOM 3238 C C . ALA A 1 424 ? 10.472 -29.830 -13.377 1.00 96.81 424 ALA A C 1
ATOM 3240 O O . ALA A 1 424 ? 11.304 -29.682 -14.274 1.00 96.81 424 ALA A O 1
ATOM 3241 N N . ASN A 1 425 ? 9.741 -30.936 -13.270 1.00 97.25 425 ASN A N 1
ATOM 3242 C CA . ASN A 1 425 ? 9.759 -32.023 -14.238 1.00 97.25 425 ASN A CA 1
ATOM 3243 C C . ASN A 1 425 ? 9.068 -31.623 -15.561 1.00 97.25 425 ASN A C 1
ATOM 3245 O O . ASN A 1 425 ? 8.597 -30.491 -15.740 1.00 97.25 425 ASN A O 1
ATOM 3249 N N . ALA A 1 426 ? 9.037 -32.543 -16.529 1.00 97.38 426 ALA A N 1
ATOM 3250 C CA . ALA A 1 426 ? 8.484 -32.275 -17.858 1.00 97.38 426 ALA A CA 1
ATOM 3251 C C . ALA A 1 426 ? 6.987 -31.915 -17.822 1.00 97.38 426 ALA A C 1
ATOM 3253 O O . ALA A 1 426 ? 6.557 -31.029 -18.559 1.00 97.38 426 ALA A O 1
ATOM 3254 N N . GLU A 1 427 ? 6.208 -32.552 -16.941 1.00 96.06 427 GLU A N 1
ATOM 3255 C CA . GLU A 1 427 ? 4.772 -32.292 -16.804 1.00 96.06 427 GLU A CA 1
ATOM 3256 C C . GLU A 1 427 ? 4.512 -30.883 -16.253 1.00 96.06 427 GLU A C 1
ATOM 3258 O O . GLU A 1 427 ? 3.721 -30.126 -16.822 1.00 96.06 427 GLU A O 1
ATOM 3263 N N . GLY A 1 428 ? 5.226 -30.490 -15.193 1.00 95.44 428 GLY A N 1
ATOM 3264 C CA . GLY A 1 428 ? 5.116 -29.149 -14.619 1.00 95.44 428 GLY A CA 1
ATOM 3265 C C . GLY A 1 428 ? 5.492 -28.058 -15.621 1.00 95.44 428 GLY A C 1
ATOM 3266 O O . GLY A 1 428 ? 4.774 -27.066 -15.765 1.00 95.44 428 GLY A O 1
ATOM 3267 N N . ASN A 1 429 ? 6.571 -28.271 -16.380 1.00 97.38 429 ASN A N 1
ATOM 3268 C CA . ASN A 1 429 ? 6.978 -27.366 -17.453 1.00 97.38 429 ASN A CA 1
ATOM 3269 C C . ASN A 1 429 ? 5.922 -27.259 -18.552 1.00 97.38 429 ASN A C 1
ATOM 3271 O O . ASN A 1 429 ? 5.531 -26.152 -18.916 1.00 97.38 429 ASN A O 1
ATOM 3275 N N . GLN A 1 430 ? 5.401 -28.387 -19.037 1.00 94.56 430 GLN A N 1
ATOM 3276 C CA . GLN A 1 430 ? 4.342 -28.394 -20.044 1.00 94.56 430 GLN A CA 1
ATOM 3277 C C . GLN A 1 430 ? 3.105 -27.611 -19.579 1.00 94.56 430 GLN A C 1
ATOM 3279 O O . GLN A 1 430 ? 2.475 -26.916 -20.375 1.00 94.56 430 GLN A O 1
ATOM 3284 N N . LYS A 1 431 ? 2.762 -27.707 -18.291 1.00 94.69 431 LYS A N 1
ATOM 3285 C CA . LYS A 1 431 ? 1.559 -27.091 -17.730 1.00 94.69 431 LYS A CA 1
ATOM 3286 C C . LYS A 1 431 ? 1.710 -25.598 -17.434 1.00 94.69 431 LYS A C 1
ATOM 3288 O O . LYS A 1 431 ? 0.764 -24.839 -17.649 1.00 94.69 431 LYS A O 1
ATOM 3293 N N . TYR A 1 432 ? 2.858 -25.171 -16.904 1.00 96.75 432 TYR A N 1
ATOM 3294 C CA . TYR A 1 432 ? 3.008 -23.831 -16.322 1.00 96.75 432 TYR A CA 1
ATOM 3295 C C . TYR A 1 432 ? 3.929 -22.889 -17.087 1.00 96.75 432 TYR A C 1
ATOM 3297 O O . TYR A 1 432 ? 3.747 -21.679 -16.968 1.00 96.75 432 TYR A O 1
ATOM 3305 N N . LEU A 1 433 ? 4.835 -23.389 -17.930 1.00 94.88 433 LEU A N 1
ATOM 3306 C CA . LEU A 1 433 ? 5.793 -22.543 -18.651 1.00 94.88 433 LEU A CA 1
ATOM 3307 C C . LEU A 1 433 ? 5.098 -21.467 -19.497 1.00 94.88 433 LEU A C 1
ATOM 3309 O O . LEU A 1 433 ? 5.431 -20.288 -19.407 1.00 94.88 433 LEU A O 1
ATOM 3313 N N . ALA A 1 434 ? 4.063 -21.857 -20.249 1.00 93.56 434 ALA A N 1
ATOM 3314 C CA . ALA A 1 434 ? 3.307 -20.950 -21.115 1.00 93.56 434 ALA A CA 1
ATOM 3315 C C . ALA A 1 434 ? 2.559 -19.847 -20.343 1.00 93.56 434 ALA A C 1
ATOM 3317 O O . ALA A 1 434 ? 2.171 -18.837 -20.923 1.00 93.56 434 ALA A O 1
ATOM 3318 N N . ARG A 1 435 ? 2.364 -20.010 -19.031 1.00 96.56 435 ARG A N 1
ATOM 3319 C CA . ARG A 1 435 ? 1.696 -19.006 -18.201 1.00 96.56 435 ARG A CA 1
ATOM 3320 C C . ARG A 1 435 ? 2.649 -17.894 -17.766 1.00 96.56 435 ARG A C 1
ATOM 3322 O O . ARG A 1 435 ? 2.147 -16.836 -17.416 1.00 96.56 435 ARG A O 1
ATOM 3329 N N . ILE A 1 436 ? 3.970 -18.090 -17.792 1.00 98.00 436 ILE A N 1
ATOM 3330 C CA . ILE A 1 436 ? 4.949 -17.089 -17.334 1.00 98.00 436 ILE A CA 1
ATOM 3331 C C . ILE A 1 436 ? 5.232 -16.093 -18.461 1.00 98.00 436 ILE A C 1
ATOM 3333 O O . ILE A 1 436 ? 5.906 -16.419 -19.438 1.00 98.00 436 ILE A O 1
ATOM 3337 N N . ASN A 1 437 ? 4.710 -14.877 -18.317 1.00 94.25 437 ASN A N 1
ATOM 3338 C CA . ASN A 1 437 ? 4.816 -13.814 -19.314 1.00 94.25 437 ASN A CA 1
ATOM 3339 C C . ASN A 1 437 ? 4.975 -12.398 -18.732 1.00 94.25 437 ASN A C 1
ATOM 3341 O O . ASN A 1 437 ? 5.350 -11.490 -19.467 1.00 94.25 437 ASN A O 1
ATOM 3345 N N . GLY A 1 438 ? 4.710 -12.187 -17.438 1.00 95.69 438 GLY A N 1
ATOM 3346 C CA . GLY A 1 438 ? 4.752 -10.867 -16.802 1.00 95.69 438 GLY A CA 1
ATOM 3347 C C . GLY A 1 438 ? 3.822 -9.838 -17.457 1.00 95.69 438 GLY A C 1
ATOM 3348 O O . GLY A 1 438 ? 4.167 -8.659 -17.509 1.00 95.69 438 GLY A O 1
ATOM 3349 N N . ASP A 1 439 ? 2.688 -10.267 -18.019 1.00 94.75 439 ASP A N 1
ATOM 3350 C CA . ASP A 1 439 ? 1.785 -9.409 -18.798 1.00 94.75 439 ASP A CA 1
ATOM 3351 C C . ASP A 1 439 ? 0.818 -8.601 -17.913 1.00 94.75 439 ASP A C 1
ATOM 3353 O O . ASP A 1 439 ? -0.402 -8.732 -17.986 1.00 94.75 439 ASP A O 1
ATOM 3357 N N . PHE A 1 440 ? 1.374 -7.774 -17.031 1.00 95.75 440 PHE A N 1
ATOM 3358 C CA . PHE A 1 440 ? 0.620 -6.872 -16.165 1.00 95.75 440 PHE A CA 1
ATOM 3359 C C . PHE A 1 440 ? 1.436 -5.620 -15.862 1.00 95.75 440 PHE A C 1
ATOM 3361 O O . PHE A 1 440 ? 2.660 -5.649 -15.916 1.00 95.75 440 PHE A O 1
ATOM 3368 N N . THR A 1 441 ? 0.757 -4.520 -15.550 1.00 91.88 441 THR A N 1
ATOM 3369 C CA . THR A 1 441 ? 1.369 -3.285 -15.051 1.00 91.88 441 THR A CA 1
ATOM 3370 C C . THR A 1 441 ? 0.470 -2.685 -13.971 1.00 91.88 441 THR A C 1
ATOM 3372 O O . THR A 1 441 ? -0.764 -2.784 -14.030 1.00 91.88 441 THR A O 1
ATOM 3375 N N . GLY A 1 442 ? 1.088 -2.055 -12.980 1.00 89.62 442 GLY A N 1
ATOM 3376 C CA . GLY A 1 442 ? 0.408 -1.503 -11.813 1.00 89.62 442 GLY A CA 1
ATOM 3377 C C . GLY A 1 442 ? 1.413 -1.015 -10.782 1.00 89.62 442 GLY A C 1
ATOM 3378 O O . GLY A 1 442 ? 2.602 -0.927 -11.079 1.00 89.62 442 GLY A O 1
ATOM 3379 N N . THR A 1 443 ? 0.959 -0.719 -9.570 1.00 93.56 443 THR A N 1
ATOM 3380 C CA . THR A 1 443 ? 1.884 -0.517 -8.444 1.00 93.56 443 THR A CA 1
ATOM 3381 C C . THR A 1 443 ? 2.542 -1.837 -8.032 1.00 93.56 443 THR A C 1
ATOM 3383 O O . THR A 1 443 ? 2.079 -2.921 -8.394 1.00 93.56 443 THR A O 1
ATOM 3386 N N . THR A 1 444 ? 3.606 -1.770 -7.237 1.00 95.00 444 THR A N 1
ATOM 3387 C CA . THR A 1 444 ? 4.302 -2.939 -6.694 1.00 95.00 444 THR A CA 1
ATOM 3388 C C . THR A 1 444 ? 3.322 -3.846 -5.940 1.00 95.00 444 THR A C 1
ATOM 3390 O O . THR A 1 444 ? 3.356 -5.064 -6.109 1.00 95.00 444 THR A O 1
ATOM 3393 N N . ASP A 1 445 ? 2.383 -3.266 -5.181 1.00 95.56 445 ASP A N 1
ATOM 3394 C CA . ASP A 1 445 ? 1.335 -4.027 -4.492 1.00 95.56 445 ASP A CA 1
ATOM 3395 C C . ASP A 1 445 ? 0.340 -4.677 -5.459 1.00 95.56 445 ASP A C 1
ATOM 3397 O O . ASP A 1 445 ? -0.004 -5.848 -5.305 1.00 95.56 445 ASP A O 1
ATOM 3401 N N . GLU A 1 446 ? -0.107 -3.946 -6.481 1.00 96.19 446 GLU A N 1
ATOM 3402 C CA . GLU A 1 446 ? -1.007 -4.485 -7.503 1.00 96.19 446 GLU A CA 1
ATOM 3403 C C . GLU A 1 446 ? -0.366 -5.651 -8.264 1.00 96.19 446 GLU A C 1
ATOM 3405 O O . GLU A 1 446 ? -1.041 -6.634 -8.567 1.00 96.19 446 GLU A O 1
ATOM 3410 N N . ILE A 1 447 ? 0.937 -5.574 -8.545 1.00 98.38 447 ILE A N 1
ATOM 3411 C CA . ILE A 1 447 ? 1.689 -6.646 -9.204 1.00 98.38 447 ILE A CA 1
ATOM 3412 C C . ILE A 1 447 ? 1.805 -7.872 -8.286 1.00 98.38 447 ILE A C 1
ATOM 3414 O O . ILE A 1 447 ? 1.626 -9.000 -8.754 1.00 98.38 447 ILE A O 1
ATOM 3418 N N . ILE A 1 448 ? 2.037 -7.673 -6.982 1.00 98.38 448 ILE A N 1
ATOM 3419 C CA . ILE A 1 448 ? 2.009 -8.752 -5.982 1.00 98.38 448 ILE A CA 1
ATOM 3420 C C . ILE A 1 448 ? 0.630 -9.424 -5.955 1.00 98.38 448 ILE A C 1
ATOM 3422 O O . ILE A 1 448 ? 0.550 -10.651 -6.028 1.00 98.38 448 ILE A O 1
ATOM 3426 N N . GLN A 1 449 ? -0.456 -8.644 -5.907 1.00 97.44 449 GLN A N 1
ATOM 3427 C CA . GLN A 1 449 ? -1.823 -9.172 -5.946 1.00 97.44 449 GLN A CA 1
ATOM 3428 C C . GLN A 1 449 ? -2.097 -9.953 -7.237 1.00 97.44 449 GLN A C 1
ATOM 3430 O O . GLN A 1 449 ? -2.656 -11.050 -7.192 1.00 97.44 449 GLN A O 1
ATOM 3435 N N . TRP A 1 450 ? -1.693 -9.405 -8.386 1.00 98.06 450 TRP A N 1
ATOM 3436 C CA . TRP A 1 450 ? -1.869 -10.037 -9.691 1.00 98.06 450 TRP A CA 1
ATOM 3437 C C . TRP A 1 450 ? -1.152 -11.386 -9.759 1.00 98.06 450 TRP A C 1
ATOM 3439 O O . TRP A 1 450 ? -1.758 -12.391 -10.137 1.00 98.06 450 TRP A O 1
ATOM 3449 N N . GLY A 1 451 ? 0.115 -11.429 -9.339 1.00 98.06 451 GLY A N 1
ATOM 3450 C CA . GLY A 1 451 ? 0.902 -12.656 -9.303 1.00 98.06 451 GLY A CA 1
ATOM 3451 C C . GLY A 1 451 ? 0.321 -13.690 -8.336 1.00 98.06 451 GLY A C 1
ATOM 3452 O O . GLY A 1 451 ? 0.182 -14.859 -8.698 1.00 98.06 451 GLY A O 1
ATOM 3453 N N . ALA A 1 452 ? -0.077 -13.262 -7.135 1.00 98.31 452 ALA A N 1
ATOM 3454 C CA . ALA A 1 452 ? -0.704 -14.125 -6.135 1.00 98.31 452 ALA A CA 1
ATOM 3455 C C . ALA A 1 452 ? -2.003 -14.754 -6.665 1.00 98.31 452 ALA A C 1
ATOM 3457 O O . ALA A 1 452 ? -2.180 -15.969 -6.598 1.00 98.31 452 ALA A O 1
ATOM 3458 N N . CYS A 1 453 ? -2.867 -13.954 -7.295 1.00 97.56 453 CYS A N 1
ATOM 3459 C CA . CYS A 1 453 ? -4.074 -14.441 -7.956 1.00 97.56 453 CYS A CA 1
ATOM 3460 C C . CYS A 1 453 ? -3.758 -15.452 -9.069 1.00 97.56 453 CYS A C 1
ATOM 3462 O O . CYS A 1 453 ? -4.312 -16.554 -9.086 1.00 97.56 453 CYS A O 1
ATOM 3464 N N . LYS A 1 454 ? -2.839 -15.105 -9.980 1.00 97.31 454 LYS A N 1
ATOM 3465 C CA . LYS A 1 454 ? -2.530 -15.892 -11.187 1.00 97.31 454 LYS A CA 1
ATOM 3466 C C . LYS A 1 454 ? -1.991 -17.282 -10.860 1.00 97.31 454 LYS A C 1
ATOM 3468 O O . LYS A 1 454 ? -2.183 -18.231 -11.627 1.00 97.31 454 LYS A O 1
ATOM 3473 N N . TRP A 1 455 ? -1.322 -17.400 -9.720 1.00 98.25 455 TRP A N 1
ATOM 3474 C CA . TRP A 1 455 ? -0.722 -18.643 -9.246 1.00 98.25 455 TRP A CA 1
ATOM 3475 C C . TRP A 1 455 ? -1.480 -19.283 -8.080 1.00 98.25 455 TRP A C 1
ATOM 3477 O O . TRP A 1 455 ? -1.091 -20.356 -7.620 1.00 98.25 455 TRP A O 1
ATOM 3487 N N . GLY A 1 456 ? -2.604 -18.693 -7.658 1.00 94.62 456 GLY A N 1
ATOM 3488 C CA . GLY A 1 456 ? -3.442 -19.214 -6.581 1.00 94.62 456 GLY A CA 1
ATOM 3489 C C . GLY A 1 456 ? -2.675 -19.331 -5.266 1.00 94.62 456 GLY A C 1
ATOM 3490 O O . GLY A 1 456 ? -2.660 -20.408 -4.673 1.00 94.62 456 GLY A O 1
ATOM 3491 N N . LEU A 1 457 ? -1.993 -18.258 -4.870 1.00 96.94 457 LEU A N 1
ATOM 3492 C CA . LEU A 1 457 ? -1.157 -18.154 -3.674 1.00 96.94 457 LEU A CA 1
ATOM 3493 C C . LEU A 1 457 ? -1.684 -17.046 -2.757 1.00 96.94 457 LEU A C 1
ATOM 3495 O O . LEU A 1 457 ? -2.328 -16.103 -3.222 1.00 96.94 457 LEU A O 1
ATOM 3499 N N . ASP A 1 458 ? -1.399 -17.151 -1.461 1.00 94.94 458 ASP A N 1
ATOM 3500 C CA . ASP A 1 458 ? -1.767 -16.130 -0.486 1.00 94.94 458 ASP A CA 1
ATOM 3501 C C . ASP A 1 458 ? -0.959 -14.846 -0.709 1.00 94.94 458 ASP A C 1
ATOM 3503 O O . ASP A 1 458 ? 0.272 -14.818 -0.611 1.00 94.94 458 ASP A O 1
ATOM 3507 N N . GLU A 1 459 ? -1.662 -13.758 -1.013 1.00 95.06 459 GLU A N 1
ATOM 3508 C CA . GLU A 1 459 ? -1.034 -12.475 -1.319 1.00 95.06 459 GLU A CA 1
ATOM 3509 C C . GLU A 1 459 ? -0.242 -11.891 -0.140 1.00 95.06 459 GLU A C 1
ATOM 3511 O O . GLU A 1 459 ? 0.752 -11.207 -0.361 1.00 95.06 459 GLU A O 1
ATOM 3516 N N . GLU A 1 460 ? -0.621 -12.167 1.111 1.00 94.31 460 GLU A N 1
ATOM 3517 C CA . GLU A 1 460 ? 0.092 -11.659 2.286 1.00 94.31 460 GLU A CA 1
ATOM 3518 C C . GLU A 1 460 ? 1.409 -12.414 2.492 1.00 94.31 460 GLU A C 1
ATOM 3520 O O . GLU A 1 460 ? 2.406 -11.809 2.888 1.00 94.31 460 GLU A O 1
ATOM 3525 N N . ILE A 1 461 ? 1.454 -13.710 2.155 1.00 97.00 461 ILE A N 1
ATOM 3526 C CA . ILE A 1 461 ? 2.708 -14.476 2.133 1.00 97.00 461 ILE A CA 1
ATOM 3527 C C . ILE A 1 461 ? 3.634 -13.920 1.050 1.00 97.00 461 ILE A C 1
ATOM 3529 O O . ILE A 1 461 ? 4.828 -13.750 1.292 1.00 97.00 461 ILE A O 1
ATOM 3533 N N . VAL A 1 462 ? 3.110 -13.580 -0.133 1.00 98.38 462 VAL A N 1
ATOM 3534 C CA . VAL A 1 462 ? 3.921 -12.949 -1.190 1.00 98.38 462 VAL A CA 1
ATOM 3535 C C . VAL A 1 462 ? 4.466 -11.591 -0.736 1.00 98.38 462 VAL A C 1
ATOM 3537 O O . VAL A 1 462 ? 5.657 -11.338 -0.912 1.00 98.38 462 VAL A O 1
ATOM 3540 N N . ARG A 1 463 ? 3.645 -10.751 -0.092 1.00 97.69 463 ARG A N 1
ATOM 3541 C CA . ARG A 1 463 ? 4.086 -9.476 0.501 1.00 97.69 463 ARG A CA 1
ATOM 3542 C C . ARG A 1 463 ? 5.199 -9.664 1.532 1.00 97.69 463 ARG A C 1
ATOM 3544 O O . ARG A 1 463 ? 6.179 -8.917 1.502 1.00 97.69 463 ARG A O 1
ATOM 3551 N N . ALA A 1 464 ? 5.073 -10.664 2.406 1.00 95.50 464 ALA A N 1
ATOM 3552 C CA . ALA A 1 464 ? 6.073 -10.988 3.419 1.00 95.50 464 ALA A CA 1
ATOM 3553 C C . ALA A 1 464 ? 7.390 -11.482 2.810 1.00 95.50 464 ALA A C 1
ATOM 3555 O O . ALA A 1 464 ? 8.459 -11.054 3.243 1.00 95.50 464 ALA A O 1
ATOM 3556 N N . VAL A 1 465 ? 7.322 -12.324 1.774 1.00 97.50 465 VAL A N 1
ATOM 3557 C CA . VAL A 1 465 ? 8.511 -12.748 1.022 1.00 97.50 465 VAL A CA 1
ATOM 3558 C C . VAL A 1 465 ? 9.166 -11.540 0.360 1.00 97.50 465 VAL A C 1
ATOM 3560 O O . VAL A 1 465 ? 10.348 -11.316 0.572 1.00 97.50 465 VAL A O 1
ATOM 3563 N N . ALA A 1 466 ? 8.418 -10.701 -0.358 1.00 97.56 466 ALA A N 1
ATOM 3564 C CA . ALA A 1 466 ? 8.977 -9.501 -0.980 1.00 97.56 466 ALA A CA 1
ATOM 3565 C C . ALA A 1 466 ? 9.611 -8.544 0.049 1.00 97.56 466 ALA A C 1
ATOM 3567 O O . ALA A 1 466 ? 10.613 -7.889 -0.245 1.00 97.56 466 ALA A O 1
ATOM 3568 N N . ALA A 1 467 ? 9.049 -8.447 1.261 1.00 93.81 467 ALA A N 1
ATOM 3569 C CA . ALA A 1 467 ? 9.635 -7.654 2.339 1.00 93.81 467 ALA A CA 1
ATOM 3570 C C . ALA A 1 467 ? 10.978 -8.248 2.794 1.00 93.81 467 ALA A C 1
ATOM 3572 O O . ALA A 1 467 ? 11.965 -7.522 2.855 1.00 93.81 467 ALA A O 1
ATOM 3573 N N . GLN A 1 468 ? 11.040 -9.561 3.029 1.00 93.88 468 GLN A N 1
ATOM 3574 C CA . GLN A 1 468 ? 12.273 -10.261 3.402 1.00 93.88 468 GLN A CA 1
ATOM 3575 C C . GLN A 1 468 ? 13.352 -10.205 2.312 1.00 93.88 468 GLN A C 1
ATOM 3577 O O . GLN A 1 468 ? 14.529 -10.056 2.627 1.00 93.88 468 GLN A O 1
ATOM 3582 N N . GLU A 1 469 ? 12.961 -10.373 1.052 1.00 89.06 469 GLU A N 1
ATOM 3583 C CA . GLU A 1 469 ? 13.886 -10.530 -0.073 1.00 89.06 469 GLU A CA 1
ATOM 3584 C C . GLU A 1 469 ? 14.510 -9.212 -0.514 1.00 89.06 469 GLU A C 1
ATOM 3586 O O . GLU A 1 469 ? 15.675 -9.151 -0.899 1.00 89.06 469 GLU A O 1
ATOM 3591 N N . SER A 1 470 ? 13.720 -8.142 -0.501 1.00 91.19 470 SER A N 1
ATOM 3592 C CA . SER A 1 470 ? 14.128 -6.901 -1.151 1.00 91.19 470 SER A CA 1
ATOM 3593 C C . SER A 1 470 ? 13.590 -5.645 -0.494 1.00 91.19 470 SER A C 1
ATOM 3595 O O . SER A 1 470 ? 13.806 -4.553 -1.018 1.00 91.19 470 SER A O 1
ATOM 3597 N N . TRP A 1 471 ? 12.842 -5.774 0.604 1.00 88.12 471 TRP A N 1
ATOM 3598 C CA . TRP A 1 471 ? 12.029 -4.684 1.130 1.00 88.12 471 TRP A CA 1
ATOM 3599 C C . TRP A 1 471 ? 11.120 -4.077 0.049 1.00 88.12 471 TRP A C 1
ATOM 3601 O O . TRP A 1 471 ? 10.889 -2.873 0.042 1.00 88.12 471 TRP A O 1
ATOM 3611 N N . TRP A 1 472 ? 10.633 -4.897 -0.888 1.00 94.25 472 TRP A N 1
ATOM 3612 C CA . TRP A 1 472 ? 9.879 -4.516 -2.090 1.00 94.25 472 TRP A CA 1
ATOM 3613 C C . TRP A 1 472 ? 10.654 -3.708 -3.152 1.00 94.25 472 TRP A C 1
ATOM 3615 O O . TRP A 1 472 ? 10.043 -3.089 -4.019 1.00 94.25 472 TRP A O 1
ATOM 3625 N N . ARG A 1 473 ? 11.987 -3.716 -3.160 1.00 91.81 473 ARG A N 1
ATOM 3626 C CA . ARG A 1 473 ? 12.778 -2.990 -4.168 1.00 91.81 473 ARG A CA 1
ATOM 3627 C C . ARG A 1 473 ? 13.178 -3.868 -5.343 1.00 91.81 473 ARG A C 1
ATOM 3629 O O . ARG A 1 473 ? 13.863 -4.875 -5.192 1.00 91.81 473 ARG A O 1
ATOM 3636 N N . GLN A 1 474 ? 12.856 -3.423 -6.550 1.00 94.94 474 GLN A N 1
ATOM 3637 C CA . GLN A 1 474 ? 13.304 -4.087 -7.770 1.00 94.94 474 GLN A CA 1
ATOM 3638 C C . GLN A 1 474 ? 14.809 -3.919 -8.025 1.00 94.94 474 GLN A C 1
ATOM 3640 O O . GLN A 1 474 ? 15.417 -4.727 -8.720 1.00 94.94 474 GLN A O 1
ATOM 3645 N N . SER A 1 475 ? 15.430 -2.885 -7.461 1.00 89.50 475 SER A N 1
ATOM 3646 C CA . SER A 1 475 ? 16.869 -2.646 -7.586 1.00 89.50 475 SER A CA 1
ATOM 3647 C C . SER A 1 475 ? 17.728 -3.548 -6.694 1.00 89.50 475 SER A C 1
ATOM 3649 O O . SER A 1 475 ? 18.951 -3.491 -6.802 1.00 89.50 475 SER A O 1
ATOM 3651 N N . THR A 1 476 ? 17.131 -4.368 -5.820 1.00 87.62 476 THR A N 1
ATOM 3652 C CA . THR A 1 476 ? 17.886 -5.212 -4.886 1.00 87.62 476 THR A CA 1
ATOM 3653 C C . THR A 1 476 ? 18.717 -6.258 -5.621 1.00 87.62 476 THR A C 1
ATOM 3655 O O . THR A 1 476 ? 18.201 -7.038 -6.429 1.00 87.62 476 THR A O 1
ATOM 3658 N N . LEU A 1 477 ? 20.008 -6.281 -5.287 1.00 88.81 477 LEU A N 1
ATOM 3659 C CA . LEU A 1 477 ? 21.005 -7.210 -5.804 1.00 88.81 477 LEU A CA 1
ATOM 3660 C C . LEU A 1 477 ? 21.467 -8.148 -4.684 1.00 88.81 477 LEU A C 1
ATOM 3662 O O . LEU A 1 477 ? 21.921 -7.686 -3.636 1.00 88.81 477 LEU A O 1
ATOM 3666 N N . GLY A 1 478 ? 21.390 -9.452 -4.928 1.00 86.62 478 GLY A N 1
ATOM 3667 C CA . GLY A 1 478 ? 21.796 -10.506 -4.002 1.00 86.62 478 GLY A CA 1
ATOM 3668 C C . GLY A 1 478 ? 22.898 -11.403 -4.567 1.00 86.62 478 GLY A C 1
ATOM 3669 O O . GLY A 1 478 ? 23.192 -11.391 -5.767 1.00 86.62 478 GLY A O 1
ATOM 3670 N N . ASP A 1 479 ? 23.505 -12.198 -3.683 1.00 84.06 479 ASP A N 1
ATOM 3671 C CA . ASP A 1 479 ? 24.486 -13.239 -4.023 1.00 84.06 479 ASP A CA 1
ATOM 3672 C C . ASP A 1 479 ? 25.700 -12.729 -4.824 1.00 84.06 479 ASP A C 1
ATOM 3674 O O . ASP A 1 479 ? 25.974 -13.179 -5.937 1.00 84.06 479 ASP A O 1
ATOM 3678 N N . TYR A 1 480 ? 26.448 -11.773 -4.260 1.00 85.81 480 TYR A N 1
ATOM 3679 C CA . TYR A 1 480 ? 27.695 -11.297 -4.868 1.00 85.81 480 TYR A CA 1
ATOM 3680 C C . TYR A 1 480 ? 28.782 -12.379 -4.818 1.00 85.81 480 TYR A C 1
ATOM 3682 O O . TYR A 1 480 ? 29.240 -12.765 -3.742 1.00 85.81 480 TYR A O 1
ATOM 3690 N N . ASN A 1 481 ? 29.246 -12.835 -5.981 1.00 85.62 481 ASN A N 1
ATOM 3691 C CA . ASN A 1 481 ? 30.228 -13.922 -6.091 1.00 85.62 481 ASN A CA 1
ATOM 3692 C C . ASN A 1 481 ? 31.694 -13.443 -6.173 1.00 85.62 481 ASN A C 1
ATOM 3694 O O . ASN A 1 481 ? 32.586 -14.212 -6.531 1.00 85.62 481 ASN A O 1
ATOM 3698 N N . GLY A 1 482 ? 31.954 -12.167 -5.866 1.00 79.81 482 GLY A N 1
ATOM 3699 C CA . GLY A 1 482 ? 33.276 -11.545 -6.003 1.00 79.81 482 GLY A CA 1
ATOM 3700 C C . GLY A 1 482 ? 33.506 -10.844 -7.345 1.00 79.81 482 GLY A C 1
ATOM 3701 O O . GLY A 1 482 ? 34.503 -10.135 -7.482 1.00 79.81 482 GLY A O 1
ATOM 3702 N N . LYS A 1 483 ? 32.591 -11.006 -8.308 1.00 85.31 483 LYS A N 1
ATOM 3703 C CA . LYS A 1 483 ? 32.642 -10.347 -9.619 1.00 85.31 483 LYS A CA 1
ATOM 3704 C C . LYS A 1 483 ? 31.304 -9.729 -10.014 1.00 85.31 483 LYS A C 1
ATOM 3706 O O . LYS A 1 483 ? 31.264 -8.556 -10.361 1.00 85.31 483 LYS A O 1
ATOM 3711 N N . ASP A 1 484 ? 30.236 -10.516 -9.949 1.00 85.88 484 ASP A N 1
ATOM 3712 C CA . ASP A 1 484 ? 28.887 -10.125 -10.347 1.00 85.88 484 ASP A CA 1
ATOM 3713 C C . ASP A 1 484 ? 27.883 -10.520 -9.250 1.00 85.88 484 ASP A C 1
ATOM 3715 O O . ASP A 1 484 ? 28.159 -11.383 -8.412 1.00 85.88 484 ASP A O 1
ATOM 3719 N N . TYR A 1 485 ? 26.704 -9.901 -9.271 1.00 87.50 485 TYR A N 1
ATOM 3720 C CA . TYR A 1 485 ? 25.544 -10.366 -8.505 1.00 87.50 485 TYR A CA 1
ATOM 3721 C C . TYR A 1 485 ? 24.836 -11.503 -9.252 1.00 87.50 485 TYR A C 1
ATOM 3723 O O . TYR A 1 485 ? 24.964 -11.631 -10.476 1.00 87.50 485 TYR A O 1
ATOM 3731 N N . GLU A 1 486 ? 24.105 -12.349 -8.527 1.00 90.44 486 GLU A N 1
ATOM 3732 C CA . GLU A 1 486 ? 23.391 -13.481 -9.127 1.00 90.44 486 GLU A CA 1
ATOM 3733 C C . GLU A 1 486 ? 21.880 -13.426 -8.926 1.00 90.44 486 GLU A C 1
ATOM 3735 O O . GLU A 1 486 ? 21.173 -13.946 -9.789 1.00 90.44 486 GLU A O 1
ATOM 3740 N N . SER A 1 487 ? 21.390 -12.773 -7.872 1.00 90.88 487 SER A N 1
ATOM 3741 C CA . SER A 1 487 ? 19.962 -12.673 -7.546 1.00 90.88 487 SER A CA 1
ATOM 3742 C C . SER A 1 487 ? 19.449 -11.250 -7.710 1.00 90.88 487 SER A C 1
ATOM 3744 O O . SER A 1 487 ? 20.131 -10.289 -7.352 1.00 90.88 487 SER A O 1
ATOM 3746 N N . TYR A 1 488 ? 18.258 -11.112 -8.298 1.00 91.19 488 TYR A N 1
ATOM 3747 C CA . TYR A 1 488 ? 17.747 -9.812 -8.729 1.00 91.19 488 TYR A CA 1
ATOM 3748 C C . TYR A 1 488 ? 16.272 -9.613 -8.410 1.00 91.19 488 TYR A C 1
ATOM 3750 O O . TYR A 1 488 ? 15.446 -10.521 -8.556 1.00 91.19 488 TYR A O 1
ATOM 3758 N N . GLY A 1 489 ? 15.935 -8.366 -8.097 1.00 91.62 489 GLY A N 1
ATOM 3759 C CA . GLY A 1 489 ? 14.566 -7.878 -8.095 1.00 91.62 489 GLY A CA 1
ATOM 3760 C C . GLY A 1 489 ? 13.739 -8.290 -6.887 1.00 91.62 489 GLY A C 1
ATOM 3761 O O . GLY A 1 489 ? 14.252 -8.800 -5.889 1.00 91.62 489 GLY A O 1
ATOM 3762 N N . LEU A 1 490 ? 12.437 -8.037 -6.999 1.00 95.50 490 LEU A N 1
ATOM 3763 C CA . LEU A 1 490 ? 11.491 -8.064 -5.886 1.00 95.50 490 LEU A CA 1
ATOM 3764 C C . LEU A 1 490 ? 11.519 -9.364 -5.068 1.00 95.50 490 LEU A C 1
ATOM 3766 O O . LEU A 1 490 ? 11.469 -9.318 -3.839 1.00 95.50 490 LEU A O 1
ATOM 3770 N N . LEU A 1 491 ? 11.601 -10.504 -5.755 1.00 97.75 491 LEU A N 1
ATOM 3771 C CA . LEU A 1 491 ? 11.606 -11.845 -5.171 1.00 97.75 491 LEU A CA 1
ATOM 3772 C C . LEU A 1 491 ? 12.945 -12.576 -5.378 1.00 97.75 491 LEU A C 1
ATOM 3774 O O . LEU A 1 491 ? 12.978 -13.798 -5.286 1.00 97.75 491 LEU A O 1
ATOM 3778 N N . GLN A 1 492 ? 14.033 -11.847 -5.663 1.00 95.88 492 GLN A N 1
ATOM 3779 C CA . GLN A 1 492 ? 15.405 -12.375 -5.765 1.00 95.88 492 GLN A CA 1
ATOM 3780 C C . GLN A 1 492 ? 15.548 -13.576 -6.723 1.00 95.88 492 GLN A C 1
ATOM 3782 O O . GLN A 1 492 ? 16.021 -14.651 -6.365 1.00 95.88 492 GLN A O 1
ATOM 3787 N N . VAL A 1 493 ? 15.163 -13.389 -7.992 1.00 96.75 493 VAL A N 1
ATOM 3788 C CA . VAL A 1 493 ? 15.316 -14.422 -9.033 1.00 96.75 493 VAL A CA 1
ATOM 3789 C C . VAL A 1 493 ? 16.793 -14.576 -9.399 1.00 96.75 493 VAL A C 1
ATOM 3791 O O . VAL A 1 493 ? 17.400 -13.665 -9.969 1.00 96.75 493 VAL A O 1
ATOM 3794 N N . ARG A 1 494 ? 17.364 -15.747 -9.100 1.00 92.75 494 ARG A N 1
ATOM 3795 C CA . ARG A 1 494 ? 18.782 -16.059 -9.322 1.00 92.75 494 ARG A CA 1
ATOM 3796 C C . ARG A 1 494 ? 19.111 -16.495 -10.755 1.00 92.75 494 ARG A C 1
ATOM 3798 O O . ARG A 1 494 ? 18.761 -17.596 -11.178 1.00 92.75 494 ARG A O 1
ATOM 3805 N N . ARG A 1 495 ? 19.866 -15.682 -11.501 1.00 91.38 495 ARG A N 1
ATOM 3806 C CA . ARG A 1 495 ? 20.172 -15.904 -12.933 1.00 91.38 495 ARG A CA 1
ATOM 3807 C C . ARG A 1 495 ? 20.973 -17.175 -13.232 1.00 91.38 495 ARG A C 1
ATOM 3809 O O . ARG A 1 495 ? 20.943 -17.650 -14.361 1.00 91.38 495 ARG A O 1
ATOM 3816 N N . THR A 1 496 ? 21.744 -17.678 -12.266 1.00 89.81 496 THR A N 1
ATOM 3817 C CA . THR A 1 496 ? 22.594 -18.872 -12.431 1.00 89.81 496 THR A CA 1
ATOM 3818 C C . THR A 1 496 ? 21.815 -20.176 -12.298 1.00 89.81 496 THR A C 1
ATOM 3820 O O . THR A 1 496 ? 22.278 -21.200 -12.791 1.00 89.81 496 THR A O 1
ATOM 3823 N N . TYR A 1 497 ? 20.627 -20.128 -11.691 1.00 89.31 497 TYR A N 1
ATOM 3824 C CA . TYR A 1 497 ? 19.750 -21.285 -11.513 1.00 89.31 497 TYR A CA 1
ATOM 3825 C C . TYR A 1 497 ? 18.488 -21.205 -12.360 1.00 89.31 497 TYR A C 1
ATOM 3827 O O . TYR A 1 497 ? 17.967 -22.247 -12.723 1.00 89.31 497 TYR A O 1
ATOM 3835 N N . HIS A 1 498 ? 18.011 -19.998 -12.669 1.00 94.50 498 HIS A N 1
ATOM 3836 C CA . HIS A 1 498 ? 16.744 -19.768 -13.356 1.00 94.50 498 HIS A CA 1
ATOM 3837 C C . HIS A 1 498 ? 16.964 -19.328 -14.806 1.00 94.50 498 HIS A C 1
ATOM 3839 O O . HIS A 1 498 ? 17.031 -18.133 -15.119 1.00 94.50 498 HIS A O 1
ATOM 3845 N N . GLU A 1 499 ? 17.105 -20.303 -15.701 1.00 93.00 499 GLU A N 1
ATOM 3846 C CA . GLU A 1 499 ? 17.514 -20.083 -17.085 1.00 93.00 499 GLU A CA 1
ATOM 3847 C C . GLU A 1 499 ? 16.452 -19.315 -17.881 1.00 93.00 499 GLU A C 1
ATOM 3849 O O . GLU A 1 499 ? 15.257 -19.588 -17.801 1.00 93.00 499 GLU A O 1
ATOM 3854 N N . GLY A 1 500 ? 16.890 -18.354 -18.698 1.00 92.38 500 GLY A N 1
ATOM 3855 C CA . GLY A 1 500 ? 16.001 -17.551 -19.545 1.00 92.38 500 GLY A CA 1
ATOM 3856 C C . GLY A 1 500 ? 15.255 -16.433 -18.813 1.00 92.38 500 GLY A C 1
ATOM 3857 O O . GLY A 1 500 ? 14.511 -15.694 -19.453 1.00 92.38 500 GLY A O 1
ATOM 3858 N N . THR A 1 501 ? 15.457 -16.265 -17.501 1.00 95.06 501 THR A N 1
ATOM 3859 C CA . THR A 1 501 ? 14.809 -15.184 -16.739 1.00 95.06 501 THR A CA 1
ATOM 3860 C C . THR A 1 501 ? 15.563 -13.856 -16.822 1.00 95.06 501 THR A C 1
ATOM 3862 O O . THR A 1 501 ? 14.947 -12.793 -16.850 1.00 95.06 501 THR A O 1
ATOM 3865 N N . HIS A 1 502 ? 16.894 -13.898 -16.901 1.00 92.75 502 HIS A N 1
ATOM 3866 C CA . HIS A 1 502 ? 17.745 -12.719 -17.042 1.00 92.75 502 HIS A CA 1
ATOM 3867 C C . HIS A 1 502 ? 17.908 -12.338 -18.529 1.00 92.75 502 HIS A C 1
ATOM 3869 O O . HIS A 1 502 ? 18.162 -13.226 -19.346 1.00 92.75 502 HIS A O 1
ATOM 3875 N N . PRO A 1 503 ? 17.844 -11.044 -18.909 1.00 94.12 503 PRO A N 1
ATOM 3876 C CA . PRO A 1 503 ? 17.828 -9.858 -18.041 1.00 94.12 503 PRO A CA 1
ATOM 3877 C C . PRO A 1 503 ? 16.434 -9.379 -17.607 1.00 94.12 503 PRO A C 1
ATOM 3879 O O . PRO A 1 503 ? 16.345 -8.461 -16.797 1.00 94.12 503 PRO A O 1
ATOM 3882 N N . THR A 1 504 ? 15.349 -9.968 -18.112 1.00 94.12 504 THR A N 1
ATOM 3883 C CA . THR A 1 504 ? 13.978 -9.478 -17.875 1.00 94.12 504 THR A CA 1
ATOM 3884 C C . THR A 1 504 ? 13.612 -9.431 -16.388 1.00 94.12 504 THR A C 1
ATOM 3886 O O . THR A 1 504 ? 12.971 -8.482 -15.946 1.00 94.12 504 THR A O 1
ATOM 3889 N N . SER A 1 505 ? 14.068 -10.395 -15.582 1.00 93.25 505 SER A N 1
ATOM 3890 C CA . SER A 1 505 ? 13.854 -10.412 -14.127 1.00 93.25 505 SER A CA 1
ATOM 3891 C C . SER A 1 505 ? 14.477 -9.222 -13.386 1.00 93.25 505 SER A C 1
ATOM 3893 O O . SER A 1 505 ? 14.067 -8.944 -12.259 1.00 93.25 505 SER A O 1
ATOM 3895 N N . VAL A 1 506 ? 15.422 -8.509 -14.010 1.00 92.38 506 VAL A N 1
ATOM 3896 C CA . VAL A 1 506 ? 16.057 -7.289 -13.484 1.00 92.38 506 VAL A CA 1
ATOM 3897 C C . VAL A 1 506 ? 15.240 -6.047 -13.832 1.00 92.38 506 VAL A C 1
ATOM 3899 O O . VAL A 1 506 ? 15.146 -5.123 -13.029 1.00 92.38 506 VAL A O 1
ATOM 3902 N N . THR A 1 507 ? 14.626 -6.014 -15.013 1.00 93.50 507 THR A N 1
ATOM 3903 C CA . THR A 1 507 ? 13.978 -4.809 -15.549 1.00 93.50 507 THR A CA 1
ATOM 3904 C C . THR A 1 507 ? 12.456 -4.812 -15.436 1.00 93.50 507 THR A C 1
ATOM 3906 O O . THR A 1 507 ? 11.856 -3.769 -15.658 1.00 93.50 507 THR A O 1
ATOM 3909 N N . SER A 1 508 ? 11.826 -5.937 -15.083 1.00 97.75 508 SER A N 1
ATOM 3910 C CA . SER A 1 508 ? 10.368 -6.089 -14.991 1.00 97.75 508 SER A CA 1
ATOM 3911 C C . SER A 1 508 ? 9.956 -6.684 -13.642 1.00 97.75 508 SER A C 1
ATOM 3913 O O . SER A 1 508 ? 10.194 -7.866 -13.381 1.00 97.75 508 SER A O 1
ATOM 3915 N N . VAL A 1 509 ? 9.280 -5.887 -12.803 1.00 98.19 509 VAL A N 1
ATOM 3916 C CA . VAL A 1 509 ? 8.655 -6.384 -11.560 1.00 98.19 509 VAL A CA 1
ATOM 3917 C C . VAL A 1 509 ? 7.554 -7.408 -11.860 1.00 98.19 509 VAL A C 1
ATOM 3919 O O . VAL A 1 509 ? 7.570 -8.469 -11.232 1.00 98.19 509 VAL A O 1
ATOM 3922 N N . PRO A 1 510 ? 6.648 -7.184 -12.839 1.00 98.06 510 PRO A N 1
ATOM 3923 C CA . PRO A 1 510 ? 5.649 -8.177 -13.226 1.00 98.06 510 PRO A CA 1
ATOM 3924 C C . PRO A 1 510 ? 6.257 -9.530 -13.583 1.00 98.06 510 PRO A C 1
ATOM 3926 O O . PRO A 1 510 ? 5.781 -10.550 -13.098 1.00 98.06 510 PRO A O 1
ATOM 3929 N N . PHE A 1 511 ? 7.331 -9.564 -14.378 1.00 98.50 511 PHE A N 1
ATOM 3930 C CA . PHE A 1 511 ? 7.996 -10.815 -14.742 1.00 98.50 511 PHE A CA 1
ATOM 3931 C C . PHE A 1 511 ? 8.741 -11.459 -13.569 1.00 98.50 511 PHE A C 1
ATOM 3933 O O . PHE A 1 511 ? 8.680 -12.677 -13.408 1.00 98.50 511 PHE A O 1
ATOM 3940 N N . ASN A 1 512 ? 9.424 -10.657 -12.743 1.00 98.56 512 ASN A N 1
ATOM 3941 C CA . ASN A 1 512 ? 10.114 -11.135 -11.543 1.00 98.56 512 ASN A CA 1
ATOM 3942 C C . ASN A 1 512 ? 9.139 -11.865 -10.603 1.00 98.56 512 ASN A C 1
ATOM 3944 O O . ASN A 1 512 ? 9.394 -13.000 -10.196 1.00 98.56 512 ASN A O 1
ATOM 3948 N N . VAL A 1 513 ? 7.981 -11.245 -10.349 1.00 98.81 513 VAL A N 1
ATOM 3949 C CA . VAL A 1 513 ? 6.907 -11.821 -9.534 1.00 98.81 513 VAL A CA 1
ATOM 3950 C C . VAL A 1 513 ? 6.290 -13.048 -10.203 1.00 98.81 513 VAL A C 1
ATOM 3952 O O . VAL A 1 513 ? 6.157 -14.091 -9.568 1.00 98.81 513 VAL A O 1
ATOM 3955 N N . ASP A 1 514 ? 5.945 -12.958 -11.488 1.00 98.75 514 ASP A N 1
ATOM 3956 C CA . ASP A 1 514 ? 5.299 -14.044 -12.230 1.00 98.75 514 ASP A CA 1
ATOM 3957 C C . ASP A 1 514 ? 6.143 -15.324 -12.253 1.00 98.75 514 ASP A C 1
ATOM 3959 O O . ASP A 1 514 ? 5.631 -16.413 -11.996 1.00 98.75 514 ASP A O 1
ATOM 3963 N N . TYR A 1 515 ? 7.448 -15.196 -12.512 1.00 98.62 515 TYR A N 1
ATOM 3964 C CA . TYR A 1 515 ? 8.356 -16.337 -12.537 1.00 98.62 515 TYR A CA 1
ATOM 3965 C C . TYR A 1 515 ? 8.479 -17.000 -11.163 1.00 98.62 515 TYR A C 1
ATOM 3967 O O . TYR A 1 515 ? 8.272 -18.209 -11.044 1.00 98.62 515 TYR A O 1
ATOM 3975 N N . ALA A 1 516 ? 8.794 -16.225 -10.120 1.00 98.62 516 ALA A N 1
ATOM 3976 C CA . ALA A 1 516 ? 9.026 -16.770 -8.783 1.00 98.62 516 ALA A CA 1
ATOM 3977 C C . ALA A 1 516 ? 7.765 -17.439 -8.208 1.00 98.62 516 ALA A C 1
ATOM 3979 O O . ALA A 1 516 ? 7.844 -18.484 -7.557 1.00 98.62 516 ALA A O 1
ATOM 3980 N N . LEU A 1 517 ? 6.581 -16.885 -8.485 1.00 98.81 517 LEU A N 1
ATOM 3981 C CA . LEU A 1 517 ? 5.316 -17.479 -8.054 1.00 98.81 517 LEU A CA 1
ATOM 3982 C C . LEU A 1 517 ? 4.904 -18.686 -8.907 1.00 98.81 517 LEU A C 1
ATOM 3984 O O . LEU A 1 517 ? 4.388 -19.657 -8.353 1.00 98.81 517 LEU A O 1
ATOM 3988 N N . GLY A 1 518 ? 5.207 -18.692 -10.208 1.00 98.19 518 GLY A N 1
ATOM 3989 C CA . GLY A 1 518 ? 5.066 -19.879 -11.055 1.00 98.19 518 GLY A CA 1
ATOM 3990 C C . GLY A 1 518 ? 5.956 -21.035 -10.602 1.00 98.19 518 GLY A C 1
ATOM 3991 O O . GLY A 1 518 ? 5.498 -22.176 -10.509 1.00 98.19 518 GLY A O 1
ATOM 3992 N N . TRP A 1 519 ? 7.199 -20.733 -10.223 1.00 98.44 519 TRP A N 1
ATOM 3993 C CA . TRP A 1 519 ? 8.124 -21.691 -9.622 1.00 98.44 519 TRP A CA 1
ATOM 3994 C C . TRP A 1 519 ? 7.594 -22.233 -8.290 1.00 98.44 519 TRP A C 1
ATOM 3996 O O . TRP A 1 519 ? 7.528 -23.449 -8.095 1.00 98.44 519 TRP A O 1
ATOM 4006 N N . ARG A 1 520 ? 7.125 -21.348 -7.397 1.00 98.25 520 ARG A N 1
ATOM 4007 C CA . ARG A 1 520 ? 6.538 -21.752 -6.109 1.00 98.25 520 ARG A CA 1
ATOM 4008 C C . ARG A 1 520 ? 5.322 -22.644 -6.315 1.00 98.25 520 ARG A C 1
ATOM 4010 O O . ARG A 1 520 ? 5.183 -23.656 -5.631 1.00 98.25 520 ARG A O 1
ATOM 4017 N N . ARG A 1 521 ? 4.465 -22.309 -7.281 1.00 98.25 521 ARG A N 1
ATOM 4018 C CA . ARG A 1 521 ? 3.290 -23.115 -7.598 1.00 98.25 521 ARG A CA 1
ATOM 4019 C C . ARG A 1 521 ? 3.666 -24.489 -8.151 1.00 98.25 521 ARG A C 1
ATOM 4021 O O . ARG A 1 521 ? 3.046 -25.474 -7.761 1.00 98.25 521 ARG A O 1
ATOM 4028 N N . ALA A 1 522 ? 4.697 -24.576 -8.992 1.00 96.94 522 ALA A N 1
ATOM 4029 C CA . ALA A 1 522 ? 5.211 -25.853 -9.485 1.00 96.94 522 ALA A CA 1
ATOM 4030 C C . ALA A 1 522 ? 5.725 -26.752 -8.343 1.00 96.94 522 ALA A C 1
ATOM 4032 O O . ALA A 1 522 ? 5.406 -27.941 -8.318 1.00 96.94 522 ALA A O 1
ATOM 4033 N N . CYS A 1 523 ? 6.433 -26.174 -7.365 1.00 96.81 523 CYS A N 1
ATOM 4034 C CA . CYS A 1 523 ? 6.829 -26.868 -6.136 1.00 96.81 523 CYS A CA 1
ATOM 4035 C C . CYS A 1 523 ? 5.605 -27.367 -5.349 1.00 96.81 523 CYS A C 1
ATOM 4037 O O . CYS A 1 523 ? 5.502 -28.552 -5.039 1.00 96.81 523 CYS A O 1
ATOM 4039 N N . MET A 1 524 ? 4.627 -26.491 -5.091 1.00 95.50 524 MET A N 1
ATOM 4040 C CA . MET A 1 524 ? 3.426 -26.842 -4.324 1.00 95.50 524 MET A CA 1
ATOM 4041 C C . MET A 1 524 ? 2.580 -27.930 -4.989 1.00 95.50 524 MET A C 1
ATOM 4043 O O . MET A 1 524 ? 1.991 -28.768 -4.305 1.00 95.50 524 MET A O 1
ATOM 4047 N N . ASP A 1 525 ? 2.525 -27.933 -6.319 1.00 94.25 525 ASP A N 1
ATOM 4048 C CA . ASP A 1 525 ? 1.843 -28.960 -7.101 1.00 94.25 525 ASP A CA 1
ATOM 4049 C C . ASP A 1 525 ? 2.654 -30.255 -7.244 1.00 94.25 525 ASP A C 1
ATOM 4051 O O . ASP A 1 525 ? 2.189 -31.180 -7.907 1.00 94.25 525 ASP A O 1
ATOM 4055 N N . GLY A 1 526 ? 3.815 -30.364 -6.592 1.00 95.12 526 GLY A N 1
ATOM 4056 C CA . GLY A 1 526 ? 4.611 -31.587 -6.546 1.00 95.12 526 GLY A CA 1
ATOM 4057 C C . GLY A 1 526 ? 5.298 -31.923 -7.865 1.00 95.12 526 GLY A C 1
ATOM 4058 O O . GLY A 1 526 ? 5.524 -33.094 -8.138 1.00 95.12 526 GLY A O 1
ATOM 4059 N N . TYR A 1 527 ? 5.621 -30.924 -8.691 1.00 96.94 527 TYR A N 1
ATOM 4060 C CA . TYR A 1 527 ? 6.352 -31.142 -9.944 1.00 96.94 527 TYR A CA 1
ATOM 4061 C C . TYR A 1 527 ? 7.873 -31.228 -9.756 1.00 96.94 527 TYR A C 1
ATOM 4063 O O . TYR A 1 527 ? 8.609 -31.237 -10.739 1.00 96.94 527 TYR A O 1
ATOM 4071 N N . PHE A 1 528 ? 8.367 -31.236 -8.516 1.00 96.69 528 PHE A N 1
ATOM 4072 C CA . PHE A 1 528 ? 9.792 -31.304 -8.194 1.00 96.69 528 PHE A CA 1
ATOM 4073 C C . PHE A 1 528 ? 10.122 -32.709 -7.685 1.00 96.69 528 PHE A C 1
ATOM 4075 O O . PHE A 1 528 ? 10.014 -32.989 -6.496 1.00 96.69 528 PHE A O 1
ATOM 4082 N N . ASP A 1 529 ? 10.550 -33.599 -8.580 1.00 94.88 529 ASP A N 1
ATOM 4083 C CA . ASP A 1 529 ? 10.752 -35.027 -8.260 1.00 94.88 529 ASP A CA 1
ATOM 4084 C C . ASP A 1 529 ? 11.953 -35.298 -7.327 1.00 94.88 529 ASP A C 1
ATOM 4086 O O . ASP A 1 529 ? 12.210 -36.432 -6.927 1.00 94.88 529 ASP A O 1
ATOM 4090 N N . TRP A 1 530 ? 12.722 -34.259 -7.001 1.00 94.00 530 TRP A N 1
ATOM 4091 C CA . TRP A 1 530 ? 13.949 -34.315 -6.203 1.00 94.00 530 TRP A CA 1
ATOM 4092 C C . TRP A 1 530 ? 13.754 -33.867 -4.744 1.00 94.00 530 TRP A C 1
ATOM 4094 O O . TRP A 1 530 ? 14.702 -33.928 -3.960 1.00 94.00 530 TRP A O 1
ATOM 4104 N N . ILE A 1 531 ? 12.542 -33.445 -4.363 1.00 94.50 531 ILE A N 1
ATOM 4105 C CA . ILE A 1 531 ? 12.134 -33.233 -2.964 1.00 94.50 531 ILE A CA 1
ATOM 4106 C C . ILE A 1 531 ? 11.161 -34.343 -2.522 1.00 94.50 531 ILE A C 1
ATOM 4108 O O . ILE A 1 531 ? 10.577 -35.014 -3.375 1.00 94.50 531 ILE A O 1
ATOM 4112 N N . PRO A 1 532 ? 10.975 -34.583 -1.208 1.00 91.62 532 PRO A N 1
ATOM 4113 C CA . PRO A 1 532 ? 10.118 -35.669 -0.727 1.00 91.62 532 PRO A CA 1
ATOM 4114 C C . PRO A 1 532 ? 8.679 -35.557 -1.249 1.00 91.62 532 PRO A C 1
ATOM 4116 O O . PRO A 1 532 ? 8.138 -34.457 -1.309 1.00 91.62 532 PRO A O 1
ATOM 4119 N N . ALA A 1 533 ? 8.031 -36.668 -1.605 1.00 83.69 533 ALA A N 1
ATOM 4120 C CA . ALA A 1 533 ? 6.700 -36.652 -2.228 1.00 83.69 533 ALA A CA 1
ATOM 4121 C C . ALA A 1 533 ? 5.610 -36.036 -1.325 1.00 83.69 533 ALA A C 1
ATOM 4123 O O . ALA A 1 533 ? 4.656 -35.426 -1.809 1.00 83.69 533 ALA A O 1
ATOM 4124 N N . GLU A 1 534 ? 5.774 -36.136 -0.004 1.00 84.94 534 GLU A N 1
ATOM 4125 C CA . GLU A 1 534 ? 4.925 -35.504 1.009 1.00 84.94 534 GLU A CA 1
ATOM 4126 C C . GLU A 1 534 ? 5.017 -33.966 1.035 1.00 84.94 534 GLU A C 1
ATOM 4128 O O . GLU A 1 534 ? 4.259 -33.323 1.756 1.00 84.94 534 GLU A O 1
ATOM 4133 N N . SER A 1 535 ? 5.916 -33.365 0.246 1.00 87.88 535 SER A N 1
ATOM 4134 C CA . SER A 1 535 ? 6.047 -31.910 0.079 1.00 87.88 535 SER A CA 1
ATOM 4135 C C . SER A 1 535 ? 4.863 -31.252 -0.631 1.00 87.88 535 SER A C 1
ATOM 4137 O O . SER A 1 535 ? 4.692 -30.034 -0.542 1.00 87.88 535 SER A O 1
ATOM 4139 N N . ARG A 1 536 ? 4.035 -32.029 -1.343 1.00 90.44 536 ARG A N 1
ATOM 4140 C CA . ARG A 1 536 ? 2.893 -31.508 -2.101 1.00 90.44 536 ARG A CA 1
ATOM 4141 C C . ARG A 1 536 ? 1.947 -30.723 -1.182 1.00 90.44 536 ARG A C 1
ATOM 4143 O O . ARG A 1 536 ? 1.377 -31.270 -0.243 1.00 90.44 536 ARG A O 1
ATOM 4150 N N . GLY A 1 537 ? 1.723 -29.452 -1.509 1.00 90.19 537 GLY A N 1
ATOM 4151 C CA . GLY A 1 537 ? 0.879 -28.533 -0.736 1.00 90.19 537 GLY A CA 1
ATOM 4152 C C . GLY A 1 537 ? 1.563 -27.833 0.434 1.00 90.19 537 GLY A C 1
ATOM 4153 O O . GLY A 1 537 ? 0.926 -27.002 1.077 1.00 90.19 537 GLY A O 1
ATOM 4154 N N . ASP A 1 538 ? 2.843 -28.100 0.687 1.00 92.12 538 ASP A N 1
ATOM 4155 C CA . ASP A 1 538 ? 3.605 -27.414 1.725 1.00 92.12 538 ASP A CA 1
ATOM 4156 C C . ASP A 1 538 ? 4.166 -26.079 1.214 1.00 92.12 538 ASP A C 1
ATOM 4158 O O . ASP A 1 538 ? 5.290 -25.984 0.715 1.00 92.12 538 ASP A O 1
ATOM 4162 N N . GLU A 1 539 ? 3.361 -25.024 1.350 1.00 92.88 539 GLU A N 1
ATOM 4163 C CA . GLU A 1 539 ? 3.746 -23.672 0.942 1.00 92.88 539 GLU A CA 1
ATOM 4164 C C . GLU A 1 539 ? 5.007 -23.177 1.663 1.00 92.88 539 GLU A C 1
ATOM 4166 O O . GLU A 1 539 ? 5.893 -22.606 1.027 1.00 92.88 539 GLU A O 1
ATOM 4171 N N . TRP A 1 540 ? 5.137 -23.431 2.969 1.00 94.62 540 TRP A N 1
ATOM 4172 C CA . TRP A 1 540 ? 6.296 -22.980 3.744 1.00 94.62 540 TRP A CA 1
ATOM 4173 C C . TRP A 1 540 ? 7.571 -23.720 3.353 1.00 94.62 540 TRP A C 1
ATOM 4175 O O . TRP A 1 540 ? 8.631 -23.100 3.270 1.00 94.62 540 TRP A O 1
ATOM 4185 N N . GLY A 1 541 ? 7.471 -25.017 3.059 1.00 93.94 541 GLY A N 1
ATOM 4186 C CA . GLY A 1 541 ? 8.567 -25.781 2.476 1.00 93.94 541 GLY A CA 1
ATOM 4187 C C . GLY A 1 541 ? 9.038 -25.175 1.151 1.00 93.94 541 GLY A C 1
ATOM 4188 O O . GLY A 1 541 ? 10.231 -24.931 0.989 1.00 93.94 541 GLY A O 1
ATOM 4189 N N . CYS A 1 542 ? 8.113 -24.835 0.247 1.00 96.06 542 CYS A N 1
ATOM 4190 C CA . CYS A 1 542 ? 8.440 -24.210 -1.039 1.00 96.06 542 CYS A CA 1
ATOM 4191 C C . CYS A 1 542 ? 8.998 -22.779 -0.907 1.00 96.06 542 CYS A C 1
ATOM 4193 O O . CYS A 1 542 ? 9.908 -22.413 -1.649 1.00 96.06 542 CYS A O 1
ATOM 4195 N N . VAL A 1 543 ? 8.507 -21.977 0.047 1.00 96.31 543 VAL A N 1
ATOM 4196 C CA . VAL A 1 543 ? 9.073 -20.651 0.373 1.00 96.31 543 VAL A CA 1
ATOM 4197 C C . VAL A 1 543 ? 10.514 -20.786 0.870 1.00 96.31 543 VAL A C 1
ATOM 4199 O O . VAL A 1 543 ? 11.389 -20.050 0.430 1.00 96.31 543 VAL A O 1
ATOM 4202 N N . GLY A 1 544 ? 10.782 -21.747 1.754 1.00 93.31 544 GLY A N 1
ATOM 4203 C CA . GLY A 1 544 ? 12.134 -22.008 2.242 1.00 93.31 544 GLY A CA 1
ATOM 4204 C C . GLY A 1 544 ? 13.072 -22.565 1.168 1.00 93.31 544 GLY A C 1
ATOM 4205 O O . GLY A 1 544 ? 14.245 -22.195 1.127 1.00 93.31 544 GLY A O 1
ATOM 4206 N N . LEU A 1 545 ? 12.547 -23.421 0.288 1.00 94.44 545 LEU A N 1
ATOM 4207 C CA . LEU A 1 545 ? 13.291 -24.018 -0.819 1.00 94.44 545 LEU A CA 1
ATOM 4208 C C . LEU A 1 545 ? 13.750 -22.970 -1.838 1.00 94.44 545 LEU A C 1
ATOM 4210 O O . LEU A 1 545 ? 14.856 -23.095 -2.352 1.00 94.44 545 LEU A O 1
ATOM 4214 N N . TRP A 1 546 ? 12.934 -21.941 -2.097 1.00 94.62 546 TRP A N 1
ATOM 4215 C CA . TRP A 1 546 ? 13.303 -20.811 -2.959 1.00 94.62 546 TRP A CA 1
ATOM 4216 C C . TRP A 1 546 ? 14.587 -20.119 -2.482 1.00 94.62 546 TRP A C 1
ATOM 4218 O O . TRP A 1 546 ? 15.476 -19.853 -3.283 1.00 94.62 546 TRP A O 1
ATOM 4228 N N . PHE A 1 547 ? 14.713 -19.900 -1.170 1.00 92.06 547 PHE A N 1
ATOM 4229 C CA . PHE A 1 547 ? 15.875 -19.239 -0.574 1.00 92.06 547 PHE A CA 1
ATOM 4230 C C . PHE A 1 547 ? 17.129 -20.125 -0.546 1.00 92.06 547 PHE A C 1
ATOM 4232 O O . PHE A 1 547 ? 18.207 -19.690 -0.943 1.00 92.06 547 PHE A O 1
ATOM 4239 N N . SER A 1 548 ? 17.027 -21.360 -0.035 1.00 87.62 548 SER A N 1
ATOM 4240 C CA . SER A 1 548 ? 18.221 -22.179 0.251 1.00 87.62 548 SER A CA 1
ATOM 4241 C C . SER A 1 548 ? 18.563 -23.214 -0.821 1.00 87.62 548 SER A C 1
ATOM 4243 O O . SER A 1 548 ? 19.643 -23.804 -0.769 1.00 87.62 548 SER A O 1
ATOM 4245 N N . GLY A 1 549 ? 17.634 -23.521 -1.731 1.00 90.12 549 GLY A N 1
ATOM 4246 C CA . GLY A 1 549 ? 17.728 -24.667 -2.640 1.00 90.12 549 GLY A CA 1
ATOM 4247 C C . GLY A 1 549 ? 17.670 -26.035 -1.943 1.00 90.12 549 GLY A C 1
ATOM 4248 O O . GLY A 1 549 ? 17.813 -27.063 -2.602 1.00 90.12 549 GLY A O 1
ATOM 4249 N N . GLN A 1 550 ? 17.462 -26.081 -0.621 1.00 90.25 550 GLN A N 1
ATOM 4250 C CA . GLN A 1 550 ? 17.427 -27.307 0.179 1.00 90.25 550 GLN A CA 1
ATOM 4251 C C . GLN A 1 550 ? 16.123 -27.425 0.975 1.00 90.25 550 GLN A C 1
ATOM 4253 O O . GLN A 1 550 ? 15.696 -26.493 1.656 1.00 90.25 550 GLN A O 1
ATOM 4258 N N . TRP A 1 551 ? 15.498 -28.602 0.929 1.00 93.38 551 TRP A N 1
ATOM 4259 C CA . TRP A 1 551 ? 14.209 -28.843 1.577 1.00 93.38 551 TRP A CA 1
ATOM 4260 C C . TRP A 1 551 ? 14.329 -28.875 3.108 1.00 93.38 551 TRP A C 1
ATOM 4262 O O . TRP A 1 551 ? 14.985 -29.760 3.655 1.00 93.38 551 TRP A O 1
ATOM 4272 N N . LYS A 1 552 ? 13.680 -27.925 3.799 1.00 90.25 552 LYS A N 1
ATOM 4273 C CA . LYS A 1 552 ? 13.557 -27.853 5.274 1.00 90.25 552 LYS A CA 1
ATOM 4274 C C . LYS A 1 552 ? 14.873 -28.029 6.054 1.00 90.25 552 LYS A C 1
ATOM 4276 O O . LYS A 1 552 ? 14.885 -28.570 7.161 1.00 90.25 552 LYS A O 1
ATOM 4281 N N . ASN A 1 553 ? 15.986 -27.570 5.485 1.00 90.38 553 ASN A N 1
ATOM 4282 C CA . ASN A 1 553 ? 17.292 -27.519 6.136 1.00 90.38 553 ASN A CA 1
ATOM 4283 C C . ASN A 1 553 ? 17.432 -26.329 7.115 1.00 90.38 553 ASN A C 1
ATOM 4285 O O . ASN A 1 553 ? 16.728 -25.321 7.017 1.00 90.38 553 ASN A O 1
ATOM 4289 N N . GLY A 1 554 ? 18.409 -26.420 8.017 1.00 84.94 554 GLY A N 1
ATOM 4290 C CA . GLY A 1 554 ? 18.741 -25.354 8.965 1.00 84.94 554 GLY A CA 1
ATOM 4291 C C . GLY A 1 554 ? 17.887 -25.340 10.234 1.00 84.94 554 GLY A C 1
ATOM 4292 O O . GLY A 1 554 ? 16.925 -26.093 10.372 1.00 84.94 554 GLY A O 1
ATOM 4293 N N . ASP A 1 555 ? 18.246 -24.458 11.163 1.00 78.31 555 ASP A N 1
ATOM 4294 C CA . ASP A 1 555 ? 17.548 -24.213 12.428 1.00 78.31 555 ASP A CA 1
ATOM 4295 C C . ASP A 1 555 ? 16.937 -22.808 12.403 1.00 78.31 555 ASP A C 1
ATOM 4297 O O . ASP A 1 555 ? 17.628 -21.818 12.158 1.00 78.31 555 ASP A O 1
ATOM 4301 N N . GLN A 1 556 ? 15.642 -22.702 12.700 1.00 75.88 556 GLN A N 1
ATOM 4302 C CA . GLN A 1 556 ? 14.925 -21.426 12.708 1.00 75.88 556 GLN A CA 1
ATOM 4303 C C . GLN A 1 556 ? 15.559 -20.352 13.614 1.00 75.88 556 GLN A C 1
ATOM 4305 O O . GLN A 1 556 ? 15.416 -19.158 13.354 1.00 75.88 556 GLN A O 1
ATOM 4310 N N . ASN A 1 557 ? 16.284 -20.768 14.656 1.00 73.50 5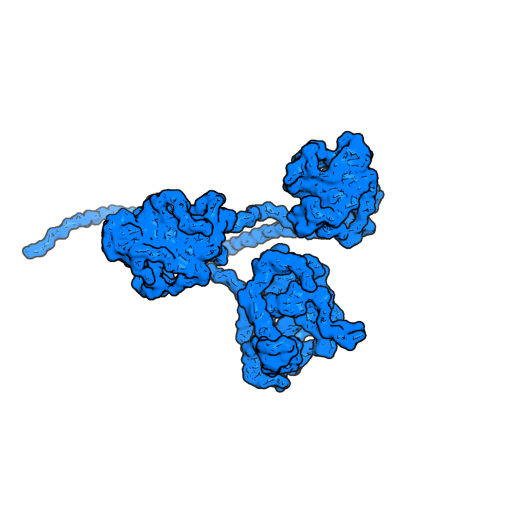57 ASN A N 1
ATOM 4311 C CA . ASN A 1 557 ? 16.900 -19.889 15.645 1.00 73.50 557 ASN A CA 1
ATOM 4312 C C . ASN A 1 557 ? 18.351 -19.517 15.311 1.00 73.50 557 ASN A C 1
ATOM 4314 O O . ASN A 1 557 ? 18.923 -18.652 15.974 1.00 73.50 557 ASN A O 1
ATOM 4318 N N . VAL A 1 558 ? 18.961 -20.152 14.304 1.00 67.81 558 VAL A N 1
ATOM 4319 C CA . VAL A 1 558 ? 20.355 -19.896 13.921 1.00 67.81 558 VAL A CA 1
ATOM 4320 C C . VAL A 1 558 ? 20.382 -19.012 12.672 1.00 67.81 558 VAL A C 1
ATOM 4322 O O . VAL A 1 558 ? 19.919 -19.456 11.615 1.00 67.81 558 VAL A O 1
ATOM 4325 N N . PRO A 1 559 ? 20.927 -17.780 12.759 1.00 73.94 559 PRO A N 1
ATOM 4326 C CA . PRO A 1 559 ? 21.022 -16.869 11.625 1.00 73.94 559 PRO A CA 1
ATOM 4327 C C . PRO A 1 559 ? 21.649 -17.510 10.387 1.00 73.94 559 PRO A C 1
ATOM 4329 O O . PRO A 1 559 ? 22.705 -18.129 10.483 1.00 73.94 559 PRO A O 1
ATOM 4332 N N . TYR A 1 560 ? 21.000 -17.336 9.233 1.00 73.00 560 TYR A N 1
ATOM 4333 C CA . TYR A 1 560 ? 21.457 -17.812 7.921 1.00 73.00 560 TYR A CA 1
ATOM 4334 C C . TYR A 1 560 ? 21.670 -19.331 7.807 1.00 73.00 560 TYR A C 1
ATOM 4336 O O . TYR A 1 560 ? 22.365 -19.794 6.908 1.00 73.00 560 TYR A O 1
ATOM 4344 N N . SER A 1 561 ? 21.068 -20.134 8.690 1.00 80.06 561 SER A N 1
ATOM 4345 C CA . SER A 1 561 ? 21.324 -21.582 8.733 1.00 80.06 561 SER A CA 1
ATOM 4346 C C . SER A 1 561 ? 20.576 -22.408 7.678 1.00 80.06 561 SER A C 1
ATOM 4348 O O . SER A 1 561 ? 20.817 -23.609 7.571 1.00 80.06 561 SER A O 1
ATOM 4350 N N . GLY A 1 562 ? 19.676 -21.795 6.902 1.00 84.00 562 GLY A N 1
ATOM 4351 C CA . GLY A 1 562 ? 18.947 -22.451 5.816 1.00 84.00 562 GLY A CA 1
ATOM 4352 C C . GLY A 1 562 ? 17.477 -22.039 5.722 1.00 84.00 562 GLY A C 1
ATOM 4353 O O . GLY A 1 562 ? 17.065 -20.989 6.220 1.00 84.00 562 GLY A O 1
ATOM 4354 N N . SER A 1 563 ? 16.680 -22.887 5.075 1.00 88.31 563 SER A N 1
ATOM 4355 C CA . SER A 1 563 ? 15.253 -22.666 4.796 1.00 88.31 563 SER A CA 1
ATOM 4356 C C . SER A 1 563 ? 14.399 -22.454 6.054 1.00 88.31 563 SER A C 1
ATOM 4358 O O . SER A 1 563 ? 13.499 -21.614 6.043 1.00 88.31 563 SER A O 1
ATOM 4360 N N . ASN A 1 564 ? 14.682 -23.150 7.160 1.00 83.62 564 ASN A N 1
ATOM 4361 C CA . ASN A 1 564 ? 13.910 -22.998 8.401 1.00 83.62 564 ASN A CA 1
ATOM 4362 C C . ASN A 1 564 ? 14.142 -21.629 9.064 1.00 83.62 564 ASN A C 1
ATOM 4364 O O . ASN A 1 564 ? 13.198 -21.016 9.558 1.00 83.62 564 ASN A O 1
ATOM 4368 N N . TRP A 1 565 ? 15.373 -21.106 9.024 1.00 86.94 565 TRP A N 1
ATOM 4369 C CA . TRP A 1 565 ? 15.665 -19.736 9.463 1.00 86.94 565 TRP A CA 1
ATOM 4370 C C . TRP A 1 565 ? 14.948 -18.704 8.595 1.00 86.94 565 TRP A C 1
ATOM 4372 O O . TRP A 1 565 ? 14.263 -17.820 9.112 1.00 86.94 565 TRP A O 1
ATOM 4382 N N . TYR A 1 566 ? 15.060 -18.850 7.277 1.00 85.94 566 TYR A N 1
ATOM 4383 C CA . TYR A 1 566 ? 14.449 -17.925 6.332 1.00 85.94 566 TYR A CA 1
ATOM 4384 C C . TYR A 1 566 ? 12.919 -17.891 6.465 1.00 85.94 566 TYR A C 1
ATOM 4386 O O . TYR A 1 566 ? 12.326 -16.822 6.607 1.00 85.94 566 TYR A O 1
ATOM 4394 N N . THR A 1 567 ? 12.264 -19.054 6.517 1.00 90.69 567 THR A N 1
ATOM 4395 C CA . THR A 1 567 ? 10.805 -19.124 6.711 1.00 90.69 567 THR A CA 1
ATOM 4396 C C . THR A 1 567 ? 10.368 -18.545 8.055 1.00 90.69 567 THR A C 1
ATOM 4398 O O . THR A 1 567 ? 9.309 -17.924 8.121 1.00 90.69 567 THR A O 1
ATOM 4401 N N . GLY A 1 568 ? 11.183 -18.670 9.109 1.00 84.50 568 GLY A N 1
ATOM 4402 C CA . GLY A 1 568 ? 10.963 -17.975 10.379 1.00 84.50 568 GLY A CA 1
ATOM 4403 C C . GLY A 1 568 ? 10.938 -16.449 10.224 1.00 84.50 568 GLY A C 1
ATOM 4404 O O . GLY A 1 568 ? 10.061 -15.789 10.779 1.00 84.50 568 GLY A O 1
ATOM 4405 N N . LYS A 1 569 ? 11.839 -15.878 9.413 1.00 85.88 569 LYS A N 1
ATOM 4406 C CA . LYS A 1 569 ? 11.854 -14.435 9.120 1.00 85.88 569 LYS A CA 1
ATOM 4407 C C . LYS A 1 569 ? 10.646 -13.982 8.307 1.00 85.88 569 LYS A C 1
ATOM 4409 O O . LYS A 1 569 ? 10.005 -13.000 8.675 1.00 85.88 569 LYS A O 1
ATOM 4414 N N . VAL A 1 570 ? 10.285 -14.732 7.266 1.00 91.88 570 VAL A N 1
ATOM 4415 C CA . VAL A 1 570 ? 9.088 -14.442 6.461 1.00 91.88 570 VAL A CA 1
ATOM 4416 C C . VAL A 1 570 ? 7.823 -14.488 7.326 1.00 91.88 570 VAL A C 1
ATOM 4418 O O . VAL A 1 570 ? 6.991 -13.591 7.223 1.00 91.88 570 VAL A O 1
ATOM 4421 N N . LYS A 1 571 ? 7.689 -15.467 8.234 1.00 90.31 571 LYS A N 1
ATOM 4422 C CA . LYS A 1 571 ? 6.577 -15.520 9.202 1.00 90.31 571 LYS A CA 1
ATOM 4423 C C . LYS A 1 571 ? 6.548 -14.297 10.119 1.00 90.31 571 LYS A C 1
ATOM 4425 O O . LYS A 1 571 ? 5.484 -13.719 10.301 1.00 90.31 571 LYS A O 1
ATOM 4430 N N . GLY A 1 572 ? 7.704 -13.839 10.602 1.00 83.50 572 GLY A N 1
ATOM 4431 C CA . GLY A 1 572 ? 7.792 -12.596 11.375 1.00 83.50 572 GLY A CA 1
ATOM 4432 C C . GLY A 1 572 ? 7.297 -11.368 10.598 1.00 83.50 572 GLY A C 1
ATOM 4433 O O . GLY A 1 572 ? 6.595 -10.523 11.155 1.00 83.50 572 GLY A O 1
ATOM 4434 N N . TYR A 1 573 ? 7.580 -11.277 9.295 1.00 81.94 573 TYR A N 1
ATOM 4435 C CA . TYR A 1 573 ? 7.016 -10.214 8.454 1.00 81.94 573 TYR A CA 1
ATOM 4436 C C . TYR A 1 573 ? 5.531 -10.395 8.157 1.00 81.94 573 TYR A C 1
ATOM 4438 O O . TYR A 1 573 ? 4.816 -9.405 8.041 1.00 81.94 573 TYR A O 1
ATOM 4446 N N . LEU A 1 574 ? 5.042 -11.631 8.075 1.00 87.88 574 LEU A N 1
ATOM 4447 C CA . LEU A 1 574 ? 3.616 -11.910 7.926 1.00 87.88 574 LEU A CA 1
ATOM 4448 C C . LEU A 1 574 ? 2.814 -11.511 9.176 1.00 87.88 574 LEU A C 1
ATOM 4450 O O . LEU A 1 574 ? 1.686 -11.034 9.054 1.00 87.88 574 LEU A O 1
ATOM 4454 N N . GLU A 1 575 ? 3.402 -11.681 10.361 1.00 85.50 575 GLU A N 1
ATOM 4455 C CA . GLU A 1 575 ? 2.822 -11.267 11.642 1.00 85.50 575 GLU A CA 1
ATOM 4456 C C . GLU A 1 575 ? 2.841 -9.745 11.815 1.00 85.50 575 GLU A C 1
ATOM 4458 O O . GLU A 1 575 ? 1.828 -9.153 12.183 1.00 85.50 575 GLU A O 1
ATOM 4463 N N . THR A 1 576 ? 3.980 -9.106 11.529 1.00 74.50 576 THR A N 1
ATOM 4464 C CA . THR A 1 576 ? 4.170 -7.659 11.747 1.00 74.50 576 THR A CA 1
ATOM 4465 C C . THR A 1 576 ? 3.631 -6.791 10.616 1.00 74.50 576 THR A C 1
ATOM 4467 O O . THR A 1 576 ? 3.327 -5.627 10.843 1.00 74.50 576 THR A O 1
ATOM 4470 N N . LYS A 1 577 ? 3.494 -7.344 9.405 1.00 79.00 577 LYS A N 1
ATOM 4471 C CA . LYS A 1 577 ? 2.978 -6.670 8.204 1.00 79.00 577 LYS A CA 1
ATOM 4472 C C . LYS A 1 577 ? 3.580 -5.279 8.010 1.00 79.00 577 LYS A C 1
ATOM 4474 O O . LYS A 1 577 ? 2.832 -4.302 7.928 1.00 79.00 577 LYS A O 1
ATOM 4479 N N . PRO A 1 578 ? 4.918 -5.163 7.906 1.00 76.25 578 PRO A N 1
ATOM 4480 C CA . PRO A 1 578 ? 5.587 -3.867 7.851 1.00 76.25 578 PRO A CA 1
ATOM 4481 C C . PRO A 1 578 ? 5.041 -2.991 6.723 1.00 76.25 578 PRO A C 1
ATOM 4483 O O . PRO A 1 578 ? 4.925 -1.795 6.907 1.00 76.25 578 PRO A O 1
ATOM 4486 N N . TRP A 1 579 ? 4.585 -3.568 5.607 1.00 84.38 579 TRP A N 1
ATOM 4487 C CA . TRP A 1 579 ? 3.972 -2.835 4.494 1.00 84.38 579 TRP A CA 1
ATOM 4488 C C . TRP A 1 579 ? 2.676 -2.078 4.827 1.00 84.38 579 TRP A C 1
ATOM 4490 O O . TRP A 1 579 ? 2.223 -1.279 4.014 1.00 84.38 579 TRP A O 1
ATOM 4500 N N . LEU A 1 580 ? 2.077 -2.306 5.997 1.00 78.19 580 LEU A N 1
ATOM 4501 C CA . LEU A 1 580 ? 0.952 -1.521 6.514 1.00 78.19 580 LEU A CA 1
ATOM 4502 C C . LEU A 1 580 ? 1.401 -0.365 7.419 1.00 78.19 580 LEU A C 1
ATOM 4504 O O . LEU A 1 580 ? 0.576 0.468 7.794 1.00 78.19 580 LEU A O 1
ATOM 4508 N N . HIS A 1 581 ? 2.685 -0.307 7.776 1.00 74.75 581 HIS A N 1
ATOM 4509 C CA . HIS A 1 581 ? 3.243 0.746 8.607 1.00 74.75 581 HIS A CA 1
ATOM 4510 C C . HIS A 1 581 ? 3.756 1.932 7.765 1.00 74.75 581 HIS A C 1
ATOM 4512 O O . HIS A 1 581 ? 4.286 1.736 6.666 1.00 74.75 581 HIS A O 1
ATOM 4518 N N . PRO A 1 582 ? 3.635 3.179 8.265 1.00 54.88 582 PRO A N 1
ATOM 4519 C CA . PRO A 1 582 ? 4.066 4.374 7.531 1.00 54.88 582 PRO A CA 1
ATOM 4520 C C . PRO A 1 582 ? 5.562 4.409 7.180 1.00 54.88 582 PRO A C 1
ATOM 4522 O O . PRO A 1 582 ? 5.942 4.965 6.155 1.00 54.88 582 PRO A O 1
ATOM 4525 N N . ASP A 1 583 ? 6.409 3.806 8.014 1.00 62.81 583 ASP A N 1
ATOM 4526 C CA . ASP A 1 583 ? 7.871 3.740 7.872 1.00 62.81 583 ASP A CA 1
ATOM 4527 C C . ASP A 1 583 ? 8.342 2.729 6.817 1.00 62.81 583 ASP A C 1
ATOM 4529 O O . ASP A 1 583 ? 9.511 2.724 6.411 1.00 62.81 583 ASP A O 1
ATOM 4533 N N . PHE A 1 584 ? 7.433 1.895 6.312 1.00 68.50 584 PHE A N 1
ATOM 4534 C CA . PHE A 1 584 ? 7.730 1.056 5.166 1.00 68.50 584 PHE A CA 1
ATOM 4535 C C . PHE A 1 584 ? 8.004 1.891 3.926 1.00 68.50 584 PHE A C 1
ATOM 4537 O O . PHE A 1 584 ? 8.783 1.452 3.090 1.00 68.50 584 PHE A O 1
ATOM 4544 N N . VAL A 1 585 ? 7.412 3.081 3.796 1.00 59.03 585 VAL A N 1
ATOM 4545 C CA . VAL A 1 585 ? 7.629 3.992 2.667 1.00 59.03 585 VAL A CA 1
ATOM 4546 C C . VAL A 1 585 ? 8.950 4.744 2.866 1.00 59.03 585 VAL A C 1
ATOM 4548 O O . VAL A 1 585 ? 9.115 5.483 3.829 1.00 59.03 585 VAL A O 1
ATOM 4551 N N . GLY A 1 586 ? 9.909 4.565 1.952 1.00 48.97 586 GLY A N 1
ATOM 4552 C CA . GLY A 1 586 ? 11.135 5.375 1.918 1.00 48.97 586 GLY A CA 1
ATOM 4553 C C . GLY A 1 586 ? 12.242 5.029 2.928 1.00 48.97 586 GLY A C 1
ATOM 4554 O O . GLY A 1 586 ? 13.230 5.756 2.991 1.00 48.97 586 GLY A O 1
ATOM 4555 N N . SER A 1 587 ? 12.152 3.933 3.689 1.00 39.06 587 SER A N 1
ATOM 4556 C CA . SER A 1 587 ? 13.249 3.501 4.570 1.00 39.06 587 SER A CA 1
ATOM 4557 C C . SER A 1 587 ? 14.429 2.944 3.764 1.00 39.06 587 SER A C 1
ATOM 4559 O O . SER A 1 587 ? 14.374 1.840 3.226 1.00 39.06 587 SER A O 1
ATOM 4561 N N . SER A 1 588 ? 15.523 3.699 3.653 1.00 33.03 588 SER A N 1
ATOM 4562 C CA . SER A 1 588 ? 16.818 3.192 3.184 1.00 33.03 588 SER A CA 1
ATOM 4563 C C . SER A 1 588 ? 17.420 2.256 4.240 1.00 33.03 588 SER A C 1
ATOM 4565 O O . SER A 1 588 ? 18.008 2.730 5.212 1.00 33.03 588 SER A O 1
ATOM 4567 N N . GLN A 1 589 ? 17.253 0.943 4.067 1.00 33.06 589 GLN A N 1
ATOM 4568 C CA . GLN A 1 589 ? 18.320 0.003 4.422 1.00 33.06 589 GLN A CA 1
ATOM 4569 C C . GLN A 1 589 ? 19.257 -0.156 3.235 1.00 33.06 589 GLN A C 1
ATOM 4571 O O . GLN A 1 589 ? 18.732 -0.117 2.090 1.00 33.06 589 GLN A O 1
#

Radius of gyration: 32.44 Å; chains: 1; bounding box: 107×80×75 Å